Protein AF-A0A1X7RWB7-F1 (afdb_monomer)

Secondary structure (DSSP, 8-state):
-PPP-PPPPTTSSPBTTB----GGGSHHHHHHHHHHHHHHHHHHHT-SS-SHHHHHHHHHHHHHHHHHHHHHH--GGGT-GGGGGGTTT---SS-HHHHHHHHHH----SSHHHHHHHHHHHHHHHHIIIIIS-SS--TT--HHHHHHHHHHHHHHHHHHHHHH---TTSHHHHHHHHHHHHHHHHHSPPTTS-TT--TT----TTSTTB---BTTBS-EEEESSTT-GGG-EEEE-----TTHHHHSPPSS--SPPP-SPPP---SSPPPTTSPPPHHHHHHHHHHHHHHHHHB-TT-TT----HHHHHHHHHT---SBTTTB-HHHHHHHHHHHHHHHT-SSS-TTSHHHHHHHHHHHHHHHHHHHHHHHHHHHHHHHH-BPPHHHHHHH-TT-BTTTSSB-TT--B--B--TTSSPPPB--SS--SSPHHHHHHHHHHHHHHHHHHHHT--TT----S-------PPPP-PPPP-

Solvent-accessible surface area (backbone atoms only — not comparable to full-atom values): 26916 Å² total; per-residue (Å²): 132,79,78,77,85,70,76,77,67,96,32,74,64,66,53,102,84,47,73,61,52,64,51,70,75,18,73,66,50,34,56,50,48,53,55,48,47,50,44,10,50,18,35,52,54,50,31,63,60,56,57,58,48,41,43,19,34,55,46,11,54,36,27,46,20,28,34,33,18,27,42,77,21,36,52,56,52,83,74,37,74,91,39,48,81,39,47,89,74,72,60,61,82,68,52,73,69,60,48,52,57,49,44,74,76,36,73,55,66,78,33,68,74,39,14,58,30,5,26,50,22,5,38,53,44,40,53,46,37,57,61,66,57,38,61,48,72,63,84,70,43,22,66,68,37,44,48,55,54,40,53,49,54,54,52,50,53,51,52,42,35,74,75,72,62,65,51,88,84,38,55,26,13,51,40,5,28,51,50,18,49,58,50,44,75,66,58,54,59,45,59,90,51,68,49,56,47,40,80,88,72,71,63,59,68,93,43,83,70,40,22,60,70,39,91,91,57,56,58,44,80,41,51,71,38,53,80,43,53,89,80,37,70,40,84,40,71,71,47,64,21,60,51,26,29,80,68,59,69,69,81,79,75,89,63,93,71,80,91,67,79,80,80,88,70,66,92,60,69,57,54,100,85,51,86,74,49,75,67,41,50,53,46,53,51,52,51,50,50,44,47,25,57,43,26,24,89,89,41,90,66,34,69,59,48,73,71,56,51,52,54,55,60,73,67,42,43,77,41,27,43,79,62,4,29,44,59,45,56,54,49,57,53,51,52,49,53,48,64,74,69,45,66,77,87,53,68,65,36,72,66,37,48,53,52,51,37,51,53,48,20,54,24,24,35,51,26,21,34,52,30,30,47,36,36,29,42,11,59,72,67,26,25,34,42,70,68,58,48,38,38,57,31,75,54,34,52,64,93,81,30,72,16,40,76,82,71,54,58,48,49,48,68,38,51,85,56,94,57,69,52,43,72,77,48,55,41,39,40,54,52,62,67,61,53,40,51,51,43,33,54,48,43,49,49,52,53,36,52,58,72,71,47,68,85,85,57,78,85,65,95,73,78,78,81,91,80,73,81,86,78,90,74,82,87,81,88,130

InterPro domains:
  IPR016119 Bromoperoxidase/chloroperoxidase C-terminal [G3DSA:1.10.606.10] (197-477)
  IPR036938 Phosphatidic acid phosphatase type 2/haloperoxidase superfamily [SSF48317] (23-452)
  IPR041067 Vanadium chloroperoxidase, N-terminal [PF17897] (19-248)
  IPR052559 Vanadium-dependent haloperoxidase [PTHR34599] (22-465)
  IPR055161 Vanadium-dependent haloperoxidase NapH1-like, second helical-bundle domain [PF22778] (358-465)

Structure (mmCIF, N/CA/C/O backbone):
data_AF-A0A1X7RWB7-F1
#
_entry.id   AF-A0A1X7RWB7-F1
#
loop_
_atom_site.group_PDB
_atom_site.id
_atom_site.type_symbol
_atom_site.label_atom_id
_atom_site.label_alt_id
_atom_site.label_comp_id
_atom_site.label_asym_id
_atom_site.label_entity_id
_atom_site.label_seq_id
_atom_site.pdbx_PDB_ins_code
_atom_site.Cartn_x
_atom_site.Cartn_y
_atom_site.Cartn_z
_atom_site.occupancy
_atom_site.B_iso_or_equiv
_atom_site.auth_seq_id
_atom_site.auth_comp_id
_atom_site.auth_asym_id
_atom_site.auth_atom_id
_atom_site.pdbx_PDB_model_num
ATOM 1 N N . MET A 1 1 ? -15.736 18.039 -11.100 1.00 42.72 1 MET A N 1
ATOM 2 C CA . MET A 1 1 ? -15.678 16.739 -11.804 1.00 42.72 1 MET A CA 1
ATOM 3 C C . MET A 1 1 ? -16.529 15.762 -11.017 1.00 42.72 1 MET A C 1
ATOM 5 O O . MET A 1 1 ? -16.460 15.806 -9.797 1.00 42.72 1 MET A O 1
ATOM 9 N N . ALA A 1 2 ? -17.367 14.959 -11.672 1.00 42.84 2 ALA A N 1
ATOM 10 C CA . ALA A 1 2 ? -18.079 13.880 -10.986 1.00 42.84 2 ALA A CA 1
ATOM 11 C C . ALA A 1 2 ? -17.076 12.793 -10.565 1.00 42.84 2 ALA A C 1
ATOM 13 O O . ALA A 1 2 ? -16.06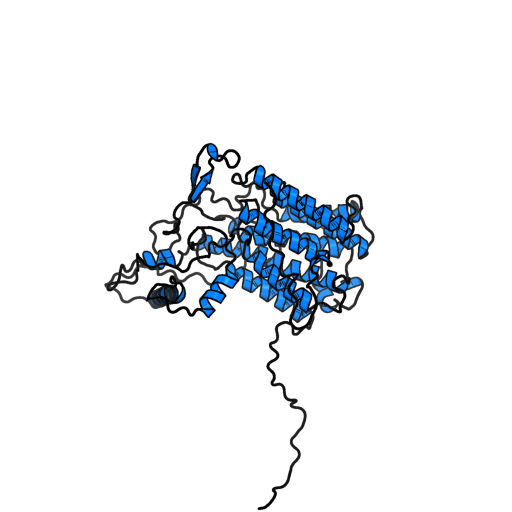7 12.611 -11.250 1.00 42.84 2 ALA A O 1
ATOM 14 N N . PHE A 1 3 ? -17.344 12.083 -9.463 1.00 44.12 3 PHE A N 1
ATOM 15 C CA . PHE A 1 3 ? -16.569 10.893 -9.110 1.00 44.12 3 PHE A CA 1
ATOM 16 C C . PHE A 1 3 ? -16.519 9.944 -10.312 1.00 44.12 3 PHE A C 1
ATOM 18 O O . PHE A 1 3 ? -17.558 9.749 -10.955 1.00 44.12 3 PHE A O 1
ATOM 25 N N . PRO A 1 4 ? -15.360 9.337 -10.630 1.00 48.81 4 PRO A N 1
ATOM 26 C CA . PRO A 1 4 ? -15.369 8.210 -11.547 1.00 48.81 4 PRO A CA 1
ATOM 27 C C . PRO A 1 4 ? -16.365 7.187 -11.001 1.00 48.81 4 PRO A C 1
ATOM 29 O O . PRO A 1 4 ? -16.349 6.891 -9.804 1.00 48.81 4 PRO A O 1
ATOM 32 N N . ILE A 1 5 ? -17.253 6.680 -11.862 1.00 50.91 5 ILE A N 1
ATOM 33 C CA . ILE A 1 5 ? -18.134 5.574 -11.487 1.00 50.91 5 ILE A CA 1
ATOM 34 C C . ILE A 1 5 ? -17.208 4.410 -11.169 1.00 50.91 5 ILE A C 1
ATOM 36 O O . ILE A 1 5 ? -16.613 3.800 -12.058 1.00 50.91 5 ILE A O 1
ATOM 40 N N . LEU A 1 6 ? -17.025 4.166 -9.878 1.00 49.84 6 LEU A N 1
ATOM 41 C CA . LEU A 1 6 ? -16.201 3.078 -9.412 1.00 49.84 6 LEU A CA 1
ATOM 42 C C . LEU A 1 6 ? -16.906 1.787 -9.837 1.00 49.84 6 LEU A C 1
ATOM 44 O O . LEU A 1 6 ? -18.084 1.622 -9.507 1.00 49.84 6 LEU A O 1
ATOM 48 N N . PRO A 1 7 ? -16.234 0.869 -10.558 1.00 46.66 7 PRO A N 1
ATOM 49 C CA . PRO A 1 7 ? -16.820 -0.438 -10.786 1.00 46.66 7 PRO A CA 1
ATOM 50 C C . PRO A 1 7 ? -17.152 -1.038 -9.414 1.00 46.66 7 PRO A C 1
ATOM 52 O O . PRO A 1 7 ? -16.353 -0.852 -8.475 1.00 46.66 7 PRO A O 1
ATOM 55 N N . PRO A 1 8 ? -18.316 -1.703 -9.276 1.00 43.84 8 PRO A N 1
ATOM 56 C CA . PRO A 1 8 ? -18.664 -2.366 -8.035 1.00 43.84 8 PRO A CA 1
ATOM 57 C C . PRO A 1 8 ? -17.502 -3.280 -7.649 1.00 43.84 8 PRO A C 1
ATOM 59 O O . PRO A 1 8 ? -16.934 -3.981 -8.491 1.00 43.84 8 PRO A O 1
ATOM 62 N N . VAL A 1 9 ? -17.108 -3.234 -6.375 1.00 47.25 9 VAL A N 1
ATOM 63 C CA . VAL A 1 9 ? -16.208 -4.246 -5.814 1.00 47.25 9 VAL A CA 1
ATOM 64 C C . VAL A 1 9 ? -16.844 -5.613 -6.105 1.00 47.25 9 VAL A C 1
ATOM 66 O O . VAL A 1 9 ? -18.065 -5.697 -6.252 1.00 47.25 9 VAL A O 1
ATOM 69 N N . ILE A 1 10 ? -16.046 -6.677 -6.227 1.00 48.22 10 ILE A N 1
ATOM 70 C CA . ILE A 1 10 ? -16.503 -8.077 -6.347 1.00 48.22 10 ILE A CA 1
ATOM 71 C C . ILE A 1 10 ? -17.194 -8.503 -5.027 1.00 48.22 10 ILE A C 1
ATOM 73 O O . ILE A 1 10 ? -16.750 -9.388 -4.308 1.00 48.22 10 ILE A O 1
ATOM 77 N N . GLU A 1 11 ? -18.241 -7.781 -4.656 1.00 47.81 11 GLU A N 1
ATOM 78 C CA . GLU A 1 11 ? -19.146 -7.960 -3.525 1.00 47.81 11 GLU A CA 1
ATOM 79 C C . GLU A 1 11 ? -20.477 -8.542 -4.028 1.00 47.81 11 GLU A C 1
ATOM 81 O O . GLU A 1 11 ? -21.190 -9.212 -3.288 1.00 47.81 11 GLU A O 1
ATOM 86 N N . ALA A 1 12 ? -20.789 -8.340 -5.318 1.00 41.41 12 ALA A N 1
ATOM 87 C CA . ALA A 1 12 ? -22.097 -8.615 -5.911 1.00 41.41 12 ALA A CA 1
ATOM 88 C C . ALA A 1 12 ? -22.168 -9.853 -6.828 1.00 41.41 12 ALA A C 1
ATOM 90 O O . ALA A 1 12 ? -23.229 -10.106 -7.396 1.00 41.41 12 ALA A O 1
ATOM 91 N N . LEU A 1 13 ? -21.081 -10.616 -7.014 1.00 43.38 13 LEU A N 1
ATOM 92 C CA . LEU A 1 13 ? -21.154 -11.863 -7.787 1.00 43.38 13 LEU A CA 1
ATOM 93 C C . LEU A 1 13 ? -21.566 -13.023 -6.864 1.00 43.38 13 LEU A C 1
ATOM 95 O O . LEU A 1 13 ? -20.871 -13.259 -5.874 1.00 43.38 13 LEU A O 1
ATOM 99 N N . PRO A 1 14 ? -22.663 -13.746 -7.166 1.00 44.69 14 PRO A N 1
ATOM 100 C CA . PRO A 1 14 ? -23.024 -14.955 -6.435 1.00 44.69 14 PRO A CA 1
ATOM 101 C C . PRO A 1 14 ? -21.901 -15.989 -6.553 1.00 44.69 14 PRO A C 1
ATOM 103 O O . PRO A 1 14 ? -21.351 -16.186 -7.640 1.00 44.69 14 PRO A O 1
ATOM 106 N N . LEU A 1 15 ? -21.576 -16.673 -5.456 1.00 52.28 15 LEU A N 1
ATOM 107 C CA . LEU A 1 15 ? -20.797 -17.906 -5.536 1.00 52.28 15 LEU A CA 1
ATOM 108 C C . LEU A 1 15 ? -21.674 -19.016 -6.131 1.00 52.28 15 LEU A C 1
ATOM 110 O O . LEU A 1 15 ? -22.899 -18.980 -6.030 1.00 52.28 15 LEU A O 1
ATOM 114 N N . ASN A 1 16 ? -21.039 -20.075 -6.635 1.00 50.38 16 ASN A N 1
ATOM 115 C CA . ASN A 1 16 ? -21.711 -21.339 -6.962 1.00 50.38 16 ASN A CA 1
ATOM 116 C C . ASN A 1 16 ? -22.390 -22.008 -5.735 1.00 50.38 16 ASN A C 1
ATOM 118 O O . ASN A 1 16 ? -23.019 -23.050 -5.895 1.00 50.38 16 ASN A O 1
ATOM 122 N N . SER A 1 17 ? -22.270 -21.441 -4.524 1.00 48.06 17 SER A N 1
ATOM 123 C CA . SER A 1 17 ? -22.753 -22.038 -3.268 1.00 48.06 17 SER A CA 1
ATOM 124 C C . SER A 1 17 ? -23.135 -21.056 -2.137 1.00 48.06 17 SER A C 1
ATOM 126 O O . SER A 1 17 ? -23.372 -21.503 -1.020 1.00 48.06 17 SER A O 1
ATOM 128 N N . GLY A 1 18 ? -23.243 -19.739 -2.362 1.00 52.09 18 GLY A N 1
ATOM 129 C CA . GLY A 1 18 ? -23.571 -18.797 -1.278 1.00 52.09 18 GLY A CA 1
ATOM 130 C C . GLY A 1 18 ? -23.855 -17.378 -1.766 1.00 52.09 18 GLY A C 1
ATOM 131 O O . GLY A 1 18 ? -23.326 -16.968 -2.798 1.00 52.09 18 GLY A O 1
ATOM 132 N N . GLY A 1 19 ? -24.734 -16.663 -1.053 1.00 58.00 19 GLY A N 1
ATOM 133 C CA . GLY A 1 19 ? -25.233 -15.323 -1.396 1.00 58.00 19 GLY A CA 1
ATOM 134 C C . GLY A 1 19 ? -24.158 -14.221 -1.518 1.00 58.00 19 GLY A C 1
ATOM 135 O O . GLY A 1 19 ? -22.962 -14.507 -1.489 1.00 58.00 19 GLY A O 1
ATOM 136 N N . PRO A 1 20 ? -24.562 -12.947 -1.692 1.00 65.19 20 PRO A N 1
ATOM 137 C CA . PRO A 1 20 ? -23.626 -11.843 -1.919 1.00 65.19 20 PRO A CA 1
ATOM 138 C C . PRO A 1 20 ? -22.632 -11.668 -0.759 1.00 65.19 20 PRO A C 1
ATOM 140 O O . PRO A 1 20 ? -22.961 -11.899 0.407 1.00 65.19 20 PRO A O 1
ATOM 143 N N . ARG A 1 21 ? -21.405 -11.233 -1.076 1.00 72.69 21 ARG A N 1
ATOM 144 C CA . ARG A 1 21 ? -20.375 -10.946 -0.068 1.00 72.69 21 ARG A CA 1
ATOM 145 C C . ARG A 1 21 ? -20.629 -9.567 0.521 1.00 72.69 21 ARG A C 1
ATOM 147 O O . ARG A 1 21 ? -20.191 -8.553 -0.020 1.00 72.69 21 ARG A O 1
ATOM 154 N N . ASN A 1 22 ? -21.322 -9.528 1.650 1.00 79.94 22 ASN A N 1
ATOM 155 C CA . ASN A 1 22 ? -21.699 -8.281 2.307 1.00 79.94 22 ASN A CA 1
ATOM 156 C C . ASN A 1 22 ? -20.560 -7.686 3.157 1.00 79.94 22 ASN A C 1
ATOM 158 O O . ASN A 1 22 ? -20.742 -7.412 4.339 1.00 79.94 22 ASN A O 1
ATOM 162 N N . TYR A 1 23 ? -19.371 -7.463 2.583 1.00 84.00 23 TYR A N 1
ATOM 163 C CA . TYR A 1 23 ? -18.232 -6.929 3.350 1.00 84.00 23 TYR A CA 1
ATOM 164 C C . TYR A 1 23 ? -18.561 -5.610 4.060 1.00 84.00 23 TYR A C 1
ATOM 166 O O . TYR A 1 23 ? -18.104 -5.374 5.171 1.00 84.00 23 TYR A O 1
ATOM 174 N N . LYS A 1 24 ? -19.373 -4.757 3.429 1.00 80.56 24 LYS A N 1
ATOM 175 C CA . LYS A 1 24 ? -19.777 -3.452 3.969 1.00 80.56 24 LYS A CA 1
ATOM 176 C C . LYS A 1 24 ? -20.635 -3.525 5.239 1.00 80.56 24 LYS A C 1
ATOM 178 O O . LYS A 1 24 ? -20.729 -2.512 5.931 1.00 80.56 24 LYS A O 1
ATOM 183 N N . ASP A 1 25 ? -21.243 -4.678 5.530 1.00 89.62 25 ASP A N 1
ATOM 184 C CA . ASP A 1 25 ? -22.074 -4.885 6.724 1.00 89.62 25 ASP A CA 1
ATOM 185 C C . ASP A 1 25 ? -21.213 -5.079 7.981 1.00 89.62 25 ASP A C 1
ATOM 187 O O . ASP A 1 25 ? -21.710 -4.898 9.089 1.00 89.62 25 ASP A O 1
ATOM 191 N N . ASN A 1 26 ? -19.915 -5.365 7.817 1.00 96.19 26 ASN A N 1
ATOM 192 C CA . ASN A 1 26 ? -18.927 -5.356 8.888 1.00 96.19 26 ASN A CA 1
ATOM 193 C C . ASN A 1 26 ? -18.145 -4.028 8.889 1.00 96.19 26 ASN A C 1
ATOM 195 O O . ASN A 1 26 ? -17.595 -3.604 7.868 1.00 96.19 26 ASN A O 1
ATOM 199 N N . TYR A 1 27 ? -18.055 -3.366 10.044 1.00 97.25 27 TYR A N 1
ATOM 200 C CA . TYR A 1 27 ? -17.455 -2.031 10.142 1.00 97.25 27 TYR A CA 1
ATOM 201 C C . TYR A 1 27 ? -15.920 -2.016 9.992 1.00 97.25 27 TYR A C 1
ATOM 203 O O . TYR A 1 27 ? -15.357 -0.989 9.611 1.00 97.25 27 TYR A O 1
ATOM 211 N N . ILE A 1 28 ? -15.230 -3.138 10.219 1.00 98.19 28 ILE A N 1
ATOM 212 C CA . ILE A 1 28 ? -13.783 -3.275 9.984 1.00 98.19 28 ILE A CA 1
ATOM 213 C C . ILE A 1 28 ? -13.499 -3.369 8.485 1.00 98.19 28 ILE A C 1
ATOM 215 O O . ILE A 1 28 ? -12.669 -2.632 7.940 1.00 98.19 28 ILE A O 1
ATOM 219 N N . PHE A 1 29 ? -14.236 -4.236 7.788 1.00 97.25 29 PHE A N 1
ATOM 220 C CA . PHE A 1 29 ? -14.157 -4.343 6.333 1.00 97.25 29 PHE A CA 1
ATOM 221 C C . PHE A 1 29 ? -14.612 -3.071 5.627 1.00 97.25 29 PHE A C 1
ATOM 223 O O . PHE A 1 29 ? -14.027 -2.725 4.599 1.00 97.25 29 PHE A O 1
ATOM 230 N N . PHE A 1 30 ? -15.576 -2.338 6.188 1.00 97.56 30 PHE A N 1
ATOM 231 C CA . PHE A 1 30 ? -15.953 -1.022 5.685 1.00 97.56 30 PHE A CA 1
ATOM 232 C C . PHE A 1 30 ? -14.741 -0.081 5.612 1.00 97.56 30 PHE A C 1
ATOM 234 O O . PHE A 1 30 ? -14.436 0.447 4.543 1.00 97.56 30 PHE A O 1
ATOM 241 N N . TRP A 1 31 ? -14.001 0.106 6.711 1.00 98.38 31 TRP A N 1
ATOM 242 C CA . TRP A 1 31 ? -12.843 1.008 6.712 1.00 98.38 31 TRP A CA 1
ATOM 243 C C . TRP A 1 31 ? -11.678 0.484 5.872 1.00 98.38 31 TRP A C 1
ATOM 245 O O . TRP A 1 31 ? -11.001 1.279 5.215 1.00 98.38 31 TRP A O 1
ATOM 255 N N . ASN A 1 32 ? -11.485 -0.841 5.803 1.00 98.56 32 ASN A N 1
ATOM 256 C CA . ASN A 1 32 ? -10.562 -1.429 4.832 1.00 98.56 32 ASN A CA 1
ATOM 257 C C . ASN A 1 32 ? -10.947 -1.019 3.401 1.00 98.56 32 ASN A C 1
ATOM 259 O O . ASN A 1 32 ? -10.110 -0.477 2.683 1.00 98.56 32 ASN A O 1
ATOM 263 N N . ASN A 1 33 ? -12.215 -1.201 3.015 1.00 96.81 33 ASN A N 1
ATOM 264 C CA . ASN A 1 33 ? -12.743 -0.841 1.698 1.00 96.81 33 ASN A CA 1
ATOM 265 C C . ASN A 1 33 ? -12.517 0.634 1.363 1.00 96.81 33 ASN A C 1
ATOM 267 O O . ASN A 1 33 ? -12.027 0.930 0.276 1.00 96.81 33 ASN A O 1
ATOM 271 N N . VAL A 1 34 ? -12.789 1.548 2.300 1.00 97.50 34 VAL A N 1
ATOM 272 C CA . VAL A 1 34 ? -12.509 2.982 2.109 1.00 97.50 34 VAL A CA 1
ATOM 273 C C . VAL A 1 34 ? -11.019 3.212 1.827 1.00 97.50 34 VAL A C 1
ATOM 275 O O . VAL A 1 34 ? -10.673 3.935 0.892 1.00 97.50 34 VAL A O 1
ATOM 278 N N . GLY A 1 35 ? -10.124 2.550 2.567 1.00 98.25 35 GLY A N 1
ATOM 279 C CA . GLY A 1 35 ? -8.681 2.599 2.314 1.00 98.25 35 GLY A CA 1
ATOM 280 C C . GLY A 1 35 ? -8.280 2.045 0.939 1.00 98.25 35 GLY A C 1
ATOM 281 O O . GLY A 1 35 ? -7.416 2.618 0.271 1.00 98.25 35 GLY A O 1
ATOM 282 N N . LEU A 1 36 ? -8.911 0.962 0.479 1.00 97.94 36 LEU A N 1
ATOM 283 C CA . LEU A 1 36 ? -8.674 0.379 -0.851 1.00 97.94 36 LEU A CA 1
ATOM 284 C C . LEU A 1 36 ? -9.237 1.230 -1.990 1.00 97.94 36 LEU A C 1
ATOM 286 O O . LEU A 1 36 ? -8.712 1.197 -3.105 1.00 97.94 36 LEU A O 1
ATOM 290 N N . ASP A 1 37 ? -10.302 1.977 -1.731 1.00 96.81 37 ASP A N 1
ATOM 291 C CA . ASP A 1 37 ? -10.893 2.882 -2.706 1.00 96.81 37 ASP A CA 1
ATOM 292 C C . ASP A 1 37 ? -10.079 4.156 -2.846 1.00 96.81 37 ASP A C 1
ATOM 294 O O . ASP A 1 37 ? -9.764 4.551 -3.970 1.00 96.81 37 ASP A O 1
ATOM 298 N N . LEU A 1 38 ? -9.607 4.712 -1.731 1.00 97.56 38 LEU A N 1
ATOM 299 C CA . LEU A 1 38 ? -8.618 5.784 -1.750 1.00 97.56 38 LEU A CA 1
ATOM 300 C C . LEU A 1 38 ? -7.375 5.385 -2.545 1.00 97.56 38 LEU A C 1
ATOM 302 O O . LEU A 1 38 ? -6.916 6.186 -3.354 1.00 97.56 38 LEU A O 1
ATOM 306 N N . ASN A 1 39 ? -6.905 4.136 -2.413 1.00 98.06 39 ASN A N 1
ATOM 307 C CA . ASN A 1 39 ? -5.800 3.607 -3.217 1.00 98.06 39 ASN A CA 1
ATOM 308 C C . ASN A 1 39 ? -6.018 3.844 -4.717 1.00 98.06 39 ASN A C 1
ATOM 310 O O . ASN A 1 39 ? -5.223 4.503 -5.379 1.00 98.06 39 ASN A O 1
ATOM 314 N N . ARG A 1 40 ? -7.111 3.309 -5.274 1.00 95.94 40 ARG A N 1
ATOM 315 C CA . ARG A 1 40 ? -7.370 3.406 -6.715 1.00 95.94 40 ARG A CA 1
ATOM 316 C C . ARG A 1 40 ? -7.674 4.841 -7.137 1.00 95.94 40 ARG A C 1
ATOM 318 O O . ARG A 1 40 ? -7.264 5.246 -8.222 1.00 95.94 40 ARG A O 1
ATOM 325 N N . ILE A 1 41 ? -8.355 5.623 -6.298 1.00 95.25 41 ILE A N 1
ATOM 326 C CA . ILE A 1 41 ? -8.722 7.012 -6.599 1.00 95.25 41 ILE A CA 1
ATOM 327 C C . ILE A 1 41 ? -7.478 7.894 -6.706 1.00 95.25 41 ILE A C 1
ATOM 329 O O . ILE A 1 41 ? -7.371 8.657 -7.670 1.00 95.25 41 ILE A O 1
ATOM 333 N N . THR A 1 42 ? -6.524 7.778 -5.777 1.00 94.62 42 THR A N 1
ATOM 334 C CA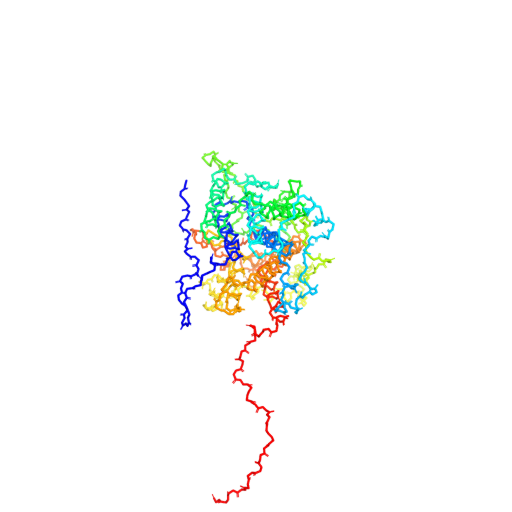 . THR A 1 42 ? -5.296 8.583 -5.824 1.00 94.62 42 THR A CA 1
ATOM 335 C C . THR A 1 42 ? -4.411 8.202 -7.002 1.00 94.62 42 THR A C 1
ATOM 337 O O . THR A 1 42 ? -3.891 9.096 -7.659 1.00 94.62 42 THR A O 1
ATOM 340 N N . HIS A 1 43 ? -4.331 6.924 -7.371 1.00 95.25 43 HIS A N 1
ATOM 341 C CA . HIS A 1 43 ? -3.588 6.498 -8.564 1.00 95.25 43 HIS A CA 1
ATOM 342 C C . HIS A 1 43 ? -4.254 6.928 -9.877 1.00 95.25 43 HIS A C 1
ATOM 344 O O . HIS A 1 43 ? -3.567 7.193 -10.853 1.00 95.25 43 HIS A O 1
ATOM 350 N N . THR A 1 44 ? -5.581 7.081 -9.889 1.00 94.50 44 THR A N 1
ATOM 351 C CA . THR A 1 44 ? -6.315 7.584 -11.065 1.00 94.50 44 THR A CA 1
ATOM 352 C C . THR A 1 44 ? -6.151 9.092 -11.251 1.00 94.50 44 THR A C 1
ATOM 354 O O . THR A 1 44 ? -6.133 9.586 -12.372 1.00 94.50 44 THR A O 1
ATOM 357 N N . ASN A 1 45 ? -6.064 9.843 -10.150 1.00 91.06 45 ASN A N 1
ATOM 358 C CA . ASN A 1 45 ? -6.123 11.309 -10.171 1.00 91.06 45 ASN A CA 1
ATOM 359 C C . ASN A 1 45 ? -4.804 11.978 -9.757 1.00 91.06 45 ASN A C 1
ATOM 361 O O . ASN A 1 45 ? -4.790 13.185 -9.514 1.00 91.06 45 ASN A O 1
ATOM 365 N N . SER A 1 46 ? -3.709 11.214 -9.661 1.00 88.56 46 SER A N 1
ATOM 366 C CA . SER A 1 46 ? -2.401 11.688 -9.180 1.00 88.56 46 SER A CA 1
ATOM 367 C C . SER A 1 46 ? -2.485 12.351 -7.797 1.00 88.56 46 SER A C 1
ATOM 369 O O . SER A 1 46 ? -2.103 13.503 -7.619 1.00 88.56 46 SER A O 1
ATOM 371 N N . GLY A 1 47 ? -3.067 11.644 -6.828 1.00 89.56 47 GLY A N 1
ATOM 372 C CA . GLY A 1 47 ? -3.228 12.092 -5.444 1.00 89.56 47 GLY A CA 1
ATOM 373 C C . GLY A 1 47 ? -2.046 11.741 -4.537 1.00 89.56 47 GLY A C 1
ATOM 374 O O . GLY A 1 47 ? -1.085 11.084 -4.943 1.00 89.56 47 GLY A O 1
ATOM 375 N N . HIS A 1 48 ? -2.145 12.147 -3.270 1.00 92.00 48 HIS A N 1
ATOM 376 C CA . HIS A 1 48 ? -1.195 11.755 -2.226 1.00 92.00 48 HIS A CA 1
ATOM 377 C C . HIS A 1 48 ? -1.183 10.233 -1.992 1.00 92.00 48 HIS A C 1
ATOM 379 O O . HIS A 1 48 ? -2.066 9.509 -2.451 1.00 92.00 48 HIS A O 1
ATOM 385 N N . GLN A 1 49 ? -0.188 9.754 -1.235 1.00 92.94 49 GLN A N 1
ATOM 386 C CA . GLN A 1 49 ? -0.039 8.337 -0.866 1.00 92.94 49 GLN A CA 1
ATOM 387 C C . GLN A 1 49 ? 0.093 7.383 -2.072 1.00 92.94 49 GLN A C 1
ATOM 389 O O . GLN A 1 49 ? -0.280 6.211 -2.001 1.00 92.94 49 GLN A O 1
ATOM 394 N N . SER A 1 50 ? 0.619 7.893 -3.189 1.00 91.62 50 SER A N 1
ATOM 395 C CA . SER A 1 50 ? 0.791 7.135 -4.428 1.00 91.62 50 SER A CA 1
ATOM 396 C C . SER A 1 50 ? 2.075 6.302 -4.432 1.00 91.62 50 SER A C 1
ATOM 398 O O . SER A 1 50 ? 3.090 6.666 -3.835 1.00 91.62 50 SER A O 1
ATOM 400 N N . GLY A 1 51 ? 2.030 5.197 -5.167 1.00 95.12 51 GLY A N 1
ATOM 401 C CA . GLY A 1 51 ? 3.095 4.217 -5.311 1.00 95.12 51 GLY A CA 1
ATOM 402 C C . GLY A 1 51 ? 3.019 3.071 -4.295 1.00 95.12 51 GLY A C 1
ATOM 403 O O . GLY A 1 51 ? 2.416 3.212 -3.225 1.00 95.12 51 GLY A O 1
ATOM 404 N N . PRO A 1 52 ? 3.633 1.910 -4.600 1.00 97.62 52 PRO A N 1
ATOM 405 C CA . PRO A 1 52 ? 3.541 0.727 -3.749 1.00 97.62 52 PRO A CA 1
ATOM 406 C C . PRO A 1 52 ? 3.947 0.943 -2.275 1.00 97.62 52 PRO A C 1
ATOM 408 O O . PRO A 1 52 ? 3.143 0.579 -1.414 1.00 97.62 52 PRO A O 1
ATOM 411 N N . PRO A 1 53 ? 5.098 1.563 -1.931 1.00 97.31 53 PRO A N 1
ATOM 412 C CA . PRO A 1 53 ? 5.527 1.662 -0.535 1.00 97.31 53 PRO A CA 1
ATOM 413 C C . PRO A 1 53 ? 4.615 2.565 0.305 1.00 97.31 53 PRO A C 1
ATOM 415 O O . PRO A 1 53 ? 4.238 2.183 1.411 1.00 97.31 53 PRO A O 1
ATOM 418 N N . LEU A 1 54 ? 4.180 3.722 -0.216 1.00 97.19 54 LEU A N 1
ATOM 419 C CA . LEU A 1 54 ? 3.226 4.569 0.511 1.00 97.19 54 LEU A CA 1
ATOM 420 C C . LEU A 1 54 ? 1.858 3.917 0.623 1.00 97.19 54 LEU A C 1
ATOM 422 O O . LEU A 1 54 ? 1.214 4.045 1.662 1.00 97.19 54 LEU A O 1
ATOM 426 N N . SER A 1 55 ? 1.440 3.179 -0.407 1.00 97.69 55 SER A N 1
ATOM 427 C CA . SER A 1 55 ? 0.165 2.484 -0.348 1.00 97.69 55 SER A CA 1
ATOM 428 C C . SER A 1 55 ? 0.107 1.401 0.727 1.00 97.69 55 SER A C 1
ATOM 430 O O . SER A 1 55 ? -0.878 1.315 1.456 1.00 97.69 55 SER A O 1
ATOM 432 N N . ALA A 1 56 ? 1.183 0.624 0.877 1.00 98.56 56 ALA A N 1
ATOM 433 C CA . ALA A 1 56 ? 1.325 -0.313 1.983 1.00 98.56 56 ALA A CA 1
ATOM 434 C C . ALA A 1 56 ? 1.374 0.434 3.325 1.00 98.56 56 ALA A C 1
ATOM 436 O O . ALA A 1 56 ? 0.679 0.057 4.265 1.00 98.56 56 ALA A O 1
ATOM 437 N N . ARG A 1 57 ? 2.128 1.541 3.394 1.00 98.62 57 ARG A N 1
ATOM 438 C CA . ARG A 1 57 ? 2.294 2.330 4.619 1.00 98.62 57 ARG A CA 1
ATOM 439 C C . ARG A 1 57 ? 0.983 2.885 5.162 1.00 98.62 57 ARG A C 1
ATOM 441 O O . ARG A 1 57 ? 0.704 2.690 6.340 1.00 98.62 57 ARG A O 1
ATOM 448 N N . TYR A 1 58 ? 0.176 3.572 4.350 1.00 98.25 58 TYR A N 1
ATOM 449 C CA . TYR A 1 58 ? -1.058 4.165 4.875 1.00 98.25 58 TYR A CA 1
ATOM 450 C C . TYR A 1 58 ? -2.071 3.091 5.288 1.00 98.25 58 TYR A C 1
ATOM 452 O O . TYR A 1 58 ? -2.803 3.302 6.251 1.00 98.25 58 TYR A O 1
ATOM 460 N N . LEU A 1 59 ? -2.110 1.943 4.595 1.00 98.88 59 LEU A N 1
ATOM 461 C CA . LEU A 1 59 ? -2.940 0.808 5.003 1.00 98.88 59 LEU A CA 1
ATOM 462 C C . LEU A 1 59 ? -2.446 0.227 6.334 1.00 98.88 59 LEU A C 1
ATOM 464 O O . LEU A 1 59 ? -3.267 -0.078 7.195 1.00 98.88 59 LEU A O 1
ATOM 468 N N . GLY A 1 60 ? -1.127 0.133 6.534 1.00 98.81 60 GLY A N 1
ATOM 469 C CA . GLY A 1 60 ? -0.524 -0.254 7.812 1.00 98.81 60 GLY A CA 1
ATOM 470 C C . GLY A 1 60 ? -0.923 0.689 8.945 1.00 98.81 60 GLY A C 1
ATOM 471 O O . GLY A 1 60 ? -1.458 0.236 9.949 1.00 98.81 60 GLY A O 1
ATOM 472 N N . ILE A 1 61 ? -0.762 2.003 8.754 1.00 98.88 61 ILE A N 1
ATOM 473 C CA . ILE A 1 61 ? -1.146 3.026 9.745 1.00 98.88 61 ILE A CA 1
ATOM 474 C C . ILE A 1 61 ? -2.648 2.965 10.055 1.00 98.88 61 ILE A C 1
ATOM 476 O O . ILE A 1 61 ? -3.039 3.030 11.219 1.00 98.88 61 ILE A O 1
ATOM 480 N N . LEU A 1 62 ? -3.492 2.822 9.028 1.00 98.88 62 LEU A N 1
ATOM 481 C CA . LEU A 1 62 ? -4.944 2.717 9.182 1.00 98.88 62 LEU A CA 1
ATOM 482 C C . LEU A 1 62 ? -5.328 1.524 10.057 1.00 98.88 62 LEU A C 1
ATOM 484 O O . LEU A 1 62 ? -6.070 1.690 11.023 1.00 98.88 62 LEU A O 1
ATOM 488 N N . HIS A 1 63 ? -4.822 0.333 9.732 1.00 98.88 63 HIS A N 1
ATOM 489 C CA . HIS A 1 63 ? -5.197 -0.884 10.452 1.00 98.88 63 HIS A CA 1
ATOM 490 C C . HIS A 1 63 ? -4.547 -0.987 11.825 1.00 98.88 63 HIS A C 1
ATOM 492 O O . HIS A 1 63 ? -5.165 -1.538 12.727 1.00 98.88 63 HIS A O 1
ATOM 498 N N . LEU A 1 64 ? -3.374 -0.387 12.028 1.00 98.25 64 LEU A N 1
ATOM 499 C CA . LEU A 1 64 ? -2.761 -0.274 13.350 1.00 98.25 64 LEU A CA 1
ATOM 500 C C . LEU A 1 64 ? -3.562 0.657 14.271 1.00 98.25 64 LEU A C 1
ATOM 502 O O . LEU A 1 64 ? -3.791 0.332 15.432 1.00 98.25 64 LEU A O 1
ATOM 506 N N . ALA A 1 65 ? -4.067 1.777 13.743 1.00 98.69 65 ALA A N 1
ATOM 507 C CA . ALA A 1 65 ? -4.931 2.679 14.503 1.00 98.69 65 ALA A CA 1
ATOM 508 C C . ALA A 1 65 ? -6.298 2.066 14.824 1.00 98.69 65 ALA A C 1
ATOM 510 O O . ALA A 1 65 ? -6.787 2.219 15.942 1.00 98.69 65 ALA A O 1
ATOM 511 N N . ILE A 1 66 ? -6.899 1.346 13.872 1.00 98.69 66 ILE A N 1
ATOM 512 C CA . ILE A 1 66 ? -8.128 0.572 14.101 1.00 98.69 66 ILE A CA 1
ATOM 513 C C . ILE A 1 66 ? -7.895 -0.498 15.174 1.00 98.69 66 ILE A C 1
ATOM 515 O O . ILE A 1 66 ? -8.722 -0.643 16.071 1.00 98.69 66 ILE A O 1
ATOM 519 N N . HIS A 1 67 ? -6.772 -1.212 15.099 1.00 97.44 67 HIS A N 1
ATOM 520 C CA . HIS A 1 67 ? -6.401 -2.261 16.042 1.00 97.44 67 HIS A CA 1
ATOM 521 C C . HIS A 1 67 ? -6.292 -1.757 17.472 1.00 97.44 67 HIS A C 1
ATOM 523 O O . HIS A 1 67 ? -6.973 -2.271 18.358 1.00 97.44 67 HIS A O 1
ATOM 529 N N . ASP A 1 68 ? -5.506 -0.710 17.688 1.00 95.94 68 ASP A N 1
ATOM 530 C CA . ASP A 1 68 ? -5.303 -0.170 19.025 1.00 95.94 68 ASP A CA 1
ATOM 531 C C . ASP A 1 68 ? -6.569 0.489 19.578 1.00 95.94 68 ASP A C 1
ATOM 533 O O . ASP A 1 68 ? -6.865 0.339 20.762 1.00 95.94 68 ASP A O 1
ATOM 537 N N . ALA A 1 69 ? -7.361 1.158 18.732 1.00 96.38 69 ALA A N 1
ATOM 538 C CA . ALA A 1 69 ? -8.642 1.723 19.147 1.00 96.38 69 ALA A CA 1
ATOM 539 C C . ALA A 1 69 ? -9.654 0.642 19.549 1.00 96.38 69 ALA A C 1
ATOM 541 O O . ALA A 1 69 ? -10.349 0.810 20.552 1.00 96.38 69 ALA A O 1
ATOM 542 N N . TYR A 1 70 ? -9.723 -0.462 18.799 1.00 95.62 70 TYR A N 1
ATOM 543 C CA . TYR A 1 70 ? -10.585 -1.598 19.123 1.00 95.62 70 TYR A CA 1
ATOM 544 C C . TYR A 1 70 ? -10.150 -2.266 20.428 1.00 95.62 70 TYR A C 1
ATOM 546 O O . TYR A 1 70 ? -10.948 -2.362 21.352 1.00 95.62 70 TYR A O 1
ATOM 554 N N . LEU A 1 71 ? -8.878 -2.651 20.553 1.00 91.25 71 LEU A N 1
ATOM 555 C CA . LEU A 1 71 ? -8.380 -3.355 21.737 1.00 91.25 71 LEU A CA 1
ATOM 556 C C . LEU A 1 71 ? -8.477 -2.527 23.016 1.00 91.25 71 LEU A C 1
ATOM 558 O O . LEU A 1 71 ? -8.841 -3.053 24.063 1.00 91.25 71 LEU A O 1
ATOM 562 N N . ALA A 1 72 ? -8.186 -1.228 22.938 1.00 89.25 72 ALA A N 1
ATOM 563 C CA . ALA A 1 72 ? -8.238 -0.354 24.104 1.00 89.25 72 ALA A CA 1
ATOM 564 C C . ALA A 1 72 ? -9.669 -0.082 24.600 1.00 89.25 72 ALA A C 1
ATOM 566 O O . ALA A 1 72 ? -9.849 0.375 25.725 1.00 89.25 72 ALA A O 1
ATOM 567 N N . THR A 1 73 ? -10.685 -0.340 23.773 1.00 89.50 73 THR A N 1
ATOM 568 C CA . THR A 1 73 ? -12.099 -0.178 24.144 1.00 89.50 73 THR A CA 1
ATOM 569 C C . THR A 1 73 ? -12.817 -1.504 24.354 1.00 89.50 73 THR A C 1
ATOM 571 O O . THR A 1 73 ? -13.795 -1.555 25.093 1.00 89.50 73 THR A O 1
ATOM 574 N N . PHE A 1 74 ? -12.350 -2.584 23.739 1.00 88.69 74 PHE A N 1
ATOM 575 C CA . PHE A 1 74 ? -12.940 -3.906 23.861 1.00 88.69 74 PHE A CA 1
ATOM 576 C C . PHE A 1 74 ? -11.866 -4.993 23.684 1.00 88.69 74 PHE A C 1
ATOM 578 O O . PHE A 1 74 ? -11.673 -5.514 22.580 1.00 88.69 74 PHE A O 1
ATOM 585 N N . PRO A 1 75 ? -11.144 -5.342 24.765 1.00 80.19 75 PRO A N 1
ATOM 586 C CA . PRO A 1 75 ? -10.139 -6.399 24.744 1.00 80.19 75 PRO A CA 1
ATOM 587 C C . PRO A 1 75 ? -10.837 -7.762 24.670 1.00 80.19 75 PRO A C 1
ATOM 589 O O . PRO A 1 75 ? -11.123 -8.392 25.682 1.00 80.19 75 PRO A O 1
ATOM 592 N N . TYR A 1 76 ? -11.171 -8.205 23.455 1.00 77.75 76 TYR A N 1
ATOM 593 C CA . TYR A 1 76 ? -12.008 -9.392 23.245 1.00 77.75 76 TYR A CA 1
ATOM 594 C C . TYR A 1 76 ? -11.441 -10.671 23.886 1.00 77.75 76 TYR A C 1
ATOM 596 O O . TYR A 1 76 ? -12.208 -11.473 24.410 1.00 77.75 76 TYR A O 1
ATOM 604 N N . SER A 1 77 ? -10.115 -10.834 23.922 1.00 69.38 77 SER A N 1
ATOM 605 C CA . SER A 1 77 ? -9.449 -11.971 24.581 1.00 69.38 77 SER A CA 1
ATOM 606 C C . SER A 1 77 ? -9.676 -12.030 26.097 1.00 69.38 77 SER A C 1
ATOM 608 O O . SER A 1 77 ? -9.511 -13.086 26.691 1.00 69.38 77 SER A O 1
ATOM 610 N N . GLU A 1 78 ? -10.075 -10.926 26.735 1.00 70.31 78 GLU A N 1
ATOM 611 C CA . GLU A 1 78 ? -10.462 -10.896 28.153 1.00 70.31 78 GLU A CA 1
ATOM 612 C C . GLU A 1 78 ? -11.960 -11.182 28.359 1.00 70.31 78 GLU A C 1
ATOM 614 O O . GLU A 1 78 ? -12.419 -11.337 29.489 1.00 70.31 78 GLU A O 1
ATOM 619 N N . GLN A 1 79 ? -12.737 -11.219 27.272 1.00 66.50 79 GLN A N 1
ATOM 620 C CA . GLN A 1 79 ? -14.195 -11.372 27.275 1.00 66.50 79 GLN A CA 1
ATOM 621 C C . GLN A 1 79 ? -14.647 -12.750 26.765 1.00 66.50 79 GLN A C 1
ATOM 623 O O . GLN A 1 79 ? -15.815 -13.107 26.929 1.00 66.50 79 GLN A O 1
ATOM 628 N N . SER A 1 80 ? -13.759 -13.514 26.121 1.00 70.38 80 SER A N 1
ATOM 629 C CA . SER A 1 80 ? -14.066 -14.818 25.531 1.00 70.38 80 SER A CA 1
ATOM 630 C C . SER A 1 80 ? -12.824 -15.697 25.373 1.00 70.38 80 SER A C 1
ATOM 632 O O . SER A 1 80 ? -11.778 -15.221 24.932 1.00 70.38 80 SER A O 1
ATOM 634 N N . ASP A 1 81 ? -12.991 -17.002 25.602 1.00 68.38 81 ASP A N 1
ATOM 635 C CA . ASP A 1 81 ? -11.974 -18.026 25.322 1.00 68.38 81 ASP A CA 1
ATOM 636 C C . ASP A 1 81 ? -11.760 -18.244 23.806 1.00 68.38 81 ASP A C 1
ATOM 638 O O . ASP A 1 81 ? -10.786 -18.863 23.389 1.00 68.38 81 ASP A O 1
ATOM 642 N N . ALA A 1 82 ? -12.639 -17.711 22.943 1.00 63.25 82 ALA A N 1
ATOM 643 C CA . ALA A 1 82 ? -12.590 -17.919 21.489 1.00 63.25 82 ALA A CA 1
ATOM 644 C C . ALA A 1 82 ? -11.329 -17.343 20.808 1.00 63.25 82 ALA A C 1
ATOM 646 O O . ALA A 1 82 ? -11.015 -17.701 19.671 1.00 63.25 82 ALA A O 1
ATOM 647 N N . MET A 1 83 ? -10.598 -16.458 21.497 1.00 68.19 83 MET A N 1
ATOM 648 C CA . MET A 1 83 ? -9.289 -15.955 21.063 1.00 68.19 83 MET A CA 1
ATOM 649 C C . MET A 1 83 ? -8.187 -16.186 22.104 1.00 68.19 83 MET A C 1
ATOM 651 O O . MET A 1 83 ? -7.168 -15.492 22.074 1.00 68.19 83 MET A O 1
ATOM 655 N N . GLU A 1 84 ? -8.359 -17.158 23.006 1.00 69.94 84 GLU A N 1
ATOM 656 C CA . GLU A 1 84 ? -7.355 -17.525 24.016 1.00 69.94 84 GLU A CA 1
ATOM 657 C C . GLU A 1 84 ? -6.005 -17.872 23.368 1.00 69.94 84 GLU A C 1
ATOM 659 O O . GLU A 1 84 ? -4.953 -17.443 23.837 1.00 69.94 84 GLU A O 1
ATOM 664 N N . GLN A 1 85 ? -6.026 -18.529 22.205 1.00 70.62 85 GLN A N 1
ATOM 665 C CA . GLN A 1 85 ? -4.836 -18.878 21.424 1.00 70.62 85 GLN A CA 1
ATOM 666 C C . GLN A 1 85 ? -4.054 -17.663 20.887 1.00 70.62 85 GLN A C 1
ATOM 668 O O . GLN A 1 85 ? -2.913 -17.804 20.443 1.00 70.62 85 GLN A O 1
ATOM 673 N N . PHE A 1 86 ? -4.640 -16.464 20.962 1.00 70.44 86 PHE A N 1
ATOM 674 C CA . PHE A 1 86 ? -3.991 -15.194 20.644 1.00 70.44 86 PHE A CA 1
ATOM 675 C C . PHE A 1 86 ? -3.750 -14.313 21.875 1.00 70.44 86 PHE A C 1
ATOM 677 O O . PHE A 1 86 ? -3.188 -13.235 21.715 1.00 70.44 86 PHE A O 1
ATOM 684 N N . ALA A 1 87 ? -4.157 -14.714 23.085 1.00 66.31 87 ALA A N 1
ATOM 685 C CA . ALA A 1 87 ? -4.202 -13.829 24.253 1.00 66.31 87 ALA A CA 1
ATOM 686 C C . ALA A 1 87 ? -2.844 -13.189 24.601 1.00 66.31 87 ALA A C 1
ATOM 688 O O . ALA A 1 87 ? -2.791 -12.006 24.942 1.00 66.31 87 ALA A O 1
ATOM 689 N N . ASP A 1 88 ? -1.739 -13.924 24.452 1.00 63.84 88 ASP A N 1
ATOM 690 C CA . ASP A 1 88 ? -0.399 -13.387 24.713 1.00 63.84 88 ASP A CA 1
ATOM 691 C C . ASP A 1 88 ? 0.083 -12.404 23.632 1.00 63.84 88 ASP A C 1
ATOM 693 O O . ASP A 1 88 ? 0.747 -11.415 23.961 1.00 63.84 88 ASP A O 1
ATOM 697 N N . ASP A 1 89 ? -0.321 -12.615 22.375 1.00 68.44 89 ASP A N 1
ATOM 698 C CA . ASP A 1 89 ? 0.113 -11.836 21.208 1.00 68.44 89 ASP A CA 1
ATOM 699 C C . ASP A 1 89 ? -0.841 -10.683 20.849 1.00 68.44 89 ASP A C 1
ATOM 701 O O . ASP A 1 89 ? -0.463 -9.744 20.137 1.00 68.44 89 ASP A O 1
ATOM 705 N N . PHE A 1 90 ? -2.092 -10.730 21.310 1.00 77.06 90 PHE A N 1
ATOM 706 C CA . PHE A 1 90 ? -3.159 -9.793 20.961 1.00 77.06 90 PHE A CA 1
ATOM 707 C C . PHE A 1 90 ? -3.175 -8.580 21.890 1.00 77.06 90 PHE A C 1
ATOM 709 O O . PHE A 1 90 ? -4.147 -8.293 22.585 1.00 77.06 90 PHE A O 1
ATOM 716 N N . ARG A 1 91 ? -2.053 -7.857 21.904 1.00 82.19 91 ARG A N 1
ATOM 717 C CA . ARG A 1 91 ? -1.871 -6.640 22.697 1.00 82.19 91 ARG A CA 1
ATOM 718 C C . ARG A 1 91 ? -1.837 -5.407 21.806 1.00 82.19 91 ARG A C 1
ATOM 720 O O . ARG A 1 91 ? -1.374 -5.510 20.668 1.00 82.19 91 ARG A O 1
ATOM 727 N N . PRO A 1 92 ? -2.274 -4.247 22.318 1.00 88.38 92 PRO A N 1
ATOM 728 C CA . PRO A 1 92 ? -2.100 -2.987 21.617 1.00 88.38 92 PRO A CA 1
ATOM 729 C C . PRO A 1 92 ? -0.638 -2.712 21.234 1.00 88.38 92 PRO A C 1
ATOM 731 O O . PRO A 1 92 ? 0.284 -3.093 21.955 1.00 88.38 92 PRO A O 1
ATOM 734 N N . PHE A 1 93 ? -0.440 -2.037 20.105 1.00 91.94 93 PHE A N 1
ATOM 735 C CA . PHE A 1 93 ? 0.869 -1.649 19.589 1.00 91.94 93 PHE A CA 1
ATOM 736 C C . PHE A 1 93 ? 1.519 -0.538 20.415 1.00 91.94 93 PHE A C 1
ATOM 738 O O . PHE A 1 93 ? 2.710 -0.604 20.726 1.00 91.94 93 PHE A O 1
ATOM 745 N N . LEU A 1 94 ? 0.753 0.496 20.769 1.00 91.88 94 LEU A N 1
ATOM 746 C CA . LEU A 1 94 ? 1.258 1.587 21.593 1.00 91.88 94 LEU A CA 1
ATOM 747 C C . LEU A 1 94 ? 1.623 1.084 23.001 1.00 91.88 94 LEU A C 1
ATOM 749 O O . LEU A 1 94 ? 1.022 0.165 23.557 1.00 91.88 94 LEU A O 1
ATOM 753 N N . SER A 1 95 ? 2.615 1.719 23.623 1.00 88.50 95 SER A N 1
ATOM 754 C CA . SER A 1 95 ? 3.015 1.368 24.986 1.00 88.50 95 SER A CA 1
ATOM 755 C C . SER A 1 95 ? 1.907 1.675 26.001 1.00 88.50 95 SER A C 1
ATOM 757 O O . SER A 1 95 ? 1.126 2.614 25.836 1.00 88.50 95 SER A O 1
ATOM 759 N N . ALA A 1 96 ? 1.907 0.967 27.135 1.00 85.00 96 ALA A N 1
ATOM 760 C CA . ALA A 1 96 ? 0.985 1.245 28.241 1.00 85.00 96 ALA A CA 1
ATOM 761 C C . ALA A 1 96 ? 1.042 2.714 28.723 1.00 85.00 96 ALA A C 1
ATOM 763 O O . ALA A 1 96 ? 0.030 3.277 29.130 1.00 85.00 96 ALA A O 1
ATOM 764 N N . SER A 1 97 ? 2.209 3.366 28.638 1.00 86.12 97 SER A N 1
ATOM 765 C CA . SER A 1 97 ? 2.366 4.790 28.970 1.00 86.12 97 SER A CA 1
ATOM 766 C C . SER A 1 97 ? 1.676 5.724 27.970 1.00 86.12 97 SER A C 1
ATOM 768 O O . SER A 1 97 ? 1.043 6.704 28.374 1.00 86.12 97 SER A O 1
ATOM 770 N N . ALA A 1 98 ? 1.768 5.419 26.674 1.00 85.19 98 ALA A N 1
ATOM 771 C CA . ALA A 1 98 ? 1.058 6.150 25.634 1.00 85.19 98 ALA A CA 1
ATOM 772 C C . ALA A 1 98 ? -0.460 5.999 25.825 1.00 85.19 98 ALA A C 1
ATOM 774 O O . ALA A 1 98 ? -1.178 7.001 25.827 1.00 85.19 98 ALA A O 1
ATOM 775 N N . PHE A 1 99 ? -0.931 4.783 26.122 1.00 81.19 99 PHE A N 1
ATOM 776 C CA . PHE A 1 99 ? -2.335 4.532 26.459 1.00 81.19 99 P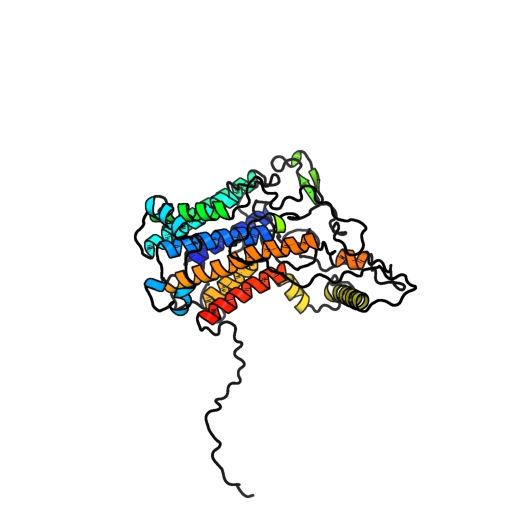HE A CA 1
ATOM 777 C C . PHE A 1 99 ? -2.802 5.276 27.702 1.00 81.19 99 PHE A C 1
ATOM 779 O O . PHE A 1 99 ? -3.839 5.931 27.650 1.00 81.19 99 PHE A O 1
ATOM 786 N N . GLY A 1 100 ? -2.031 5.247 28.792 1.00 82.50 100 GLY A N 1
ATOM 787 C CA . GLY A 1 100 ? -2.385 5.947 30.028 1.00 82.50 100 GLY A CA 1
ATOM 788 C C . GLY A 1 100 ? -2.597 7.451 29.823 1.00 82.50 100 GLY A C 1
ATOM 789 O O . GLY A 1 100 ? -3.463 8.046 30.460 1.00 82.50 100 GLY A O 1
ATOM 790 N N . THR A 1 101 ? -1.872 8.057 28.877 1.00 83.50 101 THR A N 1
ATOM 791 C CA . THR A 1 101 ? -2.048 9.472 28.514 1.00 83.50 101 THR A CA 1
ATOM 792 C C . THR A 1 101 ? -3.387 9.716 27.816 1.00 83.50 101 THR A C 1
ATOM 794 O O . THR A 1 101 ? -4.093 10.666 28.155 1.00 83.50 101 THR A O 1
ATOM 797 N N . VAL A 1 102 ? -3.770 8.852 26.869 1.00 87.06 102 VAL A N 1
ATOM 798 C CA . VAL A 1 102 ? -5.067 8.960 26.181 1.00 87.06 102 VAL A CA 1
ATOM 799 C C . VAL A 1 102 ? -6.218 8.672 27.143 1.00 87.06 102 VAL A C 1
ATOM 801 O O . VAL A 1 102 ? -7.192 9.424 27.181 1.00 87.06 102 VAL A O 1
ATOM 804 N N . GLN A 1 103 ? -6.084 7.627 27.959 1.00 84.12 103 GLN A N 1
ATOM 805 C CA . GLN A 1 103 ? -7.110 7.188 28.900 1.00 84.12 103 GLN A CA 1
ATOM 806 C C . GLN A 1 103 ? -7.390 8.228 29.992 1.00 84.12 103 GLN A C 1
ATOM 808 O O . GLN A 1 103 ? -8.534 8.400 30.408 1.00 84.12 103 GLN A O 1
ATOM 813 N N . ALA A 1 104 ? -6.369 8.979 30.419 1.00 81.69 104 ALA A N 1
ATOM 814 C CA . ALA A 1 104 ? -6.548 10.100 31.338 1.00 81.69 104 ALA A CA 1
ATOM 815 C C . ALA A 1 104 ? -7.381 11.246 30.729 1.00 81.69 104 ALA A C 1
ATOM 817 O O . ALA A 1 104 ? -8.069 11.957 31.462 1.00 81.69 104 ALA A O 1
ATOM 818 N N . ALA A 1 105 ? -7.331 11.433 29.406 1.00 80.44 105 ALA A N 1
ATOM 819 C CA . ALA A 1 105 ? -8.081 12.475 28.706 1.00 80.44 105 ALA A CA 1
ATOM 820 C C . ALA A 1 105 ? -9.507 12.032 28.332 1.00 80.44 105 ALA A C 1
ATOM 822 O O . ALA A 1 105 ? -10.432 12.847 28.321 1.00 80.44 105 ALA A O 1
ATOM 823 N N . SER A 1 106 ? -9.697 10.750 28.014 1.00 83.50 106 SER A N 1
ATOM 824 C CA . SER A 1 106 ? -10.996 10.154 27.710 1.00 83.50 106 SER A CA 1
ATOM 825 C C . SER A 1 106 ? -10.982 8.666 28.049 1.00 83.50 106 SER A C 1
ATOM 827 O O . SER A 1 106 ? -10.090 7.951 27.613 1.00 83.50 106 SER A O 1
ATOM 829 N N . ASN A 1 107 ? -11.976 8.191 28.800 1.00 84.06 107 ASN A N 1
ATOM 830 C CA . ASN A 1 107 ? -12.087 6.786 29.194 1.00 84.06 107 ASN A CA 1
ATOM 831 C C . ASN A 1 107 ? -13.495 6.270 28.846 1.00 84.06 107 ASN A C 1
ATOM 833 O O . ASN A 1 107 ? -14.402 6.376 29.679 1.00 84.06 107 ASN A O 1
ATOM 837 N N . PRO A 1 108 ? -13.733 5.829 27.597 1.00 87.94 108 PRO A N 1
ATOM 838 C CA . PRO A 1 108 ? -15.021 5.266 27.203 1.00 87.94 108 PRO A CA 1
ATOM 839 C C . PRO A 1 108 ? -15.316 3.956 27.949 1.00 87.94 108 PRO A C 1
ATOM 841 O O . PRO A 1 108 ? -14.423 3.325 28.511 1.00 87.94 108 PRO A O 1
ATOM 844 N N . ALA A 1 109 ? -16.584 3.541 27.961 1.00 87.25 109 ALA A N 1
ATOM 845 C CA . ALA A 1 109 ? -16.961 2.261 28.550 1.00 87.25 109 ALA A CA 1
ATOM 846 C C . ALA A 1 109 ? -16.371 1.096 27.738 1.00 87.25 109 ALA A C 1
ATOM 848 O O . ALA A 1 109 ? -16.359 1.137 26.509 1.00 87.25 109 ALA A O 1
ATOM 849 N N . ALA A 1 110 ? -15.923 0.048 28.430 1.00 88.00 110 ALA A N 1
ATOM 850 C CA . ALA A 1 110 ? -15.284 -1.098 27.796 1.00 88.00 110 ALA A CA 1
ATOM 851 C C . ALA A 1 110 ? -16.326 -2.077 27.220 1.00 88.00 110 ALA A C 1
ATOM 853 O O . ALA A 1 110 ? -16.758 -3.001 27.908 1.00 88.00 110 ALA A O 1
ATOM 854 N N . ASN A 1 111 ? -16.811 -1.832 25.999 1.00 90.50 111 ASN A N 1
ATOM 855 C CA . ASN A 1 111 ? -17.786 -2.694 25.321 1.00 90.50 111 ASN A CA 1
ATOM 856 C C . ASN A 1 111 ? -17.734 -2.558 23.786 1.00 90.50 111 ASN A C 1
ATOM 858 O O . ASN A 1 111 ? -17.239 -1.568 23.246 1.00 90.50 111 ASN A O 1
ATOM 862 N N . ALA A 1 112 ? -18.321 -3.534 23.086 1.00 91.00 112 ALA A N 1
ATOM 863 C CA . ALA A 1 112 ? -18.330 -3.609 21.625 1.00 91.00 112 ALA A CA 1
ATOM 864 C C . ALA A 1 112 ? -18.978 -2.392 20.926 1.00 91.00 112 ALA A C 1
ATOM 866 O O . ALA A 1 112 ? -18.533 -1.969 19.855 1.00 91.00 112 ALA A O 1
ATOM 867 N N . ALA A 1 113 ? -20.010 -1.783 21.526 1.00 93.25 113 ALA A N 1
ATOM 868 C CA . ALA A 1 113 ? -20.686 -0.630 20.929 1.00 93.25 113 ALA A CA 1
ATOM 869 C C . ALA A 1 113 ? -19.785 0.615 20.911 1.00 93.25 113 ALA A C 1
ATOM 871 O O . ALA A 1 113 ? -19.717 1.310 19.893 1.00 93.25 113 ALA A O 1
ATOM 872 N N . GLU A 1 114 ? -19.058 0.867 22.002 1.00 94.75 114 GLU A N 1
ATOM 873 C CA . GLU A 1 114 ? -18.058 1.936 22.076 1.00 94.75 114 GLU A CA 1
ATOM 874 C C . GLU A 1 114 ? -16.849 1.631 21.178 1.00 94.75 114 GLU A C 1
ATOM 876 O O . GLU A 1 114 ? -16.349 2.532 20.502 1.00 94.75 114 GLU A O 1
ATOM 881 N N . ALA A 1 115 ? -16.433 0.364 21.062 1.00 95.25 115 ALA A N 1
ATOM 882 C CA . ALA A 1 115 ? -15.339 -0.024 20.171 1.00 95.25 115 ALA A CA 1
ATOM 883 C C . ALA A 1 115 ? -15.613 0.311 18.704 1.00 95.25 115 ALA A C 1
ATOM 885 O O . ALA A 1 115 ? -14.751 0.860 18.016 1.00 95.25 115 ALA A O 1
ATOM 886 N N . LYS A 1 116 ? -16.842 0.094 18.230 1.00 96.94 116 LYS A N 1
ATOM 887 C CA . LYS A 1 116 ? -17.261 0.511 16.883 1.00 96.94 116 LYS A CA 1
ATOM 888 C C . LYS A 1 116 ? -17.135 2.028 16.661 1.00 96.94 116 LYS A C 1
ATOM 890 O O . LYS A 1 116 ? -16.777 2.466 15.563 1.00 96.94 116 LYS A O 1
ATOM 895 N N . LEU A 1 117 ? -17.418 2.843 17.682 1.00 97.62 117 LEU A N 1
ATOM 896 C CA . LEU A 1 117 ? -17.276 4.304 17.618 1.00 97.62 117 LEU A CA 1
ATOM 897 C C . LEU A 1 117 ? -15.805 4.737 17.655 1.00 97.62 117 LEU A C 1
ATOM 899 O O . LEU A 1 117 ? -15.416 5.619 16.885 1.00 97.62 117 LEU A O 1
ATOM 903 N N . ALA A 1 118 ? -14.985 4.099 18.493 1.00 97.75 118 ALA A N 1
ATOM 904 C CA . ALA A 1 118 ? -13.547 4.346 18.564 1.00 97.75 118 ALA A CA 1
ATOM 905 C C . ALA A 1 118 ? -12.834 3.970 17.262 1.00 97.75 118 ALA A C 1
ATOM 907 O O . ALA A 1 118 ? -12.049 4.762 16.742 1.00 97.75 118 ALA A O 1
ATOM 908 N N . VAL A 1 119 ? -13.171 2.822 16.671 1.00 98.56 119 VAL A N 1
ATOM 909 C CA . VAL A 1 119 ? -12.655 2.395 15.364 1.00 98.56 119 VAL A CA 1
ATOM 910 C C . VAL A 1 119 ? -12.965 3.427 14.280 1.00 98.56 119 VAL A C 1
ATOM 912 O O . VAL A 1 119 ? -12.076 3.795 13.511 1.00 98.56 119 VAL A O 1
ATOM 915 N N . ALA A 1 120 ? -14.190 3.959 14.246 1.00 98.56 120 ALA A N 1
ATOM 916 C CA . ALA A 1 120 ? -14.544 5.018 13.305 1.00 98.56 120 ALA A CA 1
ATOM 917 C C . ALA A 1 120 ? -13.748 6.311 13.548 1.00 98.56 120 ALA A C 1
ATOM 919 O O . ALA A 1 120 ? -13.259 6.918 12.596 1.00 98.56 120 ALA A O 1
ATOM 920 N N . GLY A 1 121 ? -13.577 6.709 14.814 1.00 98.56 121 GLY A N 1
ATOM 921 C CA . GLY A 1 121 ? -12.751 7.856 15.200 1.00 98.56 121 GLY A CA 1
ATOM 922 C C . GLY A 1 121 ? -11.299 7.718 14.758 1.00 98.56 121 GLY A C 1
ATOM 923 O O . GLY A 1 121 ? -10.732 8.658 14.195 1.00 98.56 121 GLY A O 1
ATOM 924 N N . ALA A 1 122 ? -10.720 6.532 14.936 1.00 98.75 122 ALA A N 1
ATOM 925 C CA . ALA A 1 122 ? -9.363 6.232 14.514 1.00 98.75 122 ALA A CA 1
ATOM 926 C C . ALA A 1 122 ? -9.221 6.264 12.985 1.00 98.75 122 ALA A C 1
ATOM 928 O O . ALA A 1 122 ? -8.389 7.002 12.452 1.00 98.75 122 ALA A O 1
ATOM 929 N N . ALA A 1 123 ? -10.078 5.528 12.271 1.00 98.88 123 ALA A N 1
ATOM 930 C CA . ALA A 1 123 ? -10.039 5.433 10.816 1.00 98.88 123 ALA A CA 1
ATOM 931 C C . ALA A 1 123 ? -10.224 6.802 10.144 1.00 98.88 123 ALA A C 1
ATOM 933 O O . ALA A 1 123 ? -9.400 7.202 9.321 1.00 98.88 123 ALA A O 1
ATOM 934 N N . ILE A 1 124 ? -11.252 7.564 10.532 1.00 98.75 124 ILE A N 1
ATOM 935 C CA . ILE A 1 124 ? -11.520 8.895 9.966 1.00 98.75 124 ILE A CA 1
ATOM 936 C C . ILE A 1 124 ? -10.349 9.846 10.235 1.00 98.75 124 ILE A C 1
ATOM 938 O O . ILE A 1 124 ? -9.968 10.612 9.348 1.00 98.75 124 ILE A O 1
ATOM 942 N N . THR A 1 125 ? -9.741 9.785 11.424 1.00 98.81 125 THR A N 1
ATOM 943 C CA . THR A 1 125 ? -8.585 10.624 11.773 1.00 98.81 125 THR A CA 1
ATOM 944 C C . THR A 1 125 ? -7.375 10.302 10.900 1.00 98.81 125 THR A C 1
ATOM 946 O O . THR A 1 125 ? -6.800 11.217 10.306 1.00 98.81 125 THR A O 1
ATOM 949 N N . VAL A 1 126 ? -7.033 9.016 10.741 1.00 98.88 126 VAL A N 1
ATOM 950 C CA . VAL A 1 126 ? -5.939 8.581 9.854 1.00 98.88 126 VAL A CA 1
ATOM 951 C C . VAL A 1 126 ? -6.186 9.021 8.417 1.00 98.88 126 VAL A C 1
ATOM 953 O O . VAL A 1 126 ? -5.311 9.630 7.800 1.00 98.88 126 VAL A O 1
ATOM 956 N N . LEU A 1 127 ? -7.375 8.752 7.876 1.00 98.69 127 LEU A N 1
ATOM 957 C CA . LEU A 1 127 ? -7.688 9.067 6.484 1.00 98.69 127 LEU A CA 1
ATOM 958 C C . LEU A 1 127 ? -7.682 10.581 6.231 1.00 98.69 127 LEU A C 1
ATOM 960 O O . LEU A 1 127 ? -7.077 11.042 5.264 1.00 98.69 127 LEU A O 1
ATOM 964 N N . ASN A 1 128 ? -8.273 11.377 7.126 1.00 98.44 128 ASN A N 1
ATOM 965 C CA . ASN A 1 128 ? -8.216 12.835 7.025 1.00 98.44 128 ASN A CA 1
ATOM 966 C C . ASN A 1 128 ? -6.773 13.343 7.071 1.00 98.44 128 ASN A C 1
ATOM 968 O O . ASN A 1 128 ? -6.386 14.166 6.238 1.00 98.44 128 ASN A O 1
ATOM 972 N N . LYS A 1 129 ? -5.958 12.839 8.002 1.00 98.44 129 LYS A N 1
ATOM 973 C CA . LYS A 1 129 ? -4.567 13.268 8.126 1.00 98.44 129 LYS A CA 1
ATOM 974 C C . LYS A 1 129 ? -3.761 12.914 6.880 1.00 98.44 129 LYS A C 1
ATOM 976 O O . LYS A 1 129 ? -3.150 13.795 6.292 1.00 98.44 129 LYS A O 1
ATOM 981 N N . LEU A 1 130 ? -3.777 11.658 6.441 1.00 98.06 130 LEU A N 1
ATOM 982 C CA . LEU A 1 130 ? -2.884 11.192 5.376 1.00 98.06 130 LEU A CA 1
ATOM 983 C C . LEU A 1 130 ? -3.287 11.660 3.972 1.00 98.06 130 LEU A C 1
ATOM 985 O O . LEU A 1 130 ? -2.422 11.717 3.095 1.00 98.06 130 LEU A O 1
ATOM 989 N N . PHE A 1 131 ? -4.563 11.994 3.750 1.00 97.19 131 PHE A N 1
ATOM 990 C CA . PHE A 1 131 ? -5.072 12.352 2.423 1.00 97.19 131 PHE A CA 1
ATOM 991 C C . PHE A 1 131 ? -5.526 13.810 2.289 1.00 97.19 131 PHE A C 1
ATOM 993 O O . PHE A 1 131 ? -5.322 14.387 1.223 1.00 97.19 131 PHE A O 1
ATOM 1000 N N . LYS A 1 132 ? -6.102 14.429 3.332 1.00 96.06 132 LYS A N 1
ATOM 1001 C CA . LYS A 1 132 ? -6.529 15.844 3.276 1.00 96.06 132 LYS A CA 1
ATOM 1002 C C . LYS A 1 132 ? -5.445 16.804 3.760 1.00 96.06 132 LYS A C 1
ATOM 1004 O O . LYS A 1 132 ? -5.320 17.909 3.235 1.00 96.06 132 LYS A O 1
ATOM 1009 N N . ALA A 1 133 ? -4.669 16.403 4.765 1.00 95.50 133 ALA A N 1
ATOM 1010 C CA . ALA A 1 133 ? -3.664 17.261 5.390 1.00 95.50 133 ALA A CA 1
ATOM 1011 C C . ALA A 1 133 ? -2.345 16.525 5.700 1.00 95.50 133 ALA A C 1
ATOM 1013 O O . ALA A 1 133 ? -1.879 16.587 6.845 1.00 95.50 133 ALA A O 1
ATOM 1014 N N . PRO A 1 134 ? -1.724 15.842 4.713 1.00 95.44 134 PRO A N 1
ATOM 1015 C CA . PRO A 1 134 ? -0.501 15.092 4.970 1.00 95.44 134 PRO A CA 1
ATOM 1016 C C . PRO A 1 134 ? 0.622 16.027 5.418 1.00 95.44 134 PRO A C 1
ATOM 1018 O O . PRO A 1 134 ? 0.771 17.128 4.875 1.00 95.44 134 PRO A O 1
ATOM 1021 N N . ALA A 1 135 ? 1.436 15.579 6.380 1.00 95.50 135 ALA A N 1
ATOM 1022 C CA . ALA A 1 135 ? 2.607 16.336 6.821 1.00 95.50 135 ALA A CA 1
ATOM 1023 C C . ALA A 1 135 ? 3.610 16.547 5.672 1.00 95.50 135 ALA A C 1
ATOM 1025 O O . ALA A 1 135 ? 4.119 17.653 5.488 1.00 95.50 135 ALA A O 1
ATOM 1026 N N . LYS A 1 136 ? 3.836 15.514 4.851 1.00 94.06 136 LYS A N 1
ATOM 1027 C CA . LYS A 1 136 ? 4.573 15.599 3.585 1.00 94.06 136 LYS A CA 1
ATOM 1028 C C . LYS A 1 136 ? 3.609 15.761 2.407 1.00 94.06 136 LYS A C 1
ATOM 1030 O O . LYS A 1 136 ? 3.012 14.792 1.938 1.00 94.06 136 LYS A O 1
ATOM 1035 N N . ARG A 1 137 ? 3.460 16.993 1.915 1.00 91.50 137 ARG A N 1
ATOM 1036 C CA . ARG A 1 137 ? 2.653 17.283 0.719 1.00 91.50 137 ARG A CA 1
ATOM 1037 C C . ARG A 1 137 ? 3.448 17.002 -0.550 1.00 91.50 137 ARG A C 1
ATOM 1039 O O . ARG A 1 137 ? 4.569 17.479 -0.691 1.00 91.50 137 ARG A O 1
ATOM 1046 N N . ASP A 1 138 ? 2.825 16.291 -1.481 1.00 90.38 138 ASP A N 1
ATOM 1047 C CA . ASP A 1 138 ? 3.331 16.147 -2.846 1.00 90.38 138 ASP A CA 1
ATOM 1048 C C . ASP A 1 138 ? 2.921 17.389 -3.668 1.00 90.38 138 ASP A C 1
ATOM 1050 O O . ASP A 1 138 ? 1.720 17.624 -3.846 1.00 90.38 138 ASP A O 1
ATOM 1054 N N . PRO A 1 139 ? 3.880 18.202 -4.156 1.00 88.50 139 PRO A N 1
ATOM 1055 C CA . PRO A 1 139 ? 3.592 19.406 -4.936 1.00 88.50 139 PRO A CA 1
ATOM 1056 C C . PRO A 1 139 ? 2.994 19.109 -6.319 1.00 88.50 139 PRO A C 1
ATOM 1058 O O . PRO A 1 139 ? 2.551 20.032 -6.996 1.00 88.50 139 PRO A O 1
ATOM 1061 N N . GLY A 1 140 ? 2.999 17.850 -6.764 1.00 88.94 140 GLY A N 1
ATOM 1062 C CA . GLY A 1 140 ? 2.348 17.397 -7.988 1.00 88.94 140 GLY A CA 1
ATOM 1063 C C . GLY A 1 140 ? 0.837 17.189 -7.860 1.00 88.94 140 GLY A C 1
ATOM 1064 O O . GLY A 1 140 ? 0.179 16.999 -8.882 1.00 88.94 140 GLY A O 1
ATOM 1065 N N . VAL A 1 141 ? 0.275 17.239 -6.649 1.00 92.56 141 VAL A N 1
ATOM 1066 C CA . VAL A 1 141 ? -1.163 17.039 -6.423 1.00 92.56 141 VAL A CA 1
ATOM 1067 C C . VAL A 1 141 ? -1.922 18.342 -6.661 1.00 92.56 141 VAL A C 1
ATOM 1069 O O . VAL A 1 141 ? -1.665 19.358 -6.015 1.00 92.56 141 VAL A O 1
ATOM 1072 N N . SER A 1 142 ? -2.885 18.312 -7.584 1.00 94.38 142 SER A N 1
ATOM 1073 C CA . SER A 1 142 ? -3.754 19.463 -7.851 1.00 94.38 142 SER A CA 1
ATOM 1074 C C . SER A 1 142 ? -4.776 19.677 -6.728 1.00 94.38 142 SER A C 1
ATOM 1076 O O . SER A 1 142 ? -5.218 18.731 -6.072 1.00 94.38 142 SER A O 1
ATOM 1078 N N . GLN A 1 143 ? -5.246 20.912 -6.566 1.00 94.12 143 GLN A N 1
ATOM 1079 C CA . GLN A 1 143 ? -6.350 21.260 -5.677 1.00 94.12 143 GLN A CA 1
ATOM 1080 C C . GLN A 1 143 ? -7.628 20.510 -6.061 1.00 94.12 143 GLN A C 1
ATOM 1082 O O . GLN A 1 143 ? -8.377 20.094 -5.183 1.00 94.12 143 GLN A O 1
ATOM 1087 N N . SER A 1 144 ? -7.862 20.287 -7.359 1.00 93.94 144 SER A N 1
ATOM 1088 C CA . SER A 1 144 ? -9.020 19.518 -7.826 1.00 93.94 144 SER A CA 1
ATOM 1089 C C . SER A 1 144 ? -8.963 18.055 -7.373 1.00 93.94 144 SER A C 1
ATOM 1091 O O . SER A 1 144 ? -9.966 17.520 -6.902 1.00 93.94 144 SER A O 1
ATOM 1093 N N . THR A 1 145 ? -7.778 17.440 -7.419 1.00 94.19 145 THR A N 1
ATOM 1094 C CA . THR A 1 145 ? -7.523 16.093 -6.898 1.00 94.19 145 THR A CA 1
ATOM 1095 C C . THR A 1 145 ? -7.693 16.061 -5.382 1.00 94.19 145 THR A C 1
ATOM 1097 O O . THR A 1 145 ? -8.356 15.166 -4.860 1.00 94.19 145 THR A O 1
ATOM 1100 N N . ALA A 1 146 ? -7.132 17.042 -4.668 1.00 94.44 146 ALA A N 1
ATOM 1101 C CA . ALA A 1 146 ? -7.252 17.137 -3.216 1.00 94.44 146 ALA A CA 1
ATOM 1102 C C . ALA A 1 146 ? -8.719 17.273 -2.771 1.00 94.44 146 ALA A C 1
ATOM 1104 O O . ALA A 1 146 ? -9.147 16.583 -1.848 1.00 94.44 146 ALA A O 1
ATOM 1105 N N . THR A 1 147 ? -9.510 18.100 -3.463 1.00 95.50 147 THR A N 1
ATOM 1106 C CA . THR A 1 147 ? -10.953 18.233 -3.222 1.00 95.50 147 THR A CA 1
ATOM 1107 C C . THR A 1 147 ? -11.687 16.926 -3.508 1.00 95.50 147 THR A C 1
ATOM 1109 O O . THR A 1 147 ? -12.421 16.463 -2.645 1.00 95.50 147 THR A O 1
ATOM 1112 N N . LEU A 1 148 ? -11.428 16.270 -4.645 1.00 94.94 148 LEU A N 1
ATOM 1113 C CA . LEU A 1 148 ? -12.058 14.988 -4.985 1.00 94.94 148 LEU A CA 1
ATOM 1114 C C . LEU A 1 148 ? -11.808 13.918 -3.913 1.00 94.94 148 LEU A C 1
ATOM 1116 O O . LEU A 1 148 ? -12.724 13.205 -3.509 1.00 94.94 148 LEU A O 1
ATOM 1120 N N . VAL A 1 149 ? -10.568 13.806 -3.437 1.00 95.50 149 VAL A N 1
ATOM 1121 C CA . VAL A 1 149 ? -10.204 12.863 -2.373 1.00 95.50 149 VAL A CA 1
ATOM 1122 C C . VAL A 1 149 ? -10.861 13.250 -1.047 1.00 95.50 149 VAL A C 1
ATOM 1124 O O . VAL A 1 149 ? -11.333 12.375 -0.321 1.00 95.50 149 VAL A O 1
ATOM 1127 N N . SER A 1 150 ? -10.936 14.548 -0.735 1.00 96.06 150 SER A N 1
ATOM 1128 C CA . SER A 1 150 ? -11.608 15.022 0.475 1.00 96.06 150 SER A CA 1
ATOM 1129 C C . SER A 1 150 ? -13.095 14.674 0.470 1.00 96.06 150 SER A C 1
ATOM 1131 O O . SER A 1 150 ? -13.586 14.086 1.435 1.00 96.06 150 SER A O 1
ATOM 1133 N N . ASP A 1 151 ? -13.776 14.974 -0.635 1.00 96.38 151 ASP A N 1
ATOM 1134 C CA . ASP A 1 151 ? -15.199 14.706 -0.828 1.00 96.38 151 ASP A CA 1
ATOM 1135 C C . ASP A 1 151 ? -15.493 13.203 -0.710 1.00 96.38 151 ASP A C 1
ATOM 1137 O O . ASP A 1 151 ? -16.518 12.811 -0.153 1.00 96.38 151 ASP A O 1
ATOM 1141 N N . PHE A 1 152 ? -14.578 12.341 -1.176 1.00 97.12 152 PHE A N 1
ATOM 1142 C CA . PHE A 1 152 ? -14.724 10.889 -1.050 1.00 97.12 152 PHE A CA 1
ATOM 1143 C C . PHE A 1 152 ? -14.719 10.439 0.413 1.00 97.12 152 PHE A C 1
ATOM 1145 O O . PHE A 1 152 ? -15.531 9.602 0.813 1.00 97.12 152 PHE A O 1
ATOM 1152 N N . ILE A 1 153 ? -13.812 10.990 1.223 1.00 97.00 153 ILE A N 1
ATOM 1153 C CA . ILE A 1 153 ? -13.702 10.661 2.650 1.00 97.00 153 ILE A CA 1
ATOM 1154 C C . ILE A 1 153 ? -14.940 11.153 3.407 1.00 97.00 153 ILE A C 1
ATOM 1156 O O . ILE A 1 153 ? -15.468 10.432 4.257 1.00 97.00 153 ILE A O 1
ATOM 1160 N N . ASP A 1 154 ? -15.440 12.344 3.071 1.00 96.38 154 ASP A N 1
ATOM 1161 C CA . ASP A 1 154 ? -16.650 12.902 3.684 1.00 96.38 154 ASP A CA 1
ATOM 1162 C C . ASP A 1 154 ? -17.895 12.084 3.314 1.00 96.38 154 ASP A C 1
ATOM 1164 O O . ASP A 1 154 ? -18.680 11.713 4.192 1.00 96.38 154 ASP A O 1
ATOM 1168 N N . ALA A 1 155 ? -18.029 11.698 2.042 1.00 96.38 155 ALA A N 1
ATOM 1169 C CA . ALA A 1 155 ? -19.091 10.805 1.584 1.00 96.38 155 ALA A CA 1
ATOM 1170 C C . ALA A 1 155 ? -19.009 9.418 2.244 1.00 96.38 155 ALA A C 1
ATOM 1172 O O . ALA A 1 155 ? -20.031 8.872 2.661 1.00 96.38 155 ALA A O 1
ATOM 1173 N N . SER A 1 156 ? -17.803 8.866 2.401 1.00 96.12 156 SER A N 1
ATOM 1174 C CA . SER A 1 156 ? -17.582 7.584 3.084 1.00 96.12 156 SER A CA 1
ATOM 1175 C C . SER A 1 156 ? -17.955 7.658 4.566 1.00 96.12 156 SER A C 1
ATOM 1177 O O . SER A 1 156 ? -18.581 6.743 5.095 1.00 96.12 156 SER A O 1
ATOM 1179 N N . SER A 1 157 ? -17.644 8.771 5.234 1.00 95.94 157 SER A N 1
ATOM 1180 C CA . SER A 1 157 ? -18.022 8.997 6.636 1.00 95.94 157 SER A CA 1
ATOM 1181 C C . SER A 1 157 ? -19.542 9.098 6.803 1.00 95.94 157 SER A C 1
ATOM 1183 O O . SER A 1 157 ? -20.102 8.550 7.754 1.00 95.94 157 SER A O 1
ATOM 1185 N N . LEU A 1 158 ? -20.232 9.737 5.852 1.00 95.12 158 LEU A N 1
ATOM 1186 C CA . LEU A 1 158 ? -21.695 9.784 5.824 1.00 95.12 158 LEU A CA 1
ATOM 1187 C C . LEU A 1 158 ? -22.311 8.401 5.560 1.00 95.12 158 LEU A C 1
ATOM 1189 O O . LEU A 1 158 ? -23.272 8.023 6.229 1.00 95.12 158 LEU A O 1
ATOM 1193 N N . ALA A 1 159 ? -21.752 7.630 4.626 1.00 94.06 159 ALA A N 1
ATOM 1194 C CA . ALA A 1 159 ? -22.193 6.261 4.366 1.00 94.06 159 ALA A CA 1
ATOM 1195 C C . ALA A 1 159 ? -22.013 5.371 5.607 1.00 94.06 159 ALA A C 1
ATOM 1197 O O . ALA A 1 159 ? -22.912 4.606 5.956 1.00 94.06 159 ALA A O 1
ATOM 1198 N N . TYR A 1 160 ? -20.901 5.529 6.332 1.00 95.75 160 TYR A N 1
ATOM 1199 C CA . TYR A 1 160 ? -20.679 4.843 7.603 1.00 95.75 160 TYR A CA 1
ATOM 1200 C C . TYR A 1 160 ? -21.715 5.237 8.660 1.00 95.75 160 TYR A C 1
ATOM 1202 O O . TYR A 1 160 ? -22.287 4.371 9.315 1.00 95.75 160 TYR A O 1
ATOM 1210 N N . GLN A 1 161 ? -22.009 6.534 8.806 1.00 95.19 161 GLN A N 1
ATOM 1211 C CA . GLN A 1 161 ? -23.048 7.020 9.721 1.00 95.19 161 GLN A CA 1
ATOM 1212 C C . GLN A 1 161 ? -24.408 6.362 9.449 1.00 95.19 161 GLN A C 1
ATOM 1214 O O . GLN A 1 161 ? -25.116 6.040 10.403 1.00 95.19 161 GLN A O 1
ATOM 1219 N N . GLN A 1 162 ? -24.767 6.181 8.176 1.00 93.88 162 GLN A N 1
ATOM 1220 C CA . GLN A 1 162 ? -26.033 5.571 7.760 1.00 93.88 162 GLN A CA 1
ATOM 1221 C C . GLN A 1 162 ? -26.066 4.057 7.998 1.00 93.88 162 GLN A C 1
ATOM 1223 O O . GLN A 1 162 ? -27.096 3.542 8.423 1.00 93.88 162 GLN A O 1
ATOM 1228 N N . ALA A 1 163 ? -24.963 3.353 7.731 1.00 92.69 163 ALA A N 1
ATOM 1229 C CA . ALA A 1 163 ? -24.902 1.893 7.822 1.00 92.69 163 ALA A CA 1
ATOM 1230 C C . ALA A 1 163 ? -24.616 1.377 9.243 1.00 92.69 163 ALA A C 1
ATOM 1232 O O . ALA A 1 163 ? -25.202 0.390 9.673 1.00 92.69 163 ALA A O 1
ATOM 1233 N N . HIS A 1 164 ? -23.727 2.049 9.977 1.00 94.75 164 HIS A N 1
ATOM 1234 C CA . HIS A 1 164 ? -23.138 1.539 11.223 1.00 94.75 164 HIS A CA 1
ATOM 1235 C C . HIS A 1 164 ? -23.474 2.371 12.457 1.00 94.75 164 HIS A C 1
ATOM 1237 O O . HIS A 1 164 ? -23.280 1.902 13.583 1.00 94.75 164 HIS A O 1
ATOM 1243 N N . GLY A 1 165 ? -23.998 3.582 12.260 1.00 92.88 165 GLY A N 1
ATOM 1244 C CA . GLY A 1 165 ? -24.189 4.564 13.320 1.00 92.88 165 GLY A CA 1
ATOM 1245 C C . GLY A 1 165 ? -22.856 5.183 13.737 1.00 92.88 165 GLY A C 1
ATOM 1246 O O . GLY A 1 165 ? -21.996 4.533 14.326 1.00 92.88 165 GLY A O 1
ATOM 1247 N N . LEU A 1 166 ? -22.689 6.470 13.450 1.00 92.44 166 LEU A N 1
ATOM 1248 C CA . LEU A 1 166 ? -21.551 7.263 13.899 1.00 92.44 166 LEU A CA 1
ATOM 1249 C C . LEU A 1 166 ? -22.011 8.257 14.975 1.00 92.44 166 LEU A C 1
ATOM 1251 O O . LEU A 1 166 ? -23.151 8.722 14.985 1.00 92.44 166 LEU A O 1
ATOM 1255 N N . SER A 1 167 ? -21.120 8.560 15.914 1.00 93.62 167 SER A N 1
ATOM 1256 C CA . SER A 1 167 ? -21.339 9.585 16.933 1.00 93.62 167 SER A CA 1
ATOM 1257 C C . SER A 1 167 ? -20.046 10.378 17.122 1.00 93.62 167 SER A C 1
ATOM 1259 O O . SER A 1 167 ? -19.267 10.082 18.030 1.00 93.62 167 SER A O 1
ATOM 1261 N N . PRO A 1 168 ? -19.782 11.391 16.270 1.00 90.75 168 PRO A N 1
ATOM 1262 C CA . PRO A 1 168 ? -18.515 12.132 16.285 1.00 90.75 168 PRO A CA 1
ATOM 1263 C C . PRO A 1 168 ? -18.252 12.909 17.583 1.00 90.75 168 PRO A C 1
ATOM 1265 O O . PRO A 1 168 ? -17.146 13.383 17.811 1.00 90.75 168 PRO A O 1
ATOM 1268 N N . ARG A 1 169 ? -19.283 13.081 18.423 1.00 92.31 169 ARG A N 1
ATOM 1269 C CA . ARG A 1 169 ? -19.198 13.745 19.733 1.00 92.31 169 ARG A CA 1
ATOM 1270 C C . ARG A 1 169 ? -19.090 12.764 20.906 1.00 92.31 169 ARG A C 1
ATOM 1272 O O . ARG A 1 169 ? -19.043 13.213 22.046 1.00 92.31 169 ARG A O 1
ATOM 1279 N N . SER A 1 170 ? -19.105 11.455 20.650 1.00 94.75 170 SER A N 1
ATOM 1280 C CA . SER A 1 170 ? -18.926 10.449 21.702 1.00 94.75 170 SER A CA 1
ATOM 1281 C C . SER A 1 170 ? -17.499 10.471 22.251 1.00 94.75 170 SER A C 1
ATOM 1283 O O . SER A 1 170 ? -16.545 10.791 21.534 1.00 94.75 170 SER A O 1
ATOM 1285 N N . SER A 1 171 ? -17.350 10.096 23.523 1.00 94.25 171 SER A N 1
ATOM 1286 C CA . SER A 1 171 ? -16.037 9.916 24.146 1.00 94.25 171 SER A CA 1
ATOM 1287 C C . SER A 1 171 ? -15.230 8.828 23.439 1.00 94.25 171 SER A C 1
ATOM 1289 O O . SER A 1 171 ? -14.051 9.046 23.189 1.00 94.25 171 SER A O 1
ATOM 1291 N N . ALA A 1 172 ? -15.848 7.714 23.028 1.00 96.06 172 ALA A N 1
ATOM 1292 C CA . ALA A 1 172 ? -15.145 6.659 22.301 1.00 96.06 172 ALA A CA 1
ATOM 1293 C C . ALA A 1 172 ? -14.613 7.112 20.941 1.00 96.06 172 ALA A C 1
ATOM 1295 O O . ALA A 1 172 ? -13.465 6.820 20.617 1.00 96.06 172 ALA A O 1
ATOM 1296 N N . TYR A 1 173 ? -15.386 7.883 20.168 1.00 97.19 173 TYR A N 1
ATOM 1297 C CA . TYR A 1 173 ? -14.881 8.459 18.919 1.00 97.19 173 TYR A CA 1
ATOM 1298 C C . TYR A 1 173 ? -13.647 9.338 19.170 1.00 97.19 173 TYR A C 1
ATOM 1300 O O . TYR A 1 173 ? -12.630 9.194 18.490 1.00 97.19 173 TYR A O 1
ATOM 1308 N N . ALA A 1 174 ? -13.717 10.231 20.164 1.00 96.12 174 ALA A N 1
ATOM 1309 C CA . ALA A 1 174 ? -12.598 11.100 20.526 1.00 96.12 174 ALA A CA 1
ATOM 1310 C C . ALA A 1 174 ? -11.378 10.301 21.022 1.00 96.12 174 ALA A C 1
ATOM 1312 O O . ALA A 1 174 ? -10.243 10.634 20.683 1.00 96.12 174 ALA A O 1
ATOM 1313 N N . PHE A 1 175 ? -11.614 9.222 21.769 1.00 96.25 175 PHE A N 1
ATOM 1314 C CA . PHE A 1 175 ? -10.590 8.298 22.246 1.00 96.25 175 PHE A CA 1
ATOM 1315 C C . PHE A 1 175 ? -9.865 7.598 21.088 1.00 96.25 175 PHE A C 1
ATOM 1317 O O . PHE A 1 175 ? -8.638 7.653 21.002 1.00 96.25 175 PHE A O 1
ATOM 1324 N N . GLY A 1 176 ? -10.608 7.034 20.131 1.00 97.62 176 GLY A N 1
ATOM 1325 C CA . GLY A 1 176 ? -10.029 6.432 18.928 1.00 97.62 176 GLY A CA 1
ATOM 1326 C C . GLY A 1 176 ? -9.256 7.436 18.065 1.00 97.62 176 GLY A C 1
ATOM 1327 O O . GLY A 1 176 ? -8.172 7.130 17.571 1.00 97.62 176 GLY A O 1
ATOM 1328 N N . ALA A 1 177 ? -9.757 8.669 17.937 1.00 97.94 177 ALA A N 1
ATOM 1329 C CA . ALA A 1 177 ? -9.042 9.746 17.252 1.00 97.94 177 ALA A CA 1
ATOM 1330 C C . ALA A 1 177 ? -7.710 10.100 17.942 1.00 97.94 177 ALA A C 1
ATOM 1332 O O . ALA A 1 177 ? -6.705 10.337 17.272 1.00 97.94 177 ALA A O 1
ATOM 1333 N N . ALA A 1 178 ? -7.672 10.112 19.276 1.00 97.56 178 ALA A N 1
ATOM 1334 C CA . ALA A 1 178 ? -6.449 10.361 20.033 1.00 97.56 178 ALA A CA 1
ATOM 1335 C C . ALA A 1 178 ? -5.410 9.237 19.855 1.00 97.56 178 ALA A C 1
ATOM 1337 O O . ALA A 1 178 ? -4.238 9.535 19.629 1.00 97.56 178 ALA A O 1
ATOM 1338 N N . ILE A 1 179 ? -5.838 7.968 19.855 1.00 97.44 179 ILE A N 1
ATOM 1339 C CA . ILE A 1 179 ? -4.974 6.817 19.529 1.00 97.44 179 ILE A CA 1
ATOM 1340 C C . ILE A 1 179 ? -4.391 6.955 18.118 1.00 97.44 179 ILE A C 1
ATOM 1342 O O . ILE A 1 179 ? -3.180 6.829 17.928 1.00 97.44 179 ILE A O 1
ATOM 1346 N N . ALA A 1 180 ? -5.231 7.274 17.130 1.00 98.44 180 ALA A N 1
ATOM 1347 C CA . ALA A 1 180 ? -4.780 7.481 15.757 1.00 98.44 180 ALA A CA 1
ATOM 1348 C C . ALA A 1 180 ? -3.723 8.586 15.648 1.00 98.44 180 ALA A C 1
ATOM 1350 O O . ALA A 1 180 ? -2.739 8.407 14.934 1.00 98.44 180 ALA A O 1
ATOM 1351 N N . ASN A 1 181 ? -3.887 9.703 16.364 1.00 97.75 181 ASN A N 1
ATOM 1352 C CA . ASN A 1 181 ? -2.893 10.779 16.370 1.00 97.75 181 ASN A CA 1
ATOM 1353 C C . ASN A 1 181 ? -1.539 10.316 16.925 1.00 97.75 181 ASN A C 1
ATOM 1355 O O . ASN A 1 181 ? -0.522 10.623 16.316 1.00 97.75 181 ASN A O 1
ATOM 1359 N N . LEU A 1 182 ? -1.509 9.512 17.993 1.00 97.00 182 LEU A N 1
ATOM 1360 C CA . LEU A 1 182 ? -0.250 8.964 18.518 1.00 97.00 182 LEU A CA 1
ATOM 1361 C C . LEU A 1 182 ? 0.463 8.053 17.510 1.00 97.00 182 LEU A C 1
ATOM 1363 O O . LEU A 1 182 ? 1.686 8.097 17.388 1.00 97.00 182 LEU A O 1
ATOM 1367 N N . ILE A 1 183 ? -0.292 7.243 16.768 1.00 97.88 183 ILE A N 1
ATOM 1368 C CA . ILE A 1 183 ? 0.266 6.366 15.730 1.00 97.88 183 ILE A CA 1
ATOM 1369 C C . ILE A 1 183 ? 0.760 7.191 14.534 1.00 97.88 183 ILE A C 1
ATOM 1371 O O . ILE A 1 183 ? 1.849 6.944 14.019 1.00 97.88 183 ILE A O 1
ATOM 1375 N N . LEU A 1 184 ? 0.009 8.210 14.108 1.00 98.19 184 LEU A N 1
ATOM 1376 C CA . LEU A 1 184 ? 0.433 9.150 13.065 1.00 98.19 184 LEU A CA 1
ATOM 1377 C C . LEU A 1 184 ? 1.707 9.905 13.474 1.00 98.19 184 LEU A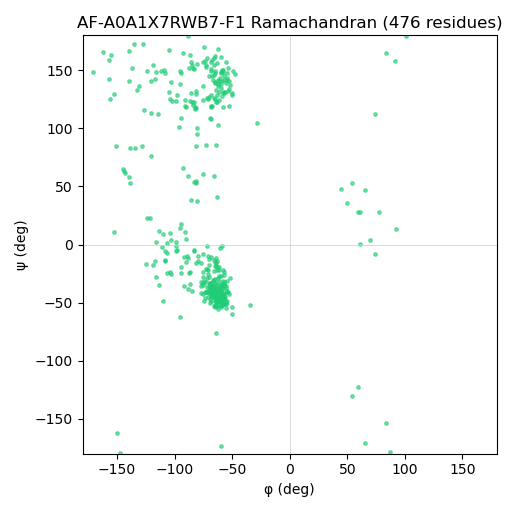 C 1
ATOM 1379 O O . LEU A 1 184 ? 2.632 10.040 12.670 1.00 98.19 184 LEU A O 1
ATOM 1383 N N . ASP A 1 185 ? 1.798 10.334 14.731 1.00 95.62 185 ASP A N 1
ATOM 1384 C CA . ASP A 1 185 ? 2.974 11.004 15.282 1.00 95.62 185 ASP A CA 1
ATOM 1385 C C . ASP A 1 185 ? 4.224 10.118 15.237 1.00 95.62 185 ASP A C 1
ATOM 1387 O O . ASP A 1 185 ? 5.326 10.641 15.067 1.00 95.62 185 ASP A O 1
ATOM 1391 N N . GLN A 1 186 ? 4.073 8.796 15.267 1.00 95.31 186 GLN A N 1
ATOM 1392 C CA . GLN A 1 186 ? 5.189 7.861 15.112 1.00 95.31 186 GLN A CA 1
ATOM 1393 C C . GLN A 1 186 ? 5.474 7.498 13.648 1.00 95.31 186 GLN A C 1
ATOM 1395 O O . GLN A 1 186 ? 6.635 7.369 13.269 1.00 95.31 186 GLN A O 1
ATOM 1400 N N . LEU A 1 187 ? 4.438 7.341 12.815 1.00 97.31 187 LEU A N 1
ATOM 1401 C CA . LEU A 1 187 ? 4.565 6.623 11.541 1.00 97.31 187 LEU A CA 1
ATOM 1402 C C . LEU A 1 187 ? 4.273 7.449 10.284 1.00 97.31 187 LEU A C 1
ATOM 1404 O O . LEU A 1 187 ? 4.654 7.024 9.190 1.00 97.31 187 LEU A O 1
ATOM 1408 N N . GLU A 1 188 ? 3.610 8.604 10.360 1.00 96.50 188 GLU A N 1
ATOM 1409 C CA . GLU A 1 188 ? 3.414 9.414 9.152 1.00 96.50 188 GLU A CA 1
ATOM 1410 C C . GLU A 1 188 ? 4.754 9.928 8.607 1.00 96.50 188 GLU A C 1
ATOM 1412 O O . GLU A 1 188 ? 5.662 10.237 9.379 1.00 96.50 188 GLU A O 1
ATOM 1417 N N . ILE A 1 189 ? 4.856 10.076 7.282 1.00 96.94 189 ILE A N 1
ATOM 1418 C CA . ILE A 1 189 ? 6.021 10.726 6.674 1.00 96.94 189 ILE A CA 1
ATOM 1419 C C . ILE A 1 189 ? 6.003 12.206 7.046 1.00 96.94 189 ILE A C 1
ATOM 1421 O O . ILE A 1 189 ? 5.072 12.938 6.690 1.00 96.94 189 ILE A O 1
ATOM 1425 N N . LYS A 1 190 ? 7.035 12.648 7.759 1.00 95.19 190 LYS A N 1
ATOM 1426 C CA . LYS A 1 190 ? 7.142 14.020 8.257 1.00 95.19 190 LYS A CA 1
ATOM 1427 C C . LYS A 1 190 ? 7.438 14.980 7.111 1.00 95.19 190 LYS A C 1
ATOM 1429 O O . LYS A 1 190 ? 8.070 14.626 6.121 1.00 95.19 190 LYS A O 1
ATOM 1434 N N . GLY A 1 191 ? 7.029 16.241 7.255 1.00 93.62 191 GLY A N 1
ATOM 1435 C CA . GLY A 1 191 ? 7.277 17.261 6.227 1.00 93.62 191 GLY A CA 1
ATOM 1436 C C . GLY A 1 191 ? 8.765 17.489 5.926 1.00 93.62 191 GLY A C 1
ATOM 1437 O O . GLY A 1 191 ? 9.114 17.854 4.806 1.00 93.62 191 GLY A O 1
ATOM 1438 N N . SER A 1 192 ? 9.637 17.230 6.906 1.00 92.88 192 SER A N 1
ATOM 1439 C CA . SER A 1 192 ? 11.098 17.296 6.781 1.00 92.88 192 SER A CA 1
ATOM 1440 C C . SER A 1 192 ? 11.729 16.072 6.112 1.00 92.88 192 SER A C 1
ATOM 1442 O O . SER A 1 192 ? 12.900 16.122 5.748 1.00 92.88 192 SER A O 1
ATOM 1444 N N . GLU A 1 193 ? 10.996 14.969 5.968 1.00 94.38 193 GLU A N 1
ATOM 1445 C CA . GLU A 1 193 ? 11.508 13.743 5.360 1.00 94.38 193 GLU A CA 1
ATOM 1446 C C . GLU A 1 193 ? 11.398 13.802 3.828 1.00 94.38 193 GLU A C 1
ATOM 1448 O O . GLU A 1 193 ? 10.513 14.470 3.277 1.00 94.38 193 GLU A O 1
ATOM 1453 N N . PRO A 1 194 ? 12.274 13.097 3.092 1.00 92.31 194 PRO A N 1
ATOM 1454 C CA . PRO A 1 194 ? 12.192 13.051 1.634 1.00 92.31 194 PRO A CA 1
ATOM 1455 C C . PRO A 1 194 ? 10.928 12.320 1.155 1.00 92.31 194 PRO A C 1
ATOM 1457 O O . PRO A 1 194 ? 10.363 12.675 0.124 1.00 92.31 194 PRO A O 1
ATOM 1460 N N . GLY A 1 195 ? 10.434 11.339 1.917 1.00 92.19 195 GLY A N 1
ATOM 1461 C CA . GLY A 1 195 ? 9.269 10.548 1.527 1.00 92.19 195 GLY A CA 1
ATOM 1462 C C . GLY A 1 195 ? 9.515 9.821 0.206 1.00 92.19 195 GLY A C 1
ATOM 1463 O O . GLY A 1 195 ? 10.468 9.055 0.090 1.00 92.19 195 GLY A O 1
ATOM 1464 N N . VAL A 1 196 ? 8.655 10.065 -0.787 1.00 91.25 196 VAL A N 1
ATOM 1465 C CA . VAL A 1 196 ? 8.772 9.467 -2.130 1.00 91.25 196 VAL A CA 1
ATOM 1466 C C . VAL A 1 196 ? 9.421 10.377 -3.169 1.00 91.25 196 VAL A C 1
ATOM 1468 O O . VAL A 1 196 ? 9.523 9.987 -4.334 1.00 91.25 196 VAL A O 1
ATOM 1471 N N . ASP A 1 197 ? 9.856 11.571 -2.766 1.00 90.69 197 ASP A N 1
ATOM 1472 C CA . ASP A 1 197 ? 10.476 12.522 -3.679 1.00 90.69 197 ASP A CA 1
ATOM 1473 C C . ASP A 1 197 ? 11.766 11.936 -4.257 1.00 90.69 197 ASP A C 1
ATOM 1475 O O . ASP A 1 197 ? 12.599 11.386 -3.535 1.00 90.69 197 ASP A O 1
ATOM 1479 N N . ALA A 1 198 ? 11.962 12.114 -5.566 1.00 91.25 198 ALA A N 1
ATOM 1480 C CA . ALA A 1 198 ? 13.225 11.761 -6.211 1.00 91.25 198 ALA A CA 1
ATOM 1481 C C . ALA A 1 198 ? 14.400 12.590 -5.653 1.00 91.25 198 ALA A C 1
ATOM 1483 O O . ALA A 1 198 ? 15.539 12.130 -5.637 1.00 91.25 198 ALA A O 1
ATOM 1484 N N . GLY A 1 199 ? 14.126 13.812 -5.179 1.00 89.56 199 GLY A N 1
ATOM 1485 C CA . GLY A 1 199 ? 15.145 14.715 -4.652 1.00 89.56 199 GLY A CA 1
ATOM 1486 C C . GLY A 1 199 ? 16.276 14.941 -5.659 1.00 89.56 199 GLY A C 1
ATOM 1487 O O . GLY A 1 199 ? 16.025 15.237 -6.824 1.00 89.56 199 GLY A O 1
ATOM 1488 N N . GLY A 1 200 ? 17.518 14.794 -5.195 1.00 91.44 200 GLY A N 1
ATOM 1489 C CA . GLY A 1 200 ? 18.723 14.877 -6.027 1.00 91.44 200 GLY A CA 1
ATOM 1490 C C . GLY A 1 200 ? 19.194 13.541 -6.610 1.00 91.44 200 GLY A C 1
ATOM 1491 O O . GLY A 1 200 ? 20.316 13.484 -7.104 1.00 91.44 200 GLY A O 1
ATOM 1492 N N . TYR A 1 201 ? 18.399 12.469 -6.513 1.00 95.00 201 TYR A N 1
ATOM 1493 C CA . TYR A 1 201 ? 18.788 11.161 -7.037 1.00 95.00 201 TYR A CA 1
ATOM 1494 C C . TYR A 1 201 ? 18.998 11.215 -8.554 1.00 95.00 201 TYR A C 1
ATOM 1496 O O . TYR A 1 201 ? 18.141 11.701 -9.296 1.00 95.00 201 TYR A O 1
ATOM 1504 N N . MET A 1 202 ? 20.126 10.667 -8.995 1.00 93.00 202 MET A N 1
ATOM 1505 C CA . MET A 1 202 ? 20.451 10.436 -10.396 1.00 93.00 202 MET A CA 1
ATOM 1506 C C . MET A 1 202 ? 20.978 9.003 -10.523 1.00 93.00 202 MET A C 1
ATOM 1508 O O . MET A 1 202 ? 21.818 8.621 -9.707 1.00 93.00 202 MET A O 1
ATOM 1512 N N . PRO A 1 203 ? 20.505 8.217 -11.505 1.00 91.69 203 PRO A N 1
ATOM 1513 C CA . PRO A 1 203 ? 21.021 6.878 -11.742 1.00 91.69 203 PRO A CA 1
ATOM 1514 C C . PRO A 1 203 ? 22.497 6.923 -12.140 1.00 91.69 203 PRO A C 1
ATOM 1516 O O . PRO A 1 203 ? 22.982 7.904 -12.711 1.00 91.69 203 PRO A O 1
ATOM 1519 N N . ASN A 1 204 ? 23.199 5.816 -11.903 1.00 85.19 204 ASN A N 1
ATOM 1520 C CA . ASN A 1 204 ? 24.559 5.591 -12.391 1.00 85.19 204 ASN A CA 1
ATOM 1521 C C . ASN A 1 204 ? 24.552 5.254 -13.896 1.00 85.19 204 ASN A C 1
ATOM 1523 O O . ASN A 1 204 ? 24.960 4.167 -14.308 1.00 85.19 204 ASN A O 1
ATOM 1527 N N . SER A 1 205 ? 24.056 6.180 -14.723 1.00 76.50 205 SER A N 1
ATOM 1528 C CA . SER A 1 205 ? 23.906 5.986 -16.167 1.00 76.50 205 SER A CA 1
ATOM 1529 C C . SER A 1 205 ? 25.228 5.567 -16.824 1.00 76.50 205 SER A C 1
ATOM 1531 O O . SER A 1 205 ? 26.302 6.078 -16.496 1.00 76.50 205 SER A O 1
ATOM 1533 N N . ASN A 1 206 ? 25.140 4.662 -17.802 1.00 71.50 206 ASN A N 1
ATOM 1534 C CA . ASN A 1 206 ? 26.262 4.043 -18.530 1.00 71.50 206 ASN A CA 1
ATOM 1535 C C . ASN A 1 206 ? 27.141 3.061 -17.733 1.00 71.50 206 ASN A C 1
ATOM 1537 O O . ASN A 1 206 ? 28.113 2.550 -18.292 1.00 71.50 206 ASN A O 1
ATOM 1541 N N . GLN A 1 207 ? 26.819 2.754 -16.473 1.00 85.44 207 GLN A N 1
ATOM 1542 C CA . GLN A 1 207 ? 27.429 1.619 -15.778 1.00 85.44 207 GLN A CA 1
ATOM 1543 C C . GLN A 1 207 ? 26.654 0.334 -16.118 1.00 85.44 207 GLN A C 1
ATOM 1545 O O . GLN A 1 207 ? 25.443 0.281 -15.881 1.00 85.44 207 GLN A O 1
ATOM 1550 N N . PRO A 1 208 ? 27.303 -0.710 -16.674 1.00 87.31 208 PRO A N 1
ATOM 1551 C CA . PRO A 1 208 ? 26.639 -1.982 -16.939 1.00 87.31 208 PRO A CA 1
ATOM 1552 C C . PRO A 1 208 ? 25.975 -2.530 -15.678 1.00 87.31 208 PRO A C 1
ATOM 1554 O O . PRO A 1 208 ? 26.530 -2.413 -14.591 1.00 87.31 208 PRO A O 1
ATOM 1557 N N . TYR A 1 209 ? 24.811 -3.162 -15.829 1.00 90.12 209 TYR A N 1
ATOM 1558 C CA . TYR A 1 209 ? 24.038 -3.763 -14.734 1.00 90.12 209 TYR A CA 1
ATOM 1559 C C . TYR A 1 209 ? 23.304 -2.784 -13.799 1.00 90.12 209 TYR A C 1
ATOM 1561 O O . TYR A 1 209 ? 22.463 -3.235 -13.015 1.00 90.12 209 TYR A O 1
ATOM 1569 N N . PHE A 1 210 ? 23.526 -1.470 -13.911 1.00 93.00 210 PHE A N 1
ATOM 1570 C CA . PHE A 1 210 ? 22.880 -0.461 -13.065 1.00 93.00 210 PHE A CA 1
ATOM 1571 C C . PHE A 1 210 ? 21.615 0.141 -13.690 1.00 93.00 210 PHE A C 1
ATOM 1573 O O . PHE A 1 210 ? 21.461 0.260 -14.906 1.00 93.00 210 PHE A O 1
ATOM 1580 N N . PHE A 1 211 ? 20.668 0.483 -12.823 1.00 95.06 211 PHE A N 1
ATOM 1581 C CA . PHE A 1 211 ? 19.377 1.065 -13.139 1.00 95.06 211 PHE A CA 1
ATOM 1582 C C . PHE A 1 211 ? 19.548 2.415 -13.818 1.00 95.06 211 PHE A C 1
ATOM 1584 O O . PHE A 1 211 ? 20.349 3.239 -13.396 1.00 95.06 211 PHE A O 1
ATOM 1591 N N . ASP A 1 212 ? 18.734 2.623 -14.846 1.00 93.38 212 ASP A N 1
ATOM 1592 C CA . ASP A 1 212 ? 18.654 3.857 -15.614 1.00 93.38 212 ASP A CA 1
ATOM 1593 C C . ASP A 1 212 ? 17.206 4.064 -16.089 1.00 93.38 212 ASP A C 1
ATOM 1595 O O . ASP A 1 212 ? 16.320 3.237 -15.803 1.00 93.38 212 ASP A O 1
ATOM 1599 N N . ASP A 1 213 ? 16.964 5.148 -16.821 1.00 92.25 213 ASP A N 1
ATOM 1600 C CA . ASP A 1 213 ? 15.691 5.474 -17.466 1.00 92.25 213 ASP A CA 1
ATOM 1601 C C . ASP A 1 213 ? 15.101 4.266 -18.238 1.00 92.25 213 ASP A C 1
ATOM 1603 O O . ASP A 1 213 ? 15.801 3.382 -18.738 1.00 92.25 213 ASP A O 1
ATOM 1607 N N . ASP A 1 214 ? 13.769 4.149 -18.283 1.00 89.12 214 ASP A N 1
ATOM 1608 C CA . ASP A 1 214 ? 13.100 3.150 -19.130 1.00 89.12 214 ASP A CA 1
ATOM 1609 C C . ASP A 1 214 ? 13.299 3.511 -20.614 1.00 89.12 214 ASP A C 1
ATOM 1611 O O . ASP A 1 214 ? 12.810 4.561 -21.022 1.00 89.12 214 ASP A O 1
ATOM 1615 N N . PRO A 1 215 ? 13.931 2.664 -21.452 1.00 86.75 215 PRO A N 1
ATOM 1616 C CA . PRO A 1 215 ? 14.092 2.959 -22.878 1.00 86.75 215 PRO A CA 1
ATOM 1617 C C . PRO A 1 215 ? 12.766 3.199 -23.617 1.00 86.75 215 PRO A C 1
ATOM 1619 O O . PRO A 1 215 ? 12.747 3.893 -24.630 1.00 86.75 215 PRO A O 1
ATOM 1622 N N . SER A 1 216 ? 11.658 2.633 -23.122 1.00 85.88 216 SER A N 1
ATOM 1623 C CA . SER A 1 216 ? 10.320 2.829 -23.694 1.00 85.88 216 SER A CA 1
ATOM 1624 C C . SER A 1 216 ? 9.595 4.074 -23.166 1.00 85.88 216 SER A C 1
ATOM 1626 O O . SER A 1 216 ? 8.738 4.615 -23.860 1.00 85.88 216 SER A O 1
ATOM 1628 N N . HIS A 1 217 ? 9.969 4.560 -21.977 1.00 88.81 217 HIS A N 1
ATOM 1629 C CA . HIS A 1 217 ? 9.365 5.714 -21.301 1.00 88.81 217 HIS A CA 1
ATOM 1630 C C . HIS A 1 217 ? 10.439 6.535 -20.557 1.00 88.81 217 HIS A C 1
ATOM 1632 O O . HIS A 1 217 ? 10.395 6.649 -19.328 1.00 88.81 217 HIS A O 1
ATOM 1638 N N . PRO A 1 218 ? 11.434 7.107 -21.265 1.00 88.06 218 PRO A N 1
ATOM 1639 C CA . PRO A 1 218 ? 12.608 7.703 -20.617 1.00 88.06 218 PRO A CA 1
ATOM 1640 C C . PRO A 1 218 ? 12.285 9.016 -19.903 1.00 88.06 218 PRO A C 1
ATOM 1642 O O . PRO A 1 218 ? 13.005 9.464 -19.017 1.00 88.06 218 PRO A O 1
ATOM 1645 N N . ILE A 1 219 ? 11.186 9.655 -20.296 1.00 90.50 219 ILE A N 1
ATOM 1646 C CA . ILE A 1 219 ? 10.688 10.882 -19.696 1.00 90.50 219 ILE A CA 1
ATOM 1647 C C . ILE A 1 219 ? 9.177 10.793 -19.531 1.00 90.50 219 ILE A C 1
ATOM 1649 O O . ILE A 1 219 ? 8.487 10.154 -20.321 1.00 90.50 219 ILE A O 1
ATOM 1653 N N . CYS A 1 220 ? 8.657 11.504 -18.537 1.00 86.75 220 CYS A N 1
ATOM 1654 C CA . CYS A 1 220 ? 7.239 11.798 -18.424 1.00 86.75 220 CYS A CA 1
ATOM 1655 C C . CYS A 1 220 ? 7.006 13.306 -18.526 1.00 86.75 220 CYS A C 1
ATOM 1657 O O . CYS A 1 220 ? 7.843 14.128 -18.137 1.00 86.75 220 CYS A O 1
ATOM 1659 N N . VAL A 1 221 ? 5.853 13.664 -19.075 1.00 88.31 221 VAL A N 1
ATOM 1660 C CA . VAL A 1 221 ? 5.417 15.050 -19.216 1.00 88.31 221 VAL A CA 1
ATOM 1661 C C . VAL A 1 221 ? 4.463 15.341 -18.066 1.00 88.31 221 VAL A C 1
ATOM 1663 O O . VAL A 1 221 ? 3.476 14.634 -17.885 1.00 88.31 221 VAL A O 1
ATOM 1666 N N . ARG A 1 222 ? 4.764 16.365 -17.265 1.00 88.12 222 ARG A N 1
ATOM 1667 C CA . ARG A 1 222 ? 3.899 16.805 -16.162 1.00 88.12 222 ARG A CA 1
ATOM 1668 C C . ARG A 1 222 ? 3.547 18.281 -16.310 1.00 88.12 222 ARG A C 1
ATOM 1670 O O . ARG A 1 222 ? 4.395 19.033 -16.792 1.00 88.12 222 ARG A O 1
ATOM 1677 N N . PRO A 1 223 ? 2.368 18.725 -15.848 1.00 91.81 223 PRO A N 1
ATOM 1678 C CA . PRO A 1 223 ? 2.063 20.147 -15.756 1.00 91.81 223 PRO A CA 1
ATOM 1679 C C . PRO A 1 223 ? 3.144 20.904 -14.975 1.00 91.81 223 PRO A C 1
ATOM 1681 O O . PRO A 1 223 ? 3.671 20.402 -13.975 1.00 91.81 223 PRO A O 1
ATOM 1684 N N . ILE A 1 224 ? 3.481 22.114 -15.427 1.00 92.88 224 ILE A N 1
ATOM 1685 C CA . ILE A 1 224 ? 4.329 23.032 -14.648 1.00 92.88 224 ILE A CA 1
ATOM 1686 C C . ILE A 1 224 ? 3.621 23.377 -13.337 1.00 92.88 224 ILE A C 1
ATOM 1688 O O . ILE A 1 224 ? 4.227 23.299 -12.268 1.00 92.88 224 ILE A O 1
ATOM 1692 N N . ASP A 1 225 ? 2.334 23.699 -13.446 1.00 93.38 225 ASP A N 1
ATOM 1693 C CA . ASP A 1 225 ? 1.421 23.974 -12.347 1.00 93.38 225 ASP A CA 1
ATOM 1694 C C . ASP A 1 225 ? 0.259 22.970 -12.424 1.00 93.38 225 ASP A C 1
ATOM 1696 O O . ASP A 1 225 ? -0.518 23.018 -13.382 1.00 93.38 225 ASP A O 1
ATOM 1700 N N . PRO A 1 226 ? 0.113 22.042 -11.460 1.00 92.75 226 PRO A N 1
ATOM 1701 C CA . PRO A 1 226 ? -0.967 21.057 -11.487 1.00 92.75 226 PRO A CA 1
ATOM 1702 C C . PRO A 1 226 ? -2.363 21.688 -11.347 1.00 92.75 226 PRO A C 1
ATOM 1704 O O . PRO A 1 226 ? -3.352 21.023 -11.640 1.00 92.75 226 PRO A O 1
ATOM 1707 N N . ASN A 1 227 ? -2.465 22.953 -10.921 1.00 94.50 227 ASN A N 1
ATOM 1708 C CA . ASN A 1 227 ? -3.729 23.693 -10.844 1.00 94.50 227 ASN A CA 1
ATOM 1709 C C . ASN A 1 227 ? -4.041 24.499 -12.108 1.00 94.50 227 ASN A C 1
ATOM 1711 O O . ASN A 1 227 ? -5.149 25.015 -12.235 1.00 94.50 227 ASN A O 1
ATOM 1715 N N . ALA A 1 228 ? -3.070 24.628 -13.009 1.00 93.19 228 ALA A N 1
ATOM 1716 C CA . ALA A 1 228 ? -3.156 25.427 -14.223 1.00 93.19 228 ALA A CA 1
ATOM 1717 C C . ALA A 1 228 ? -2.397 24.718 -15.366 1.00 93.19 228 ALA A C 1
ATOM 1719 O O . ALA A 1 228 ? -1.367 25.217 -15.837 1.00 93.19 228 ALA A O 1
ATOM 1720 N N . PRO A 1 229 ? -2.847 23.515 -15.786 1.00 89.62 229 PRO A N 1
ATOM 1721 C CA . PRO A 1 229 ? -2.150 22.693 -16.779 1.00 89.62 229 PRO A CA 1
ATOM 1722 C C . PRO A 1 229 ? -2.013 23.372 -18.149 1.00 89.62 229 PRO A C 1
ATOM 1724 O O . PRO A 1 229 ? -1.106 23.056 -18.916 1.00 89.62 229 PRO A O 1
ATOM 1727 N N . GLU A 1 230 ? -2.861 24.354 -18.449 1.00 93.00 230 GLU A N 1
ATOM 1728 C CA . GLU A 1 230 ? -2.771 25.194 -19.641 1.00 93.00 230 GLU A CA 1
ATOM 1729 C C . GLU A 1 230 ? -1.502 26.061 -19.688 1.00 93.00 230 GLU A C 1
ATOM 1731 O O . GLU A 1 230 ? -1.108 26.505 -20.765 1.00 93.00 230 GLU A O 1
ATOM 1736 N N . ARG A 1 231 ? -0.819 26.269 -18.551 1.00 92.38 231 ARG A N 1
ATOM 1737 C CA . ARG A 1 231 ? 0.460 27.004 -18.472 1.00 92.38 231 ARG A CA 1
ATOM 1738 C C . ARG A 1 231 ? 1.642 26.240 -19.062 1.00 92.38 231 ARG A C 1
ATOM 1740 O O . ARG A 1 231 ? 2.755 26.761 -19.091 1.00 92.38 231 ARG A O 1
ATOM 1747 N N . GLY A 1 232 ? 1.405 25.026 -19.544 1.00 93.88 232 GLY A N 1
ATOM 1748 C CA . GLY A 1 232 ? 2.401 24.204 -20.200 1.00 93.88 232 GLY A CA 1
ATOM 1749 C C . GLY A 1 232 ? 2.972 23.136 -19.282 1.00 93.88 232 GLY A C 1
ATOM 1750 O O . GLY A 1 232 ? 2.623 23.001 -18.106 1.00 93.88 232 GLY A O 1
ATOM 1751 N N . ASN A 1 233 ? 3.876 22.360 -19.865 1.00 95.06 233 ASN A N 1
ATOM 1752 C CA . ASN A 1 233 ? 4.413 21.158 -19.254 1.00 95.06 233 ASN A CA 1
ATOM 1753 C C . ASN A 1 233 ? 5.924 21.244 -19.032 1.00 95.06 233 ASN A C 1
ATOM 1755 O O . ASN A 1 233 ? 6.649 21.922 -19.758 1.00 95.06 233 ASN A O 1
ATOM 1759 N N . LYS A 1 234 ? 6.395 20.487 -18.044 1.00 92.56 234 LYS A N 1
ATOM 1760 C CA . LYS A 1 234 ? 7.801 20.199 -17.780 1.00 92.56 234 LYS A CA 1
ATOM 1761 C C . LYS A 1 234 ? 8.092 18.731 -18.060 1.00 92.56 234 LYS A C 1
ATOM 1763 O O . LYS A 1 234 ? 7.243 17.857 -17.876 1.00 92.56 234 LYS A O 1
ATOM 1768 N N . ILE A 1 235 ? 9.323 18.480 -18.479 1.00 92.50 235 ILE A N 1
ATOM 1769 C CA . ILE A 1 235 ? 9.864 17.137 -18.659 1.00 92.50 235 ILE A CA 1
ATOM 1770 C C . ILE A 1 235 ? 10.419 16.671 -17.312 1.00 92.50 235 ILE A C 1
ATOM 1772 O O . ILE A 1 235 ? 11.169 17.400 -16.664 1.00 92.50 235 ILE A O 1
ATOM 1776 N N . VAL A 1 236 ? 10.048 15.465 -16.889 1.00 90.81 236 VAL A N 1
ATOM 1777 C CA . VAL A 1 236 ? 10.482 14.864 -15.624 1.00 90.81 236 VAL A CA 1
ATOM 1778 C C . VAL A 1 236 ? 10.970 13.444 -15.884 1.00 90.81 236 VAL A C 1
ATOM 1780 O O . VAL A 1 236 ? 10.311 12.684 -16.590 1.00 90.81 236 VAL A O 1
ATOM 1783 N N . ARG A 1 237 ? 12.095 13.066 -15.274 1.00 91.50 237 ARG A N 1
ATOM 1784 C CA . ARG A 1 237 ? 12.534 11.666 -15.199 1.00 91.50 237 ARG A CA 1
ATOM 1785 C C . ARG A 1 237 ? 11.962 11.029 -13.936 1.00 91.50 237 ARG A C 1
ATOM 1787 O O . ARG A 1 237 ? 12.202 11.560 -12.848 1.00 91.50 237 ARG A O 1
ATOM 1794 N N . PRO A 1 238 ? 11.133 9.981 -14.049 1.00 91.44 238 PRO A N 1
ATOM 1795 C CA . PRO A 1 238 ? 10.480 9.409 -12.886 1.00 91.44 238 PRO A CA 1
ATOM 1796 C C . PRO A 1 238 ? 11.429 8.452 -12.152 1.00 91.44 238 PRO A C 1
ATOM 1798 O O . PRO A 1 238 ? 11.787 7.402 -12.677 1.00 91.44 238 PRO A O 1
ATOM 1801 N N . TYR A 1 239 ? 11.761 8.781 -10.901 1.00 95.38 239 TYR A N 1
ATOM 1802 C CA . TYR A 1 239 ? 12.412 7.871 -9.954 1.00 95.38 239 TYR A CA 1
ATOM 1803 C C . TYR A 1 239 ? 11.587 7.831 -8.674 1.00 95.38 239 TYR A C 1
ATOM 1805 O O . TYR A 1 239 ? 11.406 8.853 -8.012 1.00 95.38 239 TYR A O 1
ATOM 1813 N N . HIS A 1 240 ? 11.028 6.671 -8.345 1.00 96.00 240 HIS A N 1
ATOM 1814 C CA . HIS A 1 240 ? 10.067 6.577 -7.257 1.00 96.00 240 HIS A CA 1
ATOM 1815 C C . HIS A 1 240 ? 10.713 6.176 -5.929 1.00 96.00 240 HIS A C 1
ATOM 1817 O O . HIS A 1 240 ? 11.024 5.004 -5.709 1.00 96.00 240 HIS A O 1
ATOM 1823 N N . ALA A 1 241 ? 10.769 7.142 -5.011 1.00 96.38 241 ALA A N 1
ATOM 1824 C CA . ALA A 1 241 ? 11.112 6.955 -3.605 1.00 96.38 241 ALA A CA 1
ATOM 1825 C C . ALA A 1 241 ? 12.557 6.485 -3.302 1.00 96.38 241 ALA A C 1
ATOM 1827 O O . ALA A 1 241 ? 12.737 5.596 -2.466 1.00 96.38 241 ALA A O 1
ATOM 1828 N N . PRO A 1 242 ? 13.597 7.094 -3.911 1.00 97.12 242 PRO A N 1
ATOM 1829 C CA . PRO A 1 242 ? 14.993 6.678 -3.739 1.00 97.12 242 PRO A CA 1
ATOM 1830 C C . PRO A 1 242 ? 15.490 6.677 -2.291 1.00 97.12 242 PRO A C 1
ATOM 1832 O O . PRO A 1 242 ? 16.267 5.810 -1.907 1.00 97.12 242 PRO A O 1
ATOM 1835 N N . SER A 1 243 ? 15.025 7.618 -1.469 1.00 96.69 243 SER A N 1
ATOM 1836 C CA . SER A 1 243 ? 15.464 7.743 -0.071 1.00 96.69 243 SER A CA 1
ATOM 1837 C C . SER A 1 243 ? 14.505 7.112 0.941 1.00 96.69 243 SER A C 1
ATOM 1839 O O . SER A 1 243 ? 14.834 7.052 2.125 1.00 96.69 243 SER A O 1
ATOM 1841 N N . TYR A 1 244 ? 13.339 6.624 0.502 1.00 97.25 244 TYR A N 1
ATOM 1842 C CA . TYR A 1 244 ? 12.278 6.148 1.396 1.00 97.25 244 TYR A CA 1
ATOM 1843 C C . TYR A 1 244 ? 12.752 5.031 2.323 1.00 97.25 244 TYR A C 1
ATOM 1845 O O . TYR A 1 244 ? 12.568 5.118 3.534 1.00 97.25 244 TYR A O 1
ATOM 1853 N N . GLY A 1 245 ? 13.416 4.015 1.765 1.00 95.88 245 GLY A N 1
ATOM 1854 C CA . GLY A 1 245 ? 13.862 2.845 2.521 1.00 95.88 245 GLY A CA 1
ATOM 1855 C C . GLY A 1 245 ? 14.931 3.132 3.581 1.00 95.88 245 GLY A C 1
ATOM 1856 O O . GLY A 1 245 ? 15.201 2.284 4.423 1.00 95.88 245 GLY A O 1
ATOM 1857 N N . THR A 1 246 ? 15.546 4.316 3.542 1.00 94.69 246 THR A N 1
ATOM 1858 C CA . THR A 1 246 ? 16.555 4.758 4.517 1.00 94.69 246 THR A CA 1
ATOM 1859 C C . THR A 1 246 ? 16.056 5.848 5.461 1.00 94.69 246 THR A C 1
ATOM 1861 O O . THR A 1 246 ? 16.736 6.144 6.436 1.00 94.69 246 THR A O 1
ATOM 1864 N N . SER A 1 247 ? 14.912 6.477 5.169 1.00 95.00 247 SER A N 1
ATOM 1865 C CA . SER A 1 247 ? 14.400 7.609 5.951 1.00 95.00 247 SER A CA 1
ATOM 1866 C C . SER A 1 247 ? 13.077 7.334 6.655 1.00 95.00 247 SER A C 1
ATOM 1868 O O . SER A 1 247 ? 12.783 7.986 7.646 1.00 95.00 247 SER A O 1
ATOM 1870 N N . ALA A 1 248 ? 12.238 6.446 6.118 1.00 95.62 248 ALA A N 1
ATOM 1871 C CA . ALA A 1 248 ? 10.924 6.186 6.688 1.00 95.62 248 ALA A CA 1
ATOM 1872 C C . ALA A 1 248 ? 11.040 5.328 7.953 1.00 95.62 248 ALA A C 1
ATOM 1874 O O . ALA A 1 248 ? 11.747 4.321 7.961 1.00 95.62 248 ALA A O 1
ATOM 1875 N N . ALA A 1 249 ? 10.297 5.691 9.000 1.00 95.38 249 ALA A N 1
ATOM 1876 C CA . ALA A 1 249 ? 10.192 4.862 10.196 1.00 95.38 249 ALA A CA 1
ATOM 1877 C C . ALA A 1 249 ? 9.578 3.492 9.862 1.00 95.38 249 ALA A C 1
ATOM 1879 O O . ALA A 1 249 ? 8.624 3.415 9.080 1.00 95.38 249 ALA A O 1
ATOM 1880 N N . VAL A 1 250 ? 10.096 2.432 10.473 1.00 95.38 250 VAL A N 1
ATOM 1881 C CA . VAL A 1 250 ? 9.444 1.116 10.495 1.00 95.38 250 VAL A CA 1
ATOM 1882 C C . VAL A 1 250 ? 8.441 1.055 11.645 1.00 95.38 250 VAL A C 1
ATOM 1884 O O . VAL A 1 250 ? 8.542 1.828 12.596 1.00 95.38 250 VAL A O 1
ATOM 1887 N N . SER A 1 251 ? 7.457 0.173 11.535 1.00 94.19 251 SER A N 1
ATOM 1888 C CA . SER A 1 251 ? 6.329 0.084 12.460 1.00 94.19 251 SER A CA 1
ATOM 1889 C C . SER A 1 251 ? 6.589 -0.960 13.543 1.00 94.19 251 SER A C 1
ATOM 1891 O O . SER A 1 251 ? 6.660 -0.608 14.713 1.00 94.19 251 SER A O 1
ATOM 1893 N N . ALA A 1 252 ? 6.743 -2.232 13.167 1.00 94.12 252 ALA A N 1
ATOM 1894 C CA . ALA A 1 252 ? 6.762 -3.373 14.082 1.00 94.12 252 ALA A CA 1
ATOM 1895 C C . ALA A 1 252 ? 8.019 -4.250 13.969 1.00 94.12 252 ALA A C 1
ATOM 1897 O O . ALA A 1 252 ? 8.297 -5.023 14.884 1.00 94.12 252 ALA A O 1
ATOM 1898 N N . THR A 1 253 ? 8.799 -4.153 12.888 1.00 93.81 253 THR A N 1
ATOM 1899 C CA . THR A 1 253 ? 10.090 -4.855 12.806 1.00 93.81 253 THR A CA 1
ATOM 1900 C C . THR A 1 253 ? 11.045 -4.384 13.901 1.00 93.81 253 THR A C 1
ATOM 1902 O O . THR A 1 253 ? 11.346 -3.195 13.998 1.00 93.81 253 THR A O 1
ATOM 1905 N N . THR A 1 254 ? 11.544 -5.326 14.702 1.00 91.19 254 THR A N 1
ATOM 1906 C CA . THR A 1 254 ? 12.424 -5.072 15.858 1.00 91.19 254 THR A CA 1
ATOM 1907 C C . THR A 1 254 ? 13.909 -5.082 15.515 1.00 91.19 254 THR A C 1
ATOM 1909 O O . THR A 1 254 ? 14.734 -4.637 16.309 1.00 91.19 254 THR A O 1
ATOM 1912 N N . GLU A 1 255 ? 14.258 -5.604 14.344 1.00 91.12 255 GLU A N 1
ATOM 1913 C CA . GLU A 1 255 ? 15.621 -5.684 13.838 1.00 91.12 255 GLU A CA 1
ATOM 1914 C C . GLU A 1 255 ? 15.658 -5.371 12.343 1.00 91.12 255 GLU A C 1
ATOM 1916 O O . GLU A 1 255 ? 14.625 -5.310 11.669 1.00 91.12 255 GLU A O 1
ATOM 1921 N N . ASP A 1 256 ? 16.864 -5.147 11.828 1.00 88.81 256 ASP A N 1
ATOM 1922 C CA . ASP A 1 256 ? 17.057 -4.975 10.398 1.00 88.81 256 ASP A CA 1
ATOM 1923 C C . ASP A 1 256 ? 16.855 -6.309 9.671 1.00 88.81 256 ASP A C 1
ATOM 1925 O O . ASP A 1 256 ? 17.518 -7.299 9.980 1.00 88.81 256 ASP A O 1
ATOM 1929 N N . ILE A 1 257 ? 15.967 -6.327 8.677 1.00 89.19 257 ILE A N 1
ATOM 1930 C CA . ILE A 1 257 ? 15.676 -7.526 7.898 1.00 89.19 257 ILE A CA 1
ATOM 1931 C C . ILE A 1 257 ? 16.340 -7.473 6.524 1.00 89.19 257 ILE A C 1
ATOM 1933 O O . ILE A 1 257 ? 16.344 -6.462 5.814 1.00 89.19 257 ILE A O 1
ATOM 1937 N N . LYS A 1 258 ? 16.868 -8.622 6.109 1.00 87.75 258 LYS A N 1
ATOM 1938 C CA . LYS A 1 258 ? 17.354 -8.853 4.751 1.00 87.75 258 LYS A CA 1
ATOM 1939 C C . LYS A 1 258 ? 16.207 -9.408 3.907 1.00 87.75 258 LYS A C 1
ATOM 1941 O O . LYS A 1 258 ? 15.707 -10.486 4.210 1.00 87.75 258 LYS A O 1
ATOM 1946 N N . ILE A 1 259 ? 15.810 -8.710 2.838 1.00 92.56 259 ILE A N 1
ATOM 1947 C CA . ILE A 1 259 ? 14.720 -9.178 1.960 1.00 92.56 259 ILE A CA 1
ATOM 1948 C C . ILE A 1 259 ? 15.150 -10.397 1.135 1.00 92.56 259 ILE A C 1
ATOM 1950 O O . ILE A 1 259 ? 14.371 -11.323 0.934 1.00 92.56 259 ILE A O 1
ATOM 1954 N N . THR A 1 260 ? 16.379 -10.385 0.623 1.00 89.75 260 THR A N 1
ATOM 1955 C CA . THR A 1 260 ? 16.960 -11.455 -0.201 1.00 89.75 260 THR A CA 1
ATOM 1956 C C . THR A 1 260 ? 18.480 -11.308 -0.235 1.00 89.75 260 THR A C 1
ATOM 1958 O O . THR A 1 260 ? 19.032 -10.267 0.136 1.00 89.75 260 THR A O 1
ATOM 1961 N N . ASP A 1 261 ? 19.171 -12.348 -0.694 1.00 90.56 261 ASP A N 1
ATOM 1962 C CA . ASP A 1 261 ? 20.586 -12.262 -1.045 1.00 90.56 261 ASP A CA 1
ATOM 1963 C C . ASP A 1 261 ? 20.841 -11.185 -2.112 1.00 90.56 261 ASP A C 1
ATOM 1965 O O . ASP A 1 261 ? 19.986 -11.008 -2.985 1.00 90.56 261 ASP A O 1
ATOM 1969 N N . PRO A 1 262 ? 21.991 -10.475 -2.047 1.00 88.62 262 PRO A N 1
ATOM 1970 C CA . PRO A 1 262 ? 22.366 -9.478 -3.045 1.00 88.62 262 PRO A CA 1
ATOM 1971 C C . PRO A 1 262 ? 22.234 -10.014 -4.476 1.00 88.62 262 PRO A C 1
ATOM 1973 O O . PRO A 1 262 ? 22.455 -11.209 -4.707 1.00 88.62 262 PRO A O 1
ATOM 1976 N N . PRO A 1 263 ? 21.920 -9.152 -5.456 1.00 87.31 263 PRO A N 1
ATOM 1977 C CA . PRO A 1 263 ? 21.831 -9.596 -6.832 1.00 87.31 263 PRO A CA 1
ATOM 1978 C C . PRO A 1 263 ? 23.212 -10.025 -7.332 1.00 87.31 263 PRO A C 1
ATOM 1980 O O . PRO A 1 263 ? 24.231 -9.429 -6.983 1.00 87.31 263 PRO A O 1
ATOM 1983 N N . LEU A 1 264 ? 23.233 -11.035 -8.199 1.00 82.75 264 LEU A N 1
ATOM 1984 C CA . LEU A 1 264 ? 24.435 -11.392 -8.944 1.00 82.75 264 LEU A CA 1
ATOM 1985 C C . LEU A 1 264 ? 24.727 -10.274 -9.951 1.00 82.75 264 LEU A C 1
ATOM 1987 O O . LEU A 1 264 ? 23.993 -10.110 -10.926 1.00 82.75 264 LEU A O 1
ATOM 1991 N N . VAL A 1 265 ? 25.785 -9.503 -9.701 1.00 78.19 265 VAL A N 1
ATOM 1992 C CA . VAL A 1 265 ? 26.293 -8.474 -10.614 1.00 78.19 265 VAL A CA 1
ATOM 1993 C C . VAL A 1 265 ? 27.682 -8.912 -11.072 1.00 78.19 265 VAL A C 1
ATOM 1995 O O . VAL A 1 265 ? 28.592 -8.965 -10.240 1.00 78.19 265 VAL A O 1
ATOM 1998 N N . PRO A 1 266 ? 27.870 -9.263 -12.357 1.00 76.38 266 PRO A N 1
ATOM 1999 C CA . PRO A 1 266 ? 29.180 -9.655 -12.862 1.00 76.38 266 PRO A CA 1
ATOM 2000 C C . PRO A 1 266 ? 30.216 -8.547 -12.631 1.00 76.38 266 PRO A C 1
ATOM 2002 O O . PRO A 1 266 ? 29.984 -7.388 -12.968 1.00 76.38 266 PRO A O 1
ATOM 2005 N N . SER A 1 267 ? 31.373 -8.905 -12.067 1.00 64.00 267 SER A N 1
ATOM 2006 C CA . SER A 1 267 ? 32.416 -7.946 -11.663 1.00 64.00 267 SER A CA 1
ATOM 2007 C C . SER A 1 267 ? 33.136 -7.299 -12.849 1.00 64.00 267 SER A C 1
ATOM 2009 O O . SER A 1 267 ? 33.705 -6.225 -12.698 1.00 64.00 267 SER A O 1
ATOM 2011 N N . ASN A 1 268 ? 33.103 -7.945 -14.018 1.00 60.31 268 ASN A N 1
ATOM 2012 C CA . ASN A 1 268 ? 33.605 -7.421 -15.282 1.00 60.31 268 ASN A CA 1
ATOM 2013 C C . ASN A 1 268 ? 32.628 -7.812 -16.400 1.00 60.31 268 ASN A C 1
ATOM 2015 O O . ASN A 1 268 ? 32.149 -8.952 -16.400 1.00 60.31 268 ASN A O 1
ATOM 2019 N N . PRO A 1 269 ? 32.348 -6.936 -17.381 1.00 57.84 269 PRO A N 1
ATOM 2020 C CA . PRO A 1 269 ? 31.867 -7.428 -18.664 1.00 57.84 269 PRO A CA 1
ATOM 2021 C C . PRO A 1 269 ? 32.946 -8.380 -19.194 1.00 57.84 269 PRO A C 1
ATOM 2023 O O . PRO A 1 269 ? 34.121 -7.996 -19.175 1.00 57.84 269 PRO A O 1
ATOM 2026 N N . PRO A 1 270 ? 32.635 -9.628 -19.585 1.00 55.00 270 PRO A N 1
ATOM 2027 C CA . PRO A 1 270 ? 33.678 -10.452 -20.171 1.00 55.00 270 PRO A CA 1
ATOM 2028 C C . PRO A 1 270 ? 34.213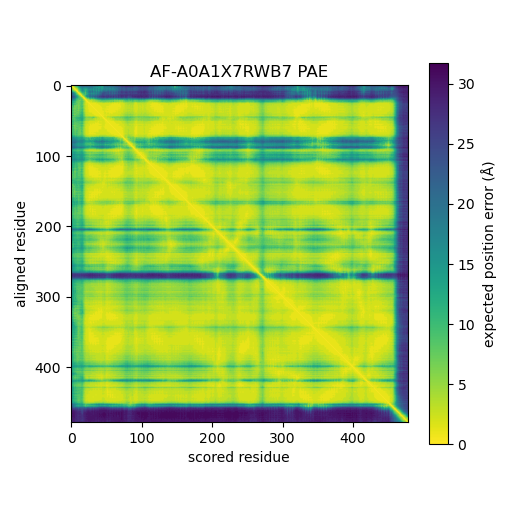 -9.715 -21.396 1.00 55.00 270 PRO A C 1
ATOM 2030 O O . PRO A 1 270 ? 33.448 -9.247 -22.245 1.00 55.00 270 PRO A O 1
ATOM 2033 N N . SER A 1 271 ? 35.534 -9.597 -21.496 1.00 54.62 271 SER A N 1
ATOM 2034 C CA . SER A 1 271 ? 36.105 -9.438 -22.821 1.00 54.62 271 SER A CA 1
ATOM 2035 C C . SER A 1 271 ? 35.705 -10.682 -23.615 1.00 54.62 271 SER A C 1
ATOM 2037 O O . SER A 1 271 ? 35.610 -11.776 -23.061 1.00 54.62 271 SER A O 1
ATOM 2039 N N . LEU A 1 272 ? 35.516 -10.550 -24.926 1.00 54.81 272 LEU A N 1
ATOM 2040 C CA . LEU A 1 272 ? 35.307 -11.700 -25.821 1.00 54.81 272 LEU A CA 1
ATOM 2041 C C . LEU A 1 272 ? 36.484 -12.709 -25.794 1.00 54.81 272 LEU A C 1
ATOM 2043 O O . LEU A 1 272 ? 36.454 -13.709 -26.502 1.00 54.81 272 LEU A O 1
ATOM 2047 N N . GLU A 1 273 ? 37.526 -12.428 -25.007 1.00 54.91 273 GLU A N 1
ATOM 2048 C CA . GLU A 1 273 ? 38.791 -13.148 -24.917 1.00 54.91 273 GLU A CA 1
ATOM 2049 C C . GLU A 1 273 ? 38.937 -13.981 -23.630 1.00 54.91 273 GLU A C 1
ATOM 2051 O O . GLU A 1 273 ? 39.902 -14.736 -23.520 1.00 54.91 273 GLU A O 1
ATOM 2056 N N . THR A 1 274 ? 38.021 -13.871 -22.656 1.00 64.81 274 THR A N 1
ATOM 2057 C CA . THR A 1 274 ? 38.062 -14.670 -21.419 1.00 64.81 274 THR A CA 1
ATOM 2058 C C . THR A 1 274 ? 36.811 -15.523 -21.241 1.00 64.81 274 THR A C 1
ATOM 2060 O O . THR A 1 274 ? 35.691 -15.087 -21.509 1.00 64.81 274 THR A O 1
ATOM 2063 N N . ASP A 1 275 ? 37.000 -16.755 -20.760 1.00 70.75 275 ASP A N 1
ATOM 2064 C CA . ASP A 1 275 ? 35.883 -17.638 -20.427 1.00 70.75 275 ASP A CA 1
ATOM 2065 C C . ASP A 1 275 ? 34.991 -16.988 -19.349 1.00 70.75 275 ASP A C 1
ATOM 2067 O O . ASP A 1 275 ? 35.505 -16.452 -18.356 1.00 70.75 275 ASP A O 1
ATOM 2071 N N . PRO A 1 276 ? 33.653 -17.024 -19.502 1.00 74.94 276 PRO A N 1
ATOM 2072 C CA . PRO A 1 276 ? 32.744 -16.432 -18.531 1.00 74.94 276 PRO A CA 1
ATOM 2073 C C . PRO A 1 276 ? 32.834 -17.159 -17.184 1.00 74.94 276 PRO A C 1
ATOM 2075 O O . PRO A 1 276 ? 32.869 -18.388 -17.111 1.00 74.94 276 PRO A O 1
ATOM 2078 N N . THR A 1 277 ? 32.810 -16.396 -16.090 1.00 82.69 277 THR A N 1
ATOM 2079 C CA . THR A 1 277 ? 32.740 -16.967 -14.738 1.00 82.69 277 THR A CA 1
ATOM 2080 C C . THR A 1 277 ? 31.407 -17.694 -14.518 1.00 82.69 277 THR A C 1
ATOM 2082 O O . THR A 1 277 ? 30.413 -17.422 -15.193 1.00 82.69 277 THR A O 1
ATOM 2085 N N . ALA A 1 278 ? 31.337 -18.581 -13.520 1.00 84.44 278 ALA A N 1
ATOM 2086 C CA . ALA A 1 278 ? 30.086 -19.261 -13.162 1.00 84.44 278 ALA A CA 1
ATOM 2087 C C . ALA A 1 278 ? 28.957 -18.282 -12.774 1.00 84.44 278 ALA A C 1
ATOM 2089 O O . ALA A 1 278 ? 27.789 -18.531 -13.065 1.00 84.44 278 ALA A O 1
ATOM 2090 N N . GLU A 1 279 ? 29.292 -17.157 -12.139 1.00 82.81 279 GLU A N 1
ATOM 2091 C CA . GLU A 1 279 ? 28.334 -16.089 -11.824 1.00 82.81 279 GLU A CA 1
ATOM 2092 C C . GLU A 1 279 ? 27.841 -15.385 -13.086 1.00 82.81 279 GLU A C 1
ATOM 2094 O O . GLU A 1 279 ? 26.645 -15.119 -13.212 1.00 82.81 279 GLU A O 1
ATOM 2099 N N . HIS A 1 280 ? 28.737 -15.141 -14.048 1.00 83.56 280 HIS A N 1
ATOM 2100 C CA . HIS A 1 280 ? 28.345 -14.559 -15.320 1.00 83.56 280 HIS A CA 1
ATOM 2101 C C . HIS A 1 280 ? 27.449 -15.513 -16.126 1.00 83.56 280 HIS A C 1
ATOM 2103 O O . HIS A 1 280 ? 26.442 -15.081 -16.677 1.00 83.56 280 HIS A O 1
ATOM 2109 N N . LEU A 1 281 ? 27.733 -16.819 -16.118 1.00 86.50 281 LEU A N 1
ATOM 2110 C CA . LEU A 1 281 ? 26.863 -17.823 -16.741 1.00 86.50 281 LEU A CA 1
ATOM 2111 C C . LEU A 1 281 ? 25.450 -17.830 -16.133 1.00 86.50 281 LEU A C 1
ATOM 2113 O O . LEU A 1 281 ? 24.477 -17.856 -16.882 1.00 86.50 281 LEU A O 1
ATOM 2117 N N . LYS A 1 282 ? 25.321 -17.722 -14.802 1.00 89.19 282 LYS A N 1
ATOM 2118 C CA . LYS A 1 282 ? 24.011 -17.583 -14.132 1.00 89.19 282 LYS A CA 1
ATOM 2119 C C . LYS A 1 282 ? 23.284 -16.299 -14.532 1.00 89.19 282 LYS A C 1
ATOM 2121 O O . LYS A 1 282 ? 22.069 -16.306 -14.710 1.00 89.19 282 LYS A O 1
ATOM 2126 N N . TYR A 1 283 ? 24.018 -15.194 -14.668 1.00 90.31 283 TYR A N 1
ATOM 2127 C CA . TYR A 1 283 ? 23.453 -13.936 -15.148 1.00 90.31 283 TYR A CA 1
ATOM 2128 C C . TYR A 1 283 ? 22.927 -14.068 -16.590 1.00 90.31 283 TYR A C 1
ATOM 2130 O O . TYR A 1 283 ? 21.793 -13.673 -16.861 1.00 90.31 283 TYR A O 1
ATOM 2138 N N . LEU A 1 284 ? 23.704 -14.670 -17.497 1.00 89.12 284 LEU A N 1
ATOM 2139 C CA . LEU A 1 284 ? 23.301 -14.889 -18.890 1.00 89.12 284 LEU A CA 1
ATOM 2140 C C . LEU A 1 284 ? 22.102 -15.838 -19.014 1.00 89.12 284 LEU A C 1
ATOM 2142 O O . LEU A 1 284 ? 21.216 -15.599 -19.834 1.00 89.12 284 LEU A O 1
ATOM 2146 N N . GLU A 1 285 ? 22.039 -16.879 -18.182 1.00 91.69 285 GLU A N 1
ATOM 2147 C CA . GLU A 1 285 ? 20.875 -17.766 -18.091 1.00 91.69 285 GLU A CA 1
ATOM 2148 C C . GLU A 1 285 ? 19.622 -16.988 -17.664 1.00 91.69 285 GLU A C 1
ATOM 2150 O O . GLU A 1 285 ? 18.595 -17.050 -18.341 1.00 91.69 285 GLU A O 1
ATOM 2155 N N . ALA A 1 286 ? 19.723 -16.168 -16.610 1.00 93.38 286 ALA A N 1
ATOM 2156 C CA . ALA A 1 286 ? 18.622 -15.316 -16.166 1.00 93.38 286 ALA A CA 1
ATOM 2157 C C . ALA A 1 286 ? 18.192 -14.305 -17.246 1.00 93.38 286 ALA A C 1
ATOM 2159 O O . ALA A 1 286 ? 16.997 -14.054 -17.420 1.00 93.38 286 ALA A O 1
ATOM 2160 N N . LEU A 1 287 ? 19.146 -13.738 -17.993 1.00 92.88 287 LEU A N 1
ATOM 2161 C CA . LEU A 1 287 ? 18.880 -12.811 -19.093 1.00 92.88 287 LEU A CA 1
ATOM 2162 C C . LEU A 1 287 ? 18.102 -13.487 -20.233 1.00 92.88 287 LEU A C 1
ATOM 2164 O O . LEU A 1 287 ? 17.126 -12.929 -20.746 1.00 92.88 287 LEU A O 1
ATOM 2168 N N . GLU A 1 288 ? 18.499 -14.701 -20.611 1.00 93.81 288 GLU A N 1
ATOM 2169 C CA . GLU A 1 288 ? 17.827 -15.483 -21.648 1.00 93.81 288 GLU A CA 1
ATOM 2170 C C . GLU A 1 288 ? 16.436 -15.954 -21.199 1.00 93.81 288 GLU A C 1
ATOM 2172 O O . GLU A 1 288 ? 15.478 -15.866 -21.973 1.00 93.81 288 GLU A O 1
ATOM 2177 N N . ASP A 1 289 ? 16.274 -16.364 -19.939 1.00 95.81 289 ASP A N 1
ATOM 2178 C CA . ASP A 1 289 ? 14.969 -16.719 -19.378 1.00 95.81 289 ASP A CA 1
ATOM 2179 C C . ASP A 1 289 ? 14.010 -15.530 -19.354 1.00 95.81 289 ASP A C 1
ATOM 2181 O O . ASP A 1 289 ? 12.850 -15.646 -19.762 1.00 95.81 289 ASP A O 1
ATOM 2185 N N . VAL A 1 290 ? 14.503 -14.356 -18.964 1.00 95.25 290 VAL A N 1
ATOM 2186 C CA . VAL A 1 290 ? 13.759 -13.098 -19.052 1.00 95.25 290 VAL A CA 1
ATOM 2187 C C . VAL A 1 290 ? 13.350 -12.805 -20.493 1.00 95.25 290 VAL A C 1
ATOM 2189 O O . VAL A 1 290 ? 12.194 -12.453 -20.740 1.00 95.25 290 VAL A O 1
ATOM 2192 N N . ARG A 1 291 ? 14.249 -12.986 -21.466 1.00 95.38 291 ARG A N 1
ATOM 2193 C CA . ARG A 1 291 ? 13.943 -12.768 -22.885 1.00 95.38 291 ARG A CA 1
ATOM 2194 C C . ARG A 1 291 ? 12.848 -13.714 -23.385 1.00 95.38 291 ARG A C 1
ATOM 2196 O O . ARG A 1 291 ? 11.942 -13.292 -24.111 1.00 95.38 291 ARG A O 1
ATOM 2203 N N . ARG A 1 292 ? 12.932 -14.985 -22.986 1.00 96.50 292 ARG A N 1
ATOM 2204 C CA . ARG A 1 292 ? 12.030 -16.074 -23.371 1.00 96.50 292 ARG A CA 1
ATOM 2205 C C . ARG A 1 292 ? 10.650 -15.954 -22.722 1.00 96.50 292 ARG A C 1
ATOM 2207 O O . ARG A 1 292 ? 9.642 -16.208 -23.380 1.00 96.50 292 ARG A O 1
ATOM 2214 N N . MET A 1 293 ? 10.587 -15.565 -21.451 1.00 97.94 293 MET A N 1
ATOM 2215 C CA . MET A 1 293 ? 9.352 -15.572 -20.656 1.00 97.94 293 MET A CA 1
ATOM 2216 C C . MET A 1 293 ? 8.727 -14.185 -20.485 1.00 97.94 293 MET A C 1
ATOM 2218 O O . MET A 1 293 ? 7.515 -14.080 -20.316 1.00 97.94 293 MET A O 1
ATOM 2222 N N . GLY A 1 294 ? 9.514 -13.114 -20.568 1.00 96.50 294 GLY A N 1
ATOM 2223 C CA . GLY A 1 294 ? 9.072 -11.730 -20.379 1.00 96.50 294 GLY A CA 1
ATOM 2224 C C . GLY A 1 294 ? 8.791 -10.955 -21.668 1.00 96.50 294 GLY A C 1
ATOM 2225 O O . GLY A 1 294 ? 8.331 -9.820 -21.592 1.00 96.50 294 GLY A O 1
ATOM 2226 N N . GLY A 1 295 ? 9.056 -11.533 -22.844 1.00 96.25 295 GLY A N 1
ATOM 2227 C CA . GLY A 1 295 ? 8.917 -10.837 -24.128 1.00 96.25 295 GLY A CA 1
ATOM 2228 C C . GLY A 1 295 ? 7.470 -10.489 -24.500 1.00 96.25 295 GLY A C 1
ATOM 2229 O O . GLY A 1 295 ? 6.519 -11.104 -24.004 1.00 96.25 295 GLY A O 1
ATOM 2230 N N . ALA A 1 296 ? 7.300 -9.509 -25.389 1.00 94.88 296 ALA A N 1
ATOM 2231 C CA . ALA A 1 296 ? 6.011 -9.194 -26.006 1.00 94.88 296 ALA A CA 1
ATOM 2232 C C . ALA A 1 296 ? 5.447 -10.411 -26.767 1.00 94.88 296 ALA A C 1
ATOM 2234 O O . ALA A 1 296 ? 6.199 -11.277 -27.224 1.00 94.88 296 ALA A O 1
ATOM 2235 N N . GLU A 1 297 ? 4.120 -10.509 -26.852 1.00 93.69 297 GLU A N 1
ATOM 2236 C CA . GLU A 1 297 ? 3.423 -11.726 -27.306 1.00 93.69 297 GLU A CA 1
ATOM 2237 C C . GLU A 1 297 ? 3.686 -12.084 -28.771 1.00 93.69 297 GLU A C 1
ATOM 2239 O O . GLU A 1 297 ? 3.723 -13.258 -29.121 1.00 93.69 297 GLU A O 1
ATOM 2244 N N . ASP A 1 298 ? 3.916 -11.080 -29.612 1.00 94.69 298 ASP A N 1
ATOM 2245 C CA . ASP A 1 298 ? 4.145 -11.221 -31.050 1.00 94.69 298 ASP A CA 1
ATOM 2246 C C . ASP A 1 298 ? 5.600 -11.571 -31.414 1.00 94.69 298 ASP A C 1
ATOM 2248 O O . ASP A 1 298 ? 5.915 -11.817 -32.580 1.00 94.69 298 ASP A O 1
ATOM 2252 N N . LEU A 1 299 ? 6.513 -11.610 -30.439 1.00 96.25 299 LEU A N 1
ATOM 2253 C CA . LEU A 1 299 ? 7.913 -11.934 -30.692 1.00 96.25 299 LEU A CA 1
ATOM 2254 C C . LEU A 1 299 ? 8.120 -13.447 -30.797 1.00 96.25 299 LEU A C 1
ATOM 2256 O O . LEU A 1 299 ? 7.831 -14.193 -29.865 1.00 96.25 299 LEU A O 1
ATOM 2260 N N . ALA A 1 300 ? 8.782 -13.900 -31.867 1.00 95.50 300 ALA A N 1
ATOM 2261 C CA . ALA A 1 300 ? 9.155 -15.311 -32.051 1.00 95.50 300 ALA A CA 1
ATOM 2262 C C . ALA A 1 300 ? 10.020 -15.883 -30.902 1.00 95.50 300 ALA A C 1
ATOM 2264 O O . ALA A 1 300 ? 10.063 -17.098 -30.673 1.00 95.50 300 ALA A O 1
ATOM 2265 N N . SER A 1 301 ? 10.721 -15.007 -30.174 1.00 95.44 301 SER A N 1
ATOM 2266 C CA . SER A 1 301 ? 11.508 -15.345 -28.987 1.00 95.44 301 SER A CA 1
ATOM 2267 C C . SER A 1 301 ? 10.675 -15.714 -27.765 1.00 95.44 301 SER A C 1
ATOM 2269 O O . SER A 1 301 ? 11.176 -16.423 -26.895 1.00 95.44 301 SER A O 1
ATOM 2271 N N . THR A 1 302 ? 9.438 -15.231 -27.681 1.00 97.94 302 THR A N 1
ATOM 2272 C CA . THR A 1 302 ? 8.576 -15.418 -26.516 1.00 97.94 302 THR A CA 1
ATOM 2273 C C . THR A 1 302 ? 8.033 -16.843 -26.500 1.00 97.94 302 THR A C 1
ATOM 2275 O O . THR A 1 302 ? 7.439 -17.308 -27.469 1.00 97.94 302 THR A O 1
ATOM 2278 N N . LYS A 1 303 ? 8.260 -17.558 -25.395 1.00 97.94 303 LYS A N 1
ATOM 2279 C CA . LYS A 1 303 ? 7.773 -18.932 -25.155 1.00 97.94 303 LYS A CA 1
ATOM 2280 C C . LYS A 1 303 ? 6.789 -19.017 -23.986 1.00 97.94 303 LYS A C 1
ATOM 2282 O O . LYS A 1 303 ? 6.340 -20.113 -23.646 1.00 97.94 303 LYS A O 1
ATOM 2287 N N . ARG A 1 304 ? 6.464 -17.869 -23.379 1.00 97.69 304 ARG A N 1
ATOM 2288 C CA . ARG A 1 304 ? 5.413 -17.738 -22.368 1.00 97.69 304 ARG A CA 1
ATOM 2289 C C . ARG A 1 304 ? 4.086 -18.247 -22.935 1.00 97.69 304 ARG A C 1
ATOM 2291 O O . ARG A 1 304 ? 3.695 -17.868 -24.033 1.00 97.69 304 ARG A O 1
ATOM 2298 N N . GLN A 1 305 ? 3.409 -19.102 -22.177 1.00 96.44 305 GLN A N 1
ATOM 2299 C CA . GLN A 1 305 ? 2.100 -19.650 -22.527 1.00 96.44 305 GLN A CA 1
ATOM 2300 C C . GLN A 1 305 ? 0.977 -18.657 -22.192 1.00 96.44 305 GLN A C 1
ATOM 2302 O O . GLN A 1 305 ? 1.128 -17.879 -21.246 1.00 96.44 305 GLN A O 1
ATOM 2307 N N . PRO A 1 306 ? -0.189 -18.723 -22.861 1.00 95.81 306 PRO A N 1
ATOM 2308 C CA . PRO A 1 306 ? -1.312 -17.828 -22.571 1.00 95.81 306 PRO A CA 1
ATOM 2309 C C . PRO A 1 306 ? -1.720 -17.801 -21.089 1.00 95.81 306 PRO A C 1
ATOM 2311 O O . PRO A 1 306 ? -1.889 -16.729 -20.514 1.00 95.81 306 PRO A O 1
ATOM 2314 N N . ALA A 1 307 ? -1.779 -18.961 -20.423 1.00 95.19 307 ALA A N 1
ATOM 2315 C CA . ALA A 1 307 ? -2.087 -19.039 -18.991 1.00 95.19 307 ALA A CA 1
ATOM 2316 C C . ALA A 1 307 ? -1.057 -18.302 -18.108 1.00 95.19 307 ALA A C 1
ATOM 2318 O O . ALA A 1 307 ? -1.410 -17.736 -17.077 1.00 95.19 307 ALA A O 1
ATOM 2319 N N . GLN A 1 308 ? 0.211 -18.256 -18.528 1.00 96.75 308 GLN A N 1
ATOM 2320 C CA . GLN A 1 308 ? 1.256 -17.500 -17.834 1.00 96.75 308 GLN A CA 1
ATOM 2321 C C . GLN A 1 308 ? 1.123 -15.989 -18.078 1.00 96.75 308 GLN A C 1
ATOM 2323 O O . GLN A 1 308 ? 1.410 -15.223 -17.163 1.00 96.75 308 GLN A O 1
ATOM 2328 N N . THR A 1 309 ? 0.649 -15.542 -19.254 1.00 96.00 309 THR A N 1
ATOM 2329 C CA . THR A 1 309 ? 0.244 -14.133 -19.448 1.00 96.00 309 THR A CA 1
ATOM 2330 C C . THR A 1 309 ? -0.898 -13.782 -18.496 1.00 96.00 309 THR A C 1
ATOM 2332 O O . THR A 1 309 ? -0.810 -12.772 -17.803 1.00 96.00 309 THR A O 1
ATOM 2335 N N . VAL A 1 310 ? -1.944 -14.617 -18.417 1.00 95.69 310 VAL A N 1
ATOM 2336 C CA . VAL A 1 310 ? -3.077 -14.386 -17.502 1.00 95.69 310 VAL A CA 1
ATOM 2337 C C . VAL A 1 310 ? -2.583 -14.246 -16.063 1.00 95.69 310 VAL A C 1
ATOM 2339 O O . VAL A 1 310 ? -2.929 -13.273 -15.399 1.00 95.69 310 VAL A O 1
ATOM 2342 N N . GLY A 1 311 ? -1.716 -15.155 -15.606 1.00 93.31 311 GLY A N 1
ATOM 2343 C CA . GLY A 1 311 ? -1.101 -15.062 -14.282 1.00 93.31 311 GLY A CA 1
ATOM 2344 C C . GLY A 1 311 ? -0.292 -13.776 -14.080 1.00 93.31 311 GLY A C 1
ATOM 2345 O O . GLY A 1 311 ? -0.439 -13.123 -13.052 1.00 93.31 311 GLY A O 1
ATOM 2346 N N . ALA A 1 312 ? 0.519 -13.369 -15.060 1.00 93.31 312 ALA A N 1
ATOM 2347 C CA . ALA A 1 312 ? 1.316 -12.144 -14.971 1.00 93.31 312 ALA A CA 1
ATOM 2348 C C . ALA A 1 312 ? 0.446 -10.879 -14.867 1.00 93.31 312 ALA A C 1
ATOM 2350 O O . ALA A 1 312 ? 0.714 -10.015 -14.037 1.00 93.31 312 ALA A O 1
ATOM 2351 N N . VAL A 1 313 ? -0.615 -10.787 -15.675 1.00 94.75 313 VAL A N 1
ATOM 2352 C CA . VAL A 1 313 ? -1.534 -9.637 -15.675 1.00 94.75 313 VAL A CA 1
ATOM 2353 C C . VAL A 1 313 ? -2.406 -9.619 -14.418 1.00 94.75 313 VAL A C 1
ATOM 2355 O O . VAL A 1 313 ? -2.666 -8.547 -13.876 1.00 94.75 313 VAL A O 1
ATOM 2358 N N . PHE A 1 314 ? -2.822 -10.787 -13.917 1.00 96.00 314 PHE A N 1
ATOM 2359 C CA . PHE A 1 314 ? -3.645 -10.905 -12.710 1.00 96.00 314 PHE A CA 1
ATOM 2360 C C . PHE A 1 314 ? -2.986 -10.248 -11.488 1.00 96.00 314 PHE A C 1
ATOM 2362 O O . PHE A 1 314 ? -3.650 -9.531 -10.742 1.00 96.00 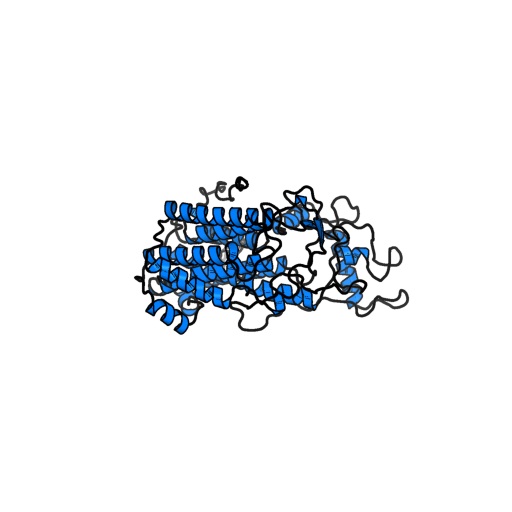314 PHE A O 1
ATOM 2369 N N . TRP A 1 315 ? -1.676 -10.446 -11.314 1.00 97.12 315 TRP A N 1
ATOM 2370 C CA . TRP A 1 315 ? -0.911 -9.938 -10.168 1.00 97.12 315 TRP A CA 1
ATOM 2371 C C . TRP A 1 315 ? -0.300 -8.542 -10.372 1.00 97.12 315 TRP A C 1
ATOM 2373 O O . TRP A 1 315 ? 0.448 -8.089 -9.510 1.00 97.12 315 TRP A O 1
ATOM 2383 N N . ALA A 1 316 ? -0.583 -7.865 -11.489 1.00 96.31 316 ALA A N 1
ATOM 2384 C CA . ALA A 1 316 ? 0.087 -6.621 -11.869 1.00 96.31 316 ALA A CA 1
ATOM 2385 C C . ALA A 1 316 ? -0.180 -5.464 -10.890 1.00 96.31 316 ALA A C 1
ATOM 2387 O O . ALA A 1 316 ? 0.679 -5.119 -10.079 1.00 96.31 316 ALA A O 1
ATOM 2388 N N . TYR A 1 317 ? -1.383 -4.872 -10.961 1.00 97.56 317 TYR A N 1
ATOM 2389 C CA . TYR A 1 317 ? -1.797 -3.720 -10.148 1.00 97.56 317 TYR A CA 1
ATOM 2390 C C . TYR A 1 317 ? -0.703 -2.635 -10.080 1.00 97.56 317 TYR A C 1
ATOM 2392 O O . TYR A 1 317 ? -0.360 -2.147 -9.013 1.00 97.56 317 TYR A O 1
ATOM 2400 N N . ASP A 1 318 ? -0.113 -2.253 -11.212 1.00 96.50 318 ASP A N 1
ATOM 2401 C CA . ASP A 1 318 ? 1.073 -1.384 -11.247 1.00 96.50 318 ASP A CA 1
ATOM 2402 C C . ASP A 1 318 ? 0.758 0.122 -11.091 1.00 96.50 318 ASP A C 1
ATOM 2404 O O . ASP A 1 318 ? 1.390 0.973 -11.712 1.00 96.50 318 ASP A O 1
ATOM 2408 N N . GLY A 1 319 ? -0.216 0.480 -10.245 1.00 95.06 319 GLY A N 1
ATOM 2409 C CA . GLY A 1 319 ? -0.564 1.875 -9.946 1.00 95.06 319 GLY A CA 1
ATOM 2410 C C . GLY A 1 319 ? -1.395 2.558 -11.032 1.00 95.06 319 GLY A C 1
ATOM 2411 O O . GLY A 1 319 ? -1.309 3.772 -11.185 1.00 95.06 319 GLY A O 1
ATOM 2412 N N . VAL A 1 320 ? -2.181 1.787 -11.787 1.00 93.94 320 VAL A N 1
ATOM 2413 C CA . VAL A 1 320 ? -2.928 2.274 -12.957 1.00 93.94 320 VAL A CA 1
ATOM 2414 C C . VAL A 1 320 ? -4.358 2.714 -12.626 1.00 93.94 320 VAL A C 1
ATOM 2416 O O . VAL A 1 320 ? -4.914 2.383 -11.569 1.00 93.94 320 VAL A O 1
ATOM 2419 N N . ASN A 1 321 ? -4.964 3.453 -13.560 1.00 94.00 321 ASN A N 1
ATOM 2420 C CA . ASN A 1 321 ? -6.288 4.059 -13.433 1.00 94.00 321 ASN A CA 1
ATOM 2421 C C . ASN A 1 321 ? -7.352 3.051 -12.972 1.00 94.00 321 ASN A C 1
ATOM 2423 O O . ASN A 1 321 ? -7.509 1.966 -13.532 1.00 94.00 321 ASN A O 1
ATOM 2427 N N . LEU A 1 322 ? -8.118 3.442 -11.953 1.00 94.38 322 LEU A N 1
ATOM 2428 C CA . LEU A 1 322 ? -9.216 2.704 -11.314 1.00 94.38 322 LEU A CA 1
ATOM 2429 C C . LEU A 1 322 ? -8.829 1.361 -10.666 1.00 94.38 322 LEU A C 1
ATOM 2431 O O . LEU A 1 322 ? -9.693 0.706 -10.075 1.00 94.38 322 LEU A O 1
ATOM 2435 N N . ILE A 1 323 ? -7.550 0.975 -10.714 1.00 95.62 323 ILE A N 1
ATOM 2436 C CA . ILE A 1 323 ? -7.040 -0.290 -10.177 1.00 95.62 323 ILE A CA 1
ATOM 2437 C C . ILE A 1 323 ? -6.176 -0.056 -8.943 1.00 95.62 323 ILE A C 1
ATOM 2439 O O . ILE A 1 323 ? -6.432 -0.708 -7.935 1.00 95.62 323 ILE A O 1
ATOM 2443 N N . GLY A 1 324 ? -5.217 0.873 -8.977 1.00 96.50 324 GLY A N 1
ATOM 2444 C CA . GLY A 1 324 ? -4.306 1.114 -7.853 1.00 96.50 324 GLY A CA 1
ATOM 2445 C C . GLY A 1 324 ? -3.100 0.165 -7.809 1.00 96.50 324 GLY A C 1
ATOM 2446 O O . GLY A 1 324 ? -2.654 -0.305 -8.853 1.00 96.50 324 GLY A O 1
ATOM 2447 N N . THR A 1 325 ? -2.551 -0.071 -6.613 1.00 98.38 325 THR A N 1
ATOM 2448 C CA . THR A 1 325 ? -1.256 -0.749 -6.371 1.00 98.38 325 THR A CA 1
ATOM 2449 C C . THR A 1 325 ? -1.384 -2.190 -5.861 1.00 98.38 325 THR A C 1
ATOM 2451 O O . THR A 1 325 ? -2.462 -2.577 -5.399 1.00 98.38 325 THR A O 1
ATOM 2454 N N . PRO A 1 326 ? -0.300 -2.997 -5.840 1.00 98.50 326 PRO A N 1
ATOM 2455 C CA . PRO A 1 326 ? -0.384 -4.383 -5.380 1.00 98.50 326 PRO A CA 1
ATOM 2456 C C . PRO A 1 326 ? -0.886 -4.573 -3.938 1.00 98.50 326 PRO A C 1
ATOM 2458 O O . PRO A 1 326 ? -1.706 -5.468 -3.733 1.00 98.50 326 PRO A O 1
ATOM 2461 N N . PRO A 1 327 ? -0.532 -3.723 -2.942 1.00 98.62 327 PRO A N 1
ATOM 2462 C CA . PRO A 1 327 ? -1.129 -3.792 -1.602 1.00 98.62 327 PRO A CA 1
ATOM 2463 C C . PRO A 1 327 ? -2.662 -3.778 -1.598 1.00 98.62 327 PRO A C 1
ATOM 2465 O O . PRO A 1 327 ? -3.282 -4.385 -0.720 1.00 98.62 327 PRO A O 1
ATOM 2468 N N . ARG A 1 328 ? -3.294 -3.153 -2.603 1.00 98.44 328 ARG A N 1
ATOM 2469 C CA . ARG A 1 328 ? -4.745 -3.202 -2.769 1.00 98.44 328 ARG A CA 1
ATOM 2470 C C . ARG A 1 328 ? -5.230 -4.600 -3.147 1.00 98.44 328 ARG A C 1
ATOM 2472 O O . ARG A 1 328 ? -6.157 -5.090 -2.509 1.00 98.44 328 ARG A O 1
ATOM 2479 N N . LEU A 1 329 ? -4.610 -5.240 -4.143 1.00 97.88 329 LEU A N 1
ATOM 2480 C CA . LEU A 1 329 ? -4.940 -6.613 -4.545 1.00 97.88 329 LEU A CA 1
ATOM 2481 C C . LEU A 1 329 ? -4.765 -7.581 -3.373 1.00 97.88 329 LEU A C 1
ATOM 2483 O O . LEU A 1 329 ? -5.669 -8.361 -3.085 1.00 97.88 329 LEU A O 1
ATOM 2487 N N . TYR A 1 330 ? -3.645 -7.493 -2.655 1.00 98.56 330 TYR A N 1
ATOM 2488 C CA . TYR A 1 330 ? -3.384 -8.381 -1.521 1.00 98.56 330 TYR A CA 1
ATOM 2489 C C . TYR A 1 330 ? -4.444 -8.234 -0.423 1.00 98.56 330 TYR A C 1
ATOM 2491 O O . TYR A 1 330 ? -4.938 -9.241 0.074 1.00 98.56 330 TYR A O 1
ATOM 2499 N N . ASN A 1 331 ? -4.905 -7.015 -0.121 1.00 98.50 331 ASN A N 1
ATOM 2500 C CA . ASN A 1 331 ? -6.038 -6.816 0.792 1.00 98.50 331 ASN A CA 1
ATOM 2501 C C . ASN A 1 331 ? -7.365 -7.357 0.243 1.00 98.50 331 ASN A C 1
ATOM 2503 O O . ASN A 1 331 ? -8.177 -7.860 1.015 1.00 98.50 331 ASN A O 1
ATOM 2507 N N . GLN A 1 332 ? -7.618 -7.264 -1.068 1.00 96.25 332 GLN A N 1
ATOM 2508 C CA . GLN A 1 332 ? -8.812 -7.871 -1.671 1.00 96.25 332 GLN A CA 1
ATOM 2509 C C . GLN A 1 332 ? -8.813 -9.394 -1.483 1.00 96.25 332 GLN A C 1
ATOM 2511 O O . GLN A 1 332 ? -9.847 -9.955 -1.129 1.00 96.25 332 GLN A O 1
ATOM 2516 N N . VAL A 1 333 ? -7.658 -10.044 -1.654 1.00 95.25 333 VAL A N 1
ATOM 2517 C CA . VAL A 1 333 ? -7.503 -11.488 -1.424 1.00 95.25 333 VAL A CA 1
ATOM 2518 C C . VAL A 1 333 ? -7.605 -11.828 0.066 1.00 95.25 333 VAL A C 1
ATOM 2520 O O . VAL A 1 333 ? -8.354 -12.727 0.431 1.00 95.25 333 VAL A O 1
ATOM 2523 N N . VAL A 1 334 ? -6.923 -11.092 0.947 1.00 96.31 334 VAL A N 1
ATOM 2524 C CA . VAL A 1 334 ? -6.951 -11.346 2.399 1.00 96.31 334 VAL A CA 1
ATOM 2525 C C . VAL A 1 334 ? -8.348 -11.156 2.987 1.00 96.31 334 VAL A C 1
ATOM 2527 O O . VAL A 1 334 ? -8.780 -11.986 3.777 1.00 96.31 334 VAL A O 1
ATOM 2530 N N . LYS A 1 335 ? -9.105 -10.138 2.562 1.00 94.00 335 LYS A N 1
ATOM 2531 C CA . LYS A 1 335 ? -10.517 -10.003 2.959 1.00 94.00 335 LYS A CA 1
ATOM 2532 C C . LYS A 1 335 ? -11.377 -11.164 2.482 1.00 94.00 335 LYS A C 1
ATOM 2534 O O . LYS A 1 335 ? -12.305 -11.551 3.184 1.00 94.00 335 LYS A O 1
ATOM 2539 N N . GLN A 1 336 ? -11.094 -11.696 1.293 1.00 92.00 336 GLN A N 1
ATOM 2540 C CA . GLN A 1 336 ? -11.819 -12.861 0.809 1.00 92.00 336 GLN A CA 1
ATOM 2541 C C . GLN A 1 336 ? -11.566 -14.071 1.703 1.00 92.00 336 GLN A C 1
ATOM 2543 O O . GLN A 1 336 ? -12.520 -14.702 2.142 1.00 92.00 336 GLN A O 1
ATOM 2548 N N . ILE A 1 337 ? -10.298 -14.332 2.023 1.00 91.75 337 ILE A N 1
ATOM 2549 C CA . ILE A 1 337 ? -9.906 -15.392 2.958 1.00 91.75 337 ILE A CA 1
ATOM 2550 C C . ILE A 1 337 ? -10.598 -15.181 4.315 1.00 91.75 337 ILE A C 1
ATOM 2552 O O . ILE A 1 337 ? -11.196 -16.108 4.851 1.00 91.75 337 ILE A O 1
ATOM 2556 N N . ALA A 1 338 ? -10.597 -13.946 4.824 1.00 93.75 338 ALA A N 1
ATOM 2557 C CA . ALA A 1 338 ? -11.243 -13.576 6.080 1.00 93.75 338 ALA A CA 1
ATOM 2558 C C . ALA A 1 338 ? -12.747 -13.844 6.106 1.00 93.75 338 ALA A C 1
ATOM 2560 O O . ALA A 1 338 ? -13.256 -14.402 7.072 1.00 93.75 338 ALA A O 1
ATOM 2561 N N . PHE A 1 339 ? -13.457 -13.487 5.041 1.00 91.75 339 PHE A N 1
ATOM 2562 C CA . PHE A 1 339 ? -14.894 -13.716 4.942 1.00 91.75 339 PHE A CA 1
ATOM 2563 C C . PHE A 1 339 ? -15.264 -15.195 4.805 1.00 91.75 339 PHE A C 1
ATOM 2565 O O . PHE A 1 339 ? -16.285 -15.621 5.353 1.00 91.75 339 PHE A O 1
ATOM 2572 N N . ASP A 1 340 ? -14.466 -15.965 4.065 1.00 89.44 340 ASP A N 1
ATOM 2573 C CA . ASP A 1 340 ? -14.696 -17.401 3.889 1.00 89.44 340 ASP A CA 1
ATOM 2574 C C . ASP A 1 340 ? -14.414 -18.164 5.186 1.00 89.44 340 ASP A C 1
ATOM 2576 O O . ASP A 1 340 ? -15.142 -19.092 5.524 1.00 89.44 340 ASP A O 1
ATOM 2580 N N . ALA A 1 341 ? -13.408 -17.723 5.940 1.00 90.44 341 ALA A N 1
ATOM 2581 C CA . ALA A 1 341 ? -12.989 -18.318 7.201 1.00 90.44 341 ALA A CA 1
ATOM 2582 C C . ALA A 1 341 ? -13.619 -17.642 8.439 1.00 90.44 341 ALA A C 1
ATOM 2584 O O . ALA A 1 341 ? -13.082 -17.764 9.539 1.00 90.44 341 ALA A O 1
ATOM 2585 N N . LYS A 1 342 ? -14.707 -16.881 8.292 1.00 91.44 342 LYS A N 1
ATOM 2586 C CA . LYS A 1 342 ? -15.409 -16.265 9.432 1.00 91.44 342 LYS A CA 1
ATOM 2587 C C . LYS A 1 342 ? -16.088 -17.327 10.308 1.00 91.44 342 LYS A C 1
ATOM 2589 O O . LYS A 1 342 ? -16.424 -18.409 9.827 1.00 91.44 342 LYS A O 1
ATOM 2594 N N . VAL A 1 343 ? -16.345 -16.991 11.567 1.00 89.38 343 VAL A N 1
ATOM 2595 C CA . VAL A 1 343 ? -17.062 -17.857 12.509 1.00 89.38 343 VAL A CA 1
ATOM 2596 C C . VAL A 1 343 ? -18.560 -17.567 12.449 1.00 89.38 343 VAL A C 1
ATOM 2598 O O . VAL A 1 343 ? -18.993 -16.428 12.625 1.00 89.38 343 VAL A O 1
ATOM 2601 N N . GLY A 1 344 ? -19.355 -18.607 12.188 1.00 89.75 344 GLY A N 1
ATOM 2602 C CA . GLY A 1 344 ? -20.806 -18.497 12.034 1.00 89.75 344 GLY A CA 1
ATOM 2603 C C . GLY A 1 344 ? -21.249 -17.673 10.817 1.00 89.75 344 GLY A C 1
ATOM 2604 O O . GLY A 1 344 ? -20.457 -17.304 9.947 1.00 89.75 344 GLY A O 1
ATOM 2605 N N . ASP A 1 345 ? -22.550 -17.392 10.753 1.00 88.50 345 ASP A N 1
ATOM 2606 C CA . ASP A 1 345 ? -23.149 -16.662 9.627 1.00 88.50 345 ASP A CA 1
ATOM 2607 C C . ASP A 1 345 ? -23.105 -15.137 9.805 1.00 88.50 345 ASP A C 1
ATOM 2609 O O . ASP A 1 345 ? -23.110 -14.395 8.819 1.00 88.50 345 ASP A O 1
ATOM 2613 N N . ASP A 1 346 ? -23.041 -14.658 11.052 1.00 91.25 346 ASP A N 1
ATOM 2614 C CA . ASP A 1 346 ? -23.020 -13.229 11.363 1.00 91.25 346 ASP A CA 1
ATOM 2615 C C . ASP A 1 346 ? -21.617 -12.639 11.185 1.00 91.25 346 ASP A C 1
ATOM 2617 O O . ASP A 1 346 ? -20.760 -12.722 12.066 1.00 91.25 346 ASP A O 1
ATOM 2621 N N . ILE A 1 347 ? -21.400 -11.981 10.046 1.00 92.31 347 ILE A N 1
ATOM 2622 C CA . ILE A 1 347 ? -20.154 -11.268 9.734 1.00 92.31 347 ILE A CA 1
ATOM 2623 C C . ILE A 1 347 ? -19.810 -10.180 10.766 1.00 92.31 347 ILE A C 1
ATOM 2625 O O . ILE A 1 347 ? -18.652 -9.780 10.858 1.00 92.31 347 ILE A O 1
ATOM 2629 N N . SER A 1 348 ? -20.788 -9.687 11.524 1.00 92.81 348 SER A N 1
ATOM 2630 C CA . SER A 1 348 ? -20.636 -8.571 12.458 1.00 92.81 348 SER A CA 1
ATOM 2631 C C . SER A 1 348 ? -20.569 -9.007 13.919 1.00 92.81 348 SER A C 1
ATOM 2633 O O . SER A 1 348 ? -20.572 -8.142 14.799 1.00 92.81 348 SER A O 1
ATOM 2635 N N . SER A 1 349 ? -20.450 -10.314 14.180 1.00 93.00 349 SER A N 1
ATOM 2636 C CA . SER A 1 349 ? -20.205 -10.839 15.522 1.00 93.00 349 SER A CA 1
ATOM 2637 C C . SER A 1 349 ? -18.913 -10.270 16.118 1.00 93.00 349 SER A C 1
ATOM 2639 O O . SER A 1 349 ? -17.944 -9.992 15.406 1.00 93.00 349 SER A O 1
ATOM 2641 N N . ASP A 1 350 ? -18.881 -10.119 17.441 1.00 92.19 350 ASP A N 1
ATOM 2642 C CA . ASP A 1 350 ? -17.715 -9.606 18.170 1.00 92.19 350 ASP A CA 1
ATOM 2643 C C . ASP A 1 350 ? -16.445 -10.431 17.910 1.00 92.19 350 ASP A C 1
ATOM 2645 O O . ASP A 1 350 ? -15.351 -9.877 17.787 1.00 92.19 350 ASP A O 1
ATOM 2649 N N . GLU A 1 351 ? -16.603 -11.745 17.735 1.00 91.12 351 GLU A N 1
ATOM 2650 C CA . GLU A 1 351 ? -15.515 -12.650 17.374 1.00 91.12 351 GLU A CA 1
ATOM 2651 C C . GLU A 1 351 ? -14.956 -12.337 15.978 1.00 91.12 351 GLU A C 1
ATOM 2653 O O . GLU A 1 351 ? -13.748 -12.161 15.810 1.00 91.12 351 GLU A O 1
ATOM 2658 N N . ASN A 1 352 ? -15.828 -12.185 14.976 1.00 93.38 352 ASN A N 1
ATOM 2659 C CA . ASN A 1 352 ? -15.414 -11.834 13.618 1.00 93.38 352 ASN A CA 1
ATOM 2660 C C . ASN A 1 352 ? -14.779 -10.437 13.569 1.00 93.38 352 ASN A C 1
ATOM 2662 O O . ASN A 1 352 ? -13.758 -10.248 12.907 1.00 93.38 352 ASN A O 1
ATOM 2666 N N . ASN A 1 353 ? -15.313 -9.472 14.324 1.00 94.88 353 ASN A N 1
ATOM 2667 C CA . ASN A 1 353 ? -14.721 -8.140 14.460 1.00 94.88 353 ASN A CA 1
ATOM 2668 C C . ASN A 1 353 ? -13.284 -8.219 14.996 1.00 94.88 353 ASN A C 1
ATOM 2670 O O . ASN A 1 353 ? -12.374 -7.657 14.382 1.00 94.88 353 ASN A O 1
ATOM 2674 N N . ALA A 1 354 ? -13.061 -8.955 16.091 1.00 93.12 354 ALA A N 1
ATOM 2675 C CA . ALA A 1 354 ? -11.736 -9.135 16.682 1.00 93.12 354 ALA A CA 1
ATOM 2676 C C . ALA A 1 354 ? -10.754 -9.813 15.710 1.00 93.12 354 ALA A C 1
ATOM 2678 O O . ALA A 1 354 ? -9.634 -9.329 15.512 1.00 93.12 354 ALA A O 1
ATOM 2679 N N . GLN A 1 355 ? -11.192 -10.882 15.039 1.00 92.56 355 GLN A N 1
ATOM 2680 C CA . GLN A 1 355 ? -10.375 -11.610 14.068 1.00 92.56 355 GLN A CA 1
ATOM 2681 C C . GLN A 1 355 ? -9.991 -10.737 12.864 1.00 92.56 355 GLN A C 1
ATOM 2683 O O . GLN A 1 355 ? -8.826 -10.723 12.457 1.00 92.56 355 GLN A O 1
ATOM 2688 N N . PHE A 1 356 ? -10.930 -9.965 12.306 1.00 96.38 356 PHE A N 1
ATOM 2689 C CA . PHE A 1 356 ? -10.656 -9.089 11.162 1.00 96.38 356 PHE A CA 1
ATOM 2690 C C . PHE A 1 356 ? -9.738 -7.929 11.532 1.00 96.38 356 PHE A C 1
ATOM 2692 O O . PHE A 1 356 ? -8.830 -7.613 10.760 1.00 96.38 356 PHE A O 1
ATOM 2699 N N . VAL A 1 357 ? -9.938 -7.328 12.711 1.00 96.38 357 VAL A N 1
ATOM 2700 C CA . VAL A 1 357 ? -9.035 -6.306 13.257 1.00 96.38 357 VAL A CA 1
ATOM 2701 C C . VAL A 1 357 ? -7.613 -6.847 13.322 1.00 96.38 357 VAL A C 1
ATOM 2703 O O . VAL A 1 357 ? -6.687 -6.216 12.806 1.00 96.38 357 VAL A O 1
ATOM 2706 N N . ARG A 1 358 ? -7.433 -8.031 13.918 1.00 95.12 358 ARG A N 1
ATOM 2707 C CA . ARG A 1 358 ? -6.107 -8.616 14.106 1.00 95.12 358 ARG A CA 1
ATOM 2708 C C . ARG A 1 358 ? -5.438 -8.966 12.785 1.00 95.12 358 ARG A C 1
ATOM 2710 O O . ARG A 1 358 ? -4.309 -8.541 12.542 1.00 95.12 358 ARG A O 1
ATOM 2717 N N . LEU A 1 359 ? -6.132 -9.710 11.927 1.00 96.81 359 LEU A N 1
ATOM 2718 C CA . LEU A 1 359 ? -5.594 -10.166 10.649 1.00 96.81 359 LEU A CA 1
ATOM 2719 C C . LEU A 1 359 ? -5.174 -8.986 9.767 1.00 96.81 359 LEU A C 1
ATOM 2721 O O . LEU A 1 359 ? -4.067 -8.979 9.227 1.00 96.81 359 LEU A O 1
ATOM 2725 N N . LEU A 1 360 ? -6.034 -7.971 9.628 1.00 98.56 360 LEU A N 1
ATOM 2726 C CA . LEU A 1 360 ? -5.737 -6.822 8.775 1.00 98.56 360 LEU A CA 1
ATOM 2727 C C . LEU A 1 360 ? -4.612 -5.954 9.341 1.00 98.56 360 LEU A C 1
ATOM 2729 O O . LEU A 1 360 ? -3.828 -5.433 8.545 1.00 98.56 360 LEU A O 1
ATOM 2733 N N . ALA A 1 361 ? -4.491 -5.826 10.665 1.00 98.25 361 ALA A N 1
ATOM 2734 C CA . ALA A 1 361 ? -3.360 -5.144 11.288 1.00 98.25 361 ALA A CA 1
ATOM 2735 C C . ALA A 1 361 ? -2.045 -5.881 11.010 1.00 98.25 361 ALA A C 1
ATOM 2737 O O . ALA A 1 361 ? -1.130 -5.281 10.450 1.00 98.25 361 ALA A O 1
ATOM 2738 N N . LEU A 1 362 ? -1.976 -7.189 11.288 1.00 97.75 362 LEU A N 1
ATOM 2739 C CA . LEU A 1 362 ? -0.781 -8.006 11.037 1.00 97.75 362 LEU A CA 1
ATOM 2740 C C . LEU A 1 362 ? -0.333 -7.930 9.573 1.00 97.75 362 LEU A C 1
ATOM 2742 O O . LEU A 1 362 ? 0.824 -7.635 9.282 1.00 97.75 362 LEU A O 1
ATOM 2746 N N . VAL A 1 363 ? -1.263 -8.148 8.642 1.00 98.75 363 VAL A N 1
ATOM 2747 C CA . VAL A 1 363 ? -0.975 -8.158 7.204 1.00 98.75 363 VAL A CA 1
ATOM 2748 C C . VAL A 1 363 ? -0.501 -6.791 6.711 1.00 98.75 363 VAL A C 1
ATOM 2750 O O . VAL A 1 363 ? 0.502 -6.704 6.000 1.00 98.75 363 VAL A O 1
ATOM 2753 N N . ASN A 1 364 ? -1.206 -5.712 7.060 1.00 98.88 364 ASN A N 1
ATOM 2754 C CA . ASN A 1 364 ? -0.899 -4.393 6.511 1.00 98.88 364 ASN A CA 1
ATOM 2755 C C . ASN A 1 364 ? 0.325 -3.746 7.158 1.00 98.88 364 ASN A C 1
ATOM 2757 O O . ASN A 1 364 ? 1.092 -3.093 6.453 1.00 98.88 364 ASN A O 1
ATOM 2761 N N . VAL A 1 365 ? 0.542 -3.953 8.458 1.00 98.56 365 VAL A N 1
ATOM 2762 C CA . VAL A 1 365 ? 1.749 -3.475 9.144 1.00 98.56 365 VAL A CA 1
ATOM 2763 C C . VAL A 1 365 ? 2.981 -4.209 8.623 1.00 98.56 365 VAL A C 1
ATOM 2765 O O . VAL A 1 365 ? 3.961 -3.564 8.256 1.00 98.56 365 VAL A O 1
ATOM 2768 N N . ALA A 1 366 ? 2.912 -5.535 8.472 1.00 98.19 366 ALA A N 1
ATOM 2769 C CA . ALA A 1 366 ? 4.022 -6.295 7.907 1.00 98.19 366 ALA A CA 1
ATOM 2770 C C . ALA A 1 366 ? 4.335 -5.854 6.467 1.00 98.19 366 ALA A C 1
ATOM 2772 O O . ALA A 1 366 ? 5.501 -5.661 6.125 1.00 98.19 366 ALA A O 1
ATOM 2773 N N . MET A 1 367 ? 3.312 -5.629 5.626 1.00 98.62 367 MET A N 1
ATOM 2774 C CA . MET A 1 367 ? 3.515 -5.060 4.287 1.00 98.62 367 MET A CA 1
ATOM 2775 C C . MET A 1 367 ? 4.143 -3.660 4.333 1.00 98.62 367 MET A C 1
ATOM 2777 O O . MET A 1 367 ? 5.021 -3.377 3.521 1.00 98.62 367 MET A O 1
ATOM 2781 N N . ALA A 1 368 ? 3.714 -2.785 5.248 1.00 98.50 368 ALA A N 1
ATOM 2782 C CA . ALA A 1 368 ? 4.285 -1.447 5.395 1.00 98.50 368 ALA A CA 1
ATOM 2783 C C . ALA A 1 368 ? 5.792 -1.502 5.689 1.00 98.50 368 ALA A C 1
ATOM 2785 O O . ALA A 1 368 ? 6.566 -0.807 5.029 1.00 98.50 368 ALA A O 1
ATOM 2786 N N . ASP A 1 369 ? 6.208 -2.376 6.605 1.00 98.25 369 ASP A N 1
ATOM 2787 C CA . ASP A 1 369 ? 7.607 -2.508 7.008 1.00 98.25 369 ASP A CA 1
ATOM 2788 C C . ASP A 1 369 ? 8.466 -3.100 5.894 1.00 98.25 369 ASP A C 1
ATOM 2790 O O . ASP A 1 369 ? 9.463 -2.494 5.498 1.00 98.25 369 ASP A O 1
ATOM 2794 N N . VAL A 1 370 ? 8.059 -4.223 5.287 1.00 97.56 370 VAL A N 1
ATOM 2795 C CA . VAL A 1 370 ? 8.831 -4.800 4.169 1.00 97.56 370 VAL A CA 1
ATOM 2796 C C . VAL A 1 370 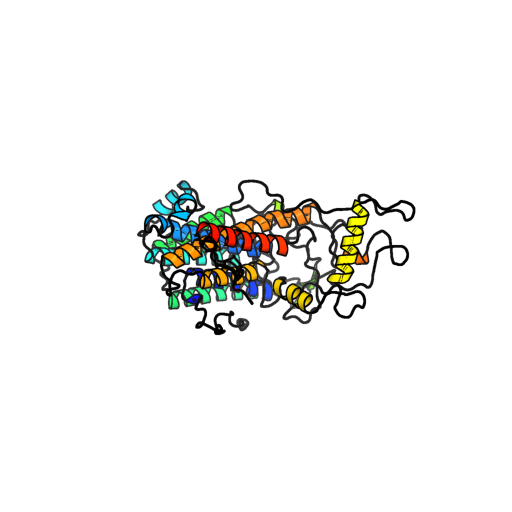? 8.886 -3.874 2.952 1.00 97.56 370 VAL A C 1
ATOM 2798 O O . VAL A 1 370 ? 9.813 -3.979 2.149 1.00 97.56 370 VAL A O 1
ATOM 2801 N N . GLY A 1 371 ? 7.941 -2.937 2.820 1.00 97.69 371 GLY A N 1
ATOM 2802 C CA . GLY A 1 371 ? 8.003 -1.854 1.842 1.00 97.69 371 GLY A CA 1
ATOM 2803 C C . GLY A 1 371 ? 9.223 -0.952 2.036 1.00 97.69 371 GLY A C 1
ATOM 2804 O O . GLY A 1 371 ? 9.872 -0.608 1.046 1.00 97.69 371 GLY A O 1
ATOM 2805 N N . VAL A 1 372 ? 9.578 -0.626 3.285 1.00 97.75 372 VAL A N 1
ATOM 2806 C CA . VAL A 1 372 ? 10.783 0.149 3.642 1.00 97.75 372 VAL A CA 1
ATOM 2807 C C . VAL A 1 372 ? 12.035 -0.612 3.214 1.00 97.75 372 VAL A C 1
ATOM 2809 O O . VAL A 1 372 ? 12.824 -0.111 2.412 1.00 97.75 372 VAL A O 1
ATOM 2812 N N . PHE A 1 373 ? 12.179 -1.858 3.662 1.00 97.56 373 PHE A N 1
ATOM 2813 C CA . PHE A 1 373 ? 13.364 -2.672 3.381 1.00 97.56 373 PHE A CA 1
ATOM 2814 C C . PHE A 1 373 ? 13.504 -3.032 1.895 1.00 97.56 373 PHE A C 1
ATOM 2816 O O . PHE A 1 373 ? 14.605 -3.004 1.349 1.00 97.56 373 PHE A O 1
ATOM 2823 N N . CYS A 1 374 ? 12.397 -3.299 1.194 1.00 97.75 374 CYS A N 1
ATOM 2824 C CA . CYS A 1 374 ? 12.428 -3.567 -0.242 1.00 97.75 374 CYS A CA 1
ATOM 2825 C C . CYS A 1 374 ? 12.889 -2.342 -1.037 1.00 97.75 374 CYS A C 1
ATOM 2827 O O . CYS A 1 374 ? 13.714 -2.480 -1.941 1.00 97.75 374 CYS A O 1
ATOM 2829 N N . TRP A 1 375 ? 12.397 -1.144 -0.702 1.00 97.94 375 TRP A N 1
ATOM 2830 C CA . TRP A 1 375 ? 12.852 0.083 -1.359 1.00 97.94 375 TRP A CA 1
ATOM 2831 C C . TRP A 1 375 ? 14.291 0.440 -1.000 1.00 97.94 375 TRP A C 1
ATOM 2833 O O . TRP A 1 375 ? 15.022 0.922 -1.863 1.00 97.94 375 TRP A O 1
ATOM 2843 N N . ARG A 1 376 ? 14.729 0.139 0.226 1.00 96.56 376 ARG A N 1
ATOM 2844 C CA . ARG A 1 376 ? 16.137 0.262 0.608 1.00 96.56 376 ARG A CA 1
ATOM 2845 C C . ARG A 1 376 ? 17.018 -0.600 -0.285 1.00 96.56 376 ARG A C 1
ATOM 2847 O O . ARG A 1 376 ? 17.962 -0.084 -0.867 1.00 96.56 376 ARG A O 1
ATOM 2854 N N . ASP A 1 377 ? 16.699 -1.883 -0.428 1.00 96.31 377 ASP A N 1
ATOM 2855 C CA . ASP A 1 377 ? 17.513 -2.807 -1.223 1.00 96.31 377 ASP A CA 1
ATOM 2856 C C . ASP A 1 377 ? 17.499 -2.426 -2.713 1.00 96.31 377 ASP A C 1
ATOM 2858 O O . ASP A 1 377 ? 18.552 -2.428 -3.353 1.00 96.31 377 ASP A O 1
ATOM 2862 N N . LYS A 1 378 ? 16.348 -1.973 -3.238 1.00 97.19 378 LYS A N 1
ATOM 2863 C CA . LYS A 1 378 ? 16.232 -1.407 -4.595 1.00 97.19 378 LYS A CA 1
ATOM 2864 C C . LYS A 1 378 ? 17.266 -0.333 -4.869 1.00 97.19 378 LYS A C 1
ATOM 2866 O O . LYS A 1 378 ? 17.990 -0.436 -5.855 1.00 97.19 378 LYS A O 1
ATOM 2871 N N . TYR A 1 379 ? 17.339 0.673 -4.011 1.00 96.44 379 TYR A N 1
ATOM 2872 C CA . TYR A 1 379 ? 18.232 1.809 -4.218 1.00 96.44 379 TYR A CA 1
ATOM 2873 C C . TYR A 1 379 ? 19.639 1.603 -3.650 1.00 96.44 379 TYR A C 1
ATOM 2875 O O . TYR A 1 379 ? 20.541 2.352 -3.996 1.00 96.44 379 TYR A O 1
ATOM 2883 N N . LYS A 1 380 ? 19.858 0.562 -2.839 1.00 94.88 380 LYS A N 1
ATOM 2884 C CA . LYS A 1 380 ? 21.194 0.116 -2.426 1.00 94.88 380 LYS A CA 1
ATOM 2885 C C . LYS A 1 380 ? 21.935 -0.584 -3.563 1.00 94.88 380 LYS A C 1
ATOM 2887 O O . LYS A 1 380 ? 23.122 -0.343 -3.744 1.00 94.88 380 LYS A O 1
ATOM 2892 N N . TYR A 1 381 ? 21.266 -1.500 -4.267 1.00 94.00 381 TYR A N 1
ATOM 2893 C CA . TYR A 1 381 ? 21.899 -2.291 -5.329 1.00 94.00 381 TYR A CA 1
ATOM 2894 C C . TYR A 1 381 ? 21.710 -1.693 -6.717 1.00 94.00 381 TYR A C 1
ATOM 2896 O O . TYR A 1 381 ? 22.481 -2.009 -7.614 1.00 94.00 381 TYR A O 1
ATOM 2904 N N . GLU A 1 382 ? 20.661 -0.889 -6.904 1.00 94.88 382 GLU A N 1
ATOM 2905 C CA . GLU A 1 382 ? 20.356 -0.201 -8.157 1.00 94.88 382 GLU A CA 1
ATOM 2906 C C . GLU A 1 382 ? 20.381 -1.133 -9.376 1.00 94.88 382 GLU A C 1
ATOM 2908 O O . GLU A 1 382 ? 20.788 -0.728 -10.453 1.00 94.88 382 GLU A O 1
ATOM 2913 N N . LEU A 1 383 ? 19.949 -2.392 -9.239 1.00 94.75 383 LEU A N 1
ATOM 2914 C CA . LEU A 1 383 ? 19.992 -3.340 -10.354 1.00 94.75 383 LEU A CA 1
ATOM 2915 C C . LEU A 1 383 ? 19.073 -2.875 -11.491 1.00 94.75 383 LEU A C 1
ATOM 2917 O O . LEU A 1 383 ? 17.892 -2.561 -11.270 1.00 94.75 383 LEU A O 1
ATOM 2921 N N . TRP A 1 384 ? 19.589 -2.905 -12.720 1.00 94.31 384 TRP A N 1
ATOM 2922 C CA . TRP A 1 384 ? 18.811 -2.592 -13.908 1.00 94.31 384 TRP A CA 1
ATOM 2923 C C . TRP A 1 384 ? 17.611 -3.507 -14.101 1.00 94.31 384 TRP A C 1
ATOM 2925 O O . TRP A 1 384 ? 17.484 -4.602 -13.551 1.00 94.31 384 TRP A O 1
ATOM 2935 N N . ARG A 1 385 ? 16.687 -3.035 -14.924 1.00 95.81 385 ARG A N 1
ATOM 2936 C CA . ARG A 1 385 ? 15.494 -3.792 -15.271 1.00 95.81 385 ARG A CA 1
ATOM 2937 C C . ARG A 1 385 ? 15.759 -4.691 -16.475 1.00 95.81 385 ARG A C 1
ATOM 2939 O O . ARG A 1 385 ? 16.529 -4.298 -17.349 1.00 95.81 385 ARG A O 1
ATOM 2946 N N . PRO A 1 386 ? 15.038 -5.822 -16.573 1.00 94.81 386 PRO A N 1
ATOM 2947 C CA . PRO A 1 386 ? 15.027 -6.721 -17.722 1.00 94.81 386 PRO A CA 1
ATOM 2948 C C . PRO A 1 386 ? 15.175 -6.077 -19.101 1.00 94.81 386 PRO A C 1
ATOM 2950 O O . PRO A 1 386 ? 16.040 -6.481 -19.866 1.00 94.81 386 PRO A O 1
ATOM 2953 N N . LEU A 1 387 ? 14.356 -5.065 -19.413 1.00 94.94 387 LEU A N 1
ATOM 2954 C CA . LEU A 1 387 ? 14.389 -4.389 -20.712 1.00 94.94 387 LEU A CA 1
ATOM 2955 C C . LEU A 1 387 ? 15.761 -3.772 -20.999 1.00 94.94 387 LEU A C 1
ATOM 2957 O O . LEU A 1 387 ? 16.357 -4.070 -22.029 1.00 94.94 387 LEU A O 1
ATOM 2961 N N . THR A 1 388 ? 16.276 -2.976 -20.062 1.00 93.62 388 THR A N 1
ATOM 2962 C CA . THR A 1 388 ? 17.593 -2.343 -20.173 1.00 93.62 388 THR A CA 1
ATOM 2963 C C . THR A 1 388 ? 18.700 -3.391 -20.267 1.00 93.62 388 THR A C 1
ATOM 2965 O O . THR A 1 388 ? 19.549 -3.281 -21.142 1.00 93.62 388 THR A O 1
ATOM 2968 N N . GLY A 1 389 ? 18.661 -4.439 -19.436 1.00 92.56 389 GLY A N 1
ATOM 2969 C CA . GLY A 1 389 ? 19.674 -5.497 -19.465 1.00 92.56 389 GLY A CA 1
ATOM 2970 C C . GLY A 1 389 ? 19.709 -6.268 -20.781 1.00 92.56 389 GLY A C 1
ATOM 2971 O O . GLY A 1 389 ? 20.771 -6.457 -21.360 1.00 92.56 389 GLY A O 1
ATOM 2972 N N . VAL A 1 390 ? 18.544 -6.645 -21.316 1.00 95.06 390 VAL A N 1
ATOM 2973 C CA . VAL A 1 390 ? 18.468 -7.324 -22.618 1.00 95.06 390 VAL A CA 1
ATOM 2974 C C . VAL A 1 390 ? 18.910 -6.391 -23.748 1.00 95.06 390 VAL A C 1
ATOM 2976 O O . VAL A 1 390 ? 19.543 -6.846 -24.695 1.00 95.06 390 VAL A O 1
ATOM 2979 N N . HIS A 1 391 ? 18.616 -5.091 -23.679 1.00 94.25 391 HIS A N 1
ATOM 2980 C CA . HIS A 1 391 ? 19.045 -4.119 -24.694 1.00 94.25 391 HIS A CA 1
ATOM 2981 C C . HIS A 1 391 ? 20.541 -3.826 -24.660 1.00 94.25 391 HIS A C 1
ATOM 2983 O O . HIS A 1 391 ? 21.152 -3.693 -25.717 1.00 94.25 391 HIS A O 1
ATOM 2989 N N . ALA A 1 392 ? 21.118 -3.703 -23.471 1.00 91.50 392 ALA A N 1
ATOM 2990 C CA . ALA A 1 392 ? 22.421 -3.084 -23.260 1.00 91.50 392 ALA A CA 1
ATOM 2991 C C . ALA A 1 392 ? 23.436 -4.021 -22.592 1.00 91.50 392 ALA A C 1
ATOM 2993 O O . ALA A 1 392 ? 24.395 -3.545 -21.986 1.00 91.50 392 ALA A O 1
ATOM 2994 N N . ASP A 1 393 ? 23.235 -5.339 -22.694 1.00 90.88 393 ASP A N 1
ATOM 2995 C CA . ASP A 1 393 ? 24.215 -6.313 -22.220 1.00 90.88 393 ASP A CA 1
ATOM 2996 C C . ASP A 1 393 ? 25.621 -5.988 -22.768 1.00 90.88 393 ASP A C 1
ATOM 2998 O O . ASP A 1 393 ? 25.782 -5.796 -23.983 1.00 90.88 393 ASP A O 1
ATOM 3002 N N . PRO A 1 394 ? 26.644 -5.914 -21.899 1.00 88.69 394 PRO A N 1
ATOM 3003 C CA . PRO A 1 394 ? 27.942 -5.385 -22.286 1.00 88.69 394 PRO A CA 1
ATOM 3004 C C . PRO A 1 394 ? 28.771 -6.344 -23.149 1.00 88.69 394 PRO A C 1
ATOM 3006 O O . PRO A 1 394 ? 29.783 -5.914 -23.697 1.00 88.69 394 PRO A O 1
ATOM 3009 N N . SER A 1 395 ? 28.351 -7.605 -23.333 1.00 85.88 395 SER A N 1
ATOM 3010 C CA . SER A 1 395 ? 28.981 -8.501 -24.318 1.00 85.88 395 SER A CA 1
ATOM 3011 C C . SER A 1 395 ? 28.665 -8.117 -25.773 1.00 85.88 395 SER A C 1
ATOM 3013 O O . SER A 1 395 ? 29.282 -8.641 -26.699 1.00 85.88 395 SER A O 1
ATOM 3015 N N . GLY A 1 396 ? 27.735 -7.180 -26.000 1.00 88.69 396 GLY A N 1
ATOM 3016 C CA . GLY A 1 396 ? 27.368 -6.693 -27.330 1.00 88.69 396 GLY A CA 1
ATOM 3017 C C . GLY A 1 396 ? 26.276 -7.525 -28.019 1.00 88.69 396 GLY A C 1
ATOM 3018 O O . GLY A 1 396 ? 25.708 -8.441 -27.421 1.00 88.69 396 GLY A O 1
ATOM 3019 N N . PRO A 1 397 ? 25.892 -7.178 -29.263 1.00 91.06 397 PRO A N 1
ATOM 3020 C CA . PRO A 1 397 ? 24.765 -7.806 -29.954 1.00 91.06 397 PRO A CA 1
ATOM 3021 C C . PRO A 1 397 ? 25.084 -9.215 -30.481 1.00 91.06 397 PRO A C 1
ATOM 3023 O O . PRO A 1 397 ? 26.229 -9.561 -30.774 1.00 91.06 397 PRO A O 1
ATOM 3026 N N . VAL A 1 398 ? 24.042 -10.027 -30.687 1.00 85.38 398 VAL A N 1
ATOM 3027 C CA . VAL A 1 398 ? 24.163 -11.317 -31.396 1.00 85.38 398 VAL A CA 1
ATOM 3028 C C . VAL A 1 398 ? 24.714 -11.182 -32.822 1.00 85.38 398 VAL A C 1
ATOM 3030 O O . VAL A 1 398 ? 24.425 -10.188 -33.489 1.00 85.38 398 VAL A O 1
ATOM 3033 N N . PRO A 1 399 ? 25.423 -12.213 -33.335 1.00 85.75 399 PRO A N 1
ATOM 3034 C CA . PRO A 1 399 ? 25.705 -13.503 -32.685 1.00 85.75 399 PRO A CA 1
ATOM 3035 C C . PRO A 1 399 ? 26.909 -13.488 -31.726 1.00 85.75 399 PRO A C 1
ATOM 3037 O O . PRO A 1 399 ? 27.149 -14.495 -31.073 1.00 85.75 399 PRO A O 1
ATOM 3040 N N . GLY A 1 400 ? 27.655 -12.380 -31.645 1.00 80.56 400 GLY A N 1
ATOM 3041 C CA . GLY A 1 400 ? 28.891 -12.276 -30.854 1.00 80.56 400 GLY A CA 1
ATOM 3042 C C . GLY A 1 400 ? 28.694 -12.017 -29.357 1.00 80.56 400 GLY A C 1
ATOM 3043 O O . GLY A 1 400 ? 29.628 -12.226 -28.594 1.00 80.56 400 GLY A O 1
ATOM 3044 N N . GLY A 1 401 ? 27.497 -11.598 -28.938 1.00 87.81 401 GLY A N 1
ATOM 3045 C CA . GLY A 1 401 ? 27.143 -11.370 -27.537 1.00 87.81 401 GLY A CA 1
ATOM 3046 C C . GLY A 1 401 ? 25.660 -11.615 -27.242 1.00 87.81 401 GLY A C 1
ATOM 3047 O O . GLY A 1 401 ? 24.946 -12.266 -28.013 1.00 87.81 401 GLY A O 1
ATOM 3048 N N . SER A 1 402 ? 25.181 -11.090 -26.115 1.00 90.62 402 SER A N 1
ATOM 3049 C CA . SER A 1 402 ? 23.856 -11.383 -25.551 1.00 90.62 402 SER A CA 1
ATOM 3050 C C . SER A 1 402 ? 22.840 -10.242 -25.654 1.00 90.62 402 SER A C 1
ATOM 3052 O O . SER A 1 402 ? 21.654 -10.470 -25.409 1.00 90.62 402 SER A O 1
ATOM 3054 N N . SER A 1 403 ? 23.233 -9.056 -26.119 1.00 92.81 403 SER A N 1
ATOM 3055 C CA . SER A 1 403 ? 22.309 -7.932 -26.309 1.00 92.81 403 SER A CA 1
ATOM 3056 C C . SER A 1 403 ? 21.291 -8.193 -27.437 1.00 92.81 403 SER A C 1
ATOM 3058 O O . SER A 1 403 ? 21.569 -8.855 -28.448 1.00 92.81 403 SER A O 1
ATOM 3060 N N . ARG A 1 404 ? 20.068 -7.680 -27.255 1.00 95.12 404 ARG A N 1
ATOM 3061 C CA . ARG A 1 404 ? 18.958 -7.616 -28.220 1.00 95.12 404 ARG A CA 1
ATOM 3062 C C . ARG A 1 404 ? 18.336 -6.208 -28.195 1.00 95.12 404 ARG A C 1
ATOM 3064 O O . ARG A 1 404 ? 17.291 -6.023 -27.568 1.00 95.12 404 ARG A O 1
ATOM 3071 N N . PRO A 1 405 ? 18.909 -5.222 -28.911 1.00 93.31 405 PRO A N 1
ATOM 3072 C CA . PRO A 1 405 ? 18.471 -3.820 -28.837 1.00 93.31 405 PRO A CA 1
ATOM 3073 C C . PRO A 1 405 ? 17.018 -3.560 -29.269 1.00 93.31 405 PRO A C 1
ATOM 3075 O O . PRO A 1 405 ? 16.443 -2.533 -28.935 1.00 93.31 405 PRO A O 1
ATOM 3078 N N . THR A 1 406 ? 16.411 -4.479 -30.026 1.00 92.62 406 THR A N 1
ATOM 3079 C CA . THR A 1 406 ? 15.028 -4.369 -30.522 1.00 92.62 406 THR A CA 1
ATOM 3080 C C . THR A 1 406 ? 14.031 -5.237 -29.750 1.00 92.62 406 THR A C 1
ATOM 3082 O O . THR A 1 406 ? 12.856 -5.301 -30.119 1.00 92.62 406 THR A O 1
ATOM 3085 N N . TRP A 1 407 ? 14.466 -5.934 -28.692 1.00 95.56 407 TRP A N 1
ATOM 3086 C CA . TRP A 1 407 ? 13.568 -6.768 -27.894 1.00 95.56 407 TRP A CA 1
ATOM 3087 C C . TRP A 1 407 ? 12.512 -5.909 -27.194 1.00 95.56 407 TRP A C 1
ATOM 3089 O O . TRP A 1 407 ? 12.804 -4.826 -26.695 1.00 95.56 407 TRP A O 1
ATOM 3099 N N . ARG A 1 408 ? 11.274 -6.396 -27.142 1.00 94.56 408 ARG A N 1
ATOM 3100 C CA . ARG A 1 408 ? 10.182 -5.747 -26.414 1.00 94.56 408 ARG A CA 1
ATOM 3101 C C . ARG A 1 408 ? 9.708 -6.665 -25.304 1.00 94.56 408 ARG A C 1
ATOM 3103 O O . ARG A 1 408 ? 9.639 -7.880 -25.476 1.00 94.56 408 ARG A O 1
ATOM 3110 N N . VAL A 1 409 ? 9.367 -6.063 -24.179 1.00 94.56 409 VAL A N 1
ATOM 3111 C CA . VAL A 1 409 ? 8.848 -6.721 -22.979 1.00 94.56 409 VAL A CA 1
ATOM 3112 C C . VAL A 1 409 ? 7.317 -6.671 -22.996 1.00 94.56 409 VAL A C 1
ATOM 3114 O O . VAL A 1 409 ? 6.753 -5.729 -23.546 1.00 94.56 409 VAL A O 1
ATOM 3117 N N . LEU A 1 410 ? 6.640 -7.669 -22.409 1.00 95.12 410 LEU A N 1
ATOM 3118 C CA . LEU A 1 410 ? 5.185 -7.619 -22.174 1.00 95.12 410 LEU A CA 1
ATOM 3119 C C . LEU A 1 410 ? 4.805 -6.344 -21.398 1.00 95.12 410 LEU A C 1
ATOM 3121 O O . LEU A 1 410 ? 3.829 -5.679 -21.724 1.00 95.12 410 LEU A O 1
ATOM 3125 N N . GLY A 1 411 ? 5.637 -5.995 -20.415 1.00 93.88 411 GLY A N 1
ATOM 3126 C CA . GLY A 1 411 ? 5.544 -4.771 -19.625 1.00 93.88 411 GLY A CA 1
ATOM 3127 C C . GLY A 1 411 ? 4.565 -4.887 -18.462 1.00 93.88 411 GLY A C 1
ATOM 3128 O O . GLY A 1 411 ? 3.748 -5.805 -18.399 1.00 93.88 411 GLY A O 1
ATOM 3129 N N . ALA A 1 412 ? 4.662 -3.939 -17.532 1.00 96.25 412 ALA A N 1
ATOM 3130 C CA . ALA A 1 412 ? 3.565 -3.651 -16.622 1.00 96.25 412 ALA A CA 1
ATOM 3131 C C . ALA A 1 412 ? 2.375 -3.147 -17.461 1.00 96.25 412 ALA A C 1
ATOM 3133 O O . ALA A 1 412 ? 2.571 -2.255 -18.295 1.00 96.25 412 ALA A O 1
ATOM 3134 N N . PRO A 1 413 ? 1.167 -3.716 -17.310 1.00 95.38 413 PRO A N 1
ATOM 3135 C CA . PRO A 1 413 ? 0.024 -3.335 -18.125 1.00 95.38 413 PRO A CA 1
ATOM 3136 C C . PRO A 1 413 ? -0.459 -1.932 -17.750 1.00 9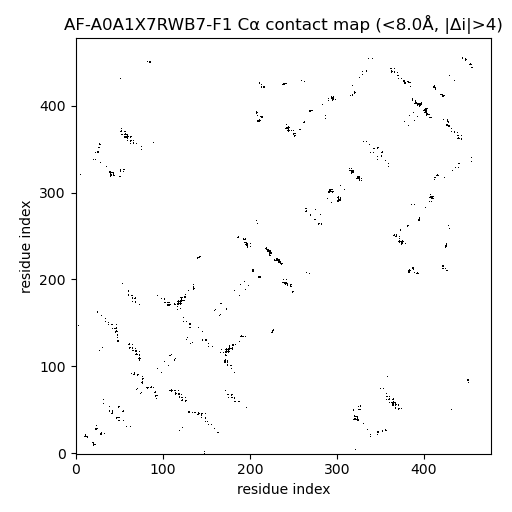5.38 413 PRO A C 1
ATOM 3138 O O . PRO A 1 413 ? -0.791 -1.673 -16.595 1.00 95.38 413 PRO A O 1
ATOM 3141 N N . ALA A 1 414 ? -0.577 -1.044 -18.736 1.00 92.94 414 ALA A N 1
ATOM 3142 C CA . ALA A 1 414 ? -1.165 0.287 -18.579 1.00 92.94 414 ALA A CA 1
ATOM 3143 C C . ALA A 1 414 ? -2.705 0.237 -18.687 1.00 92.94 414 ALA A C 1
ATOM 3145 O O . ALA A 1 414 ? -3.329 0.885 -19.523 1.00 92.94 414 ALA A O 1
ATOM 3146 N N . THR A 1 415 ? -3.343 -0.611 -17.877 1.00 94.19 415 THR A N 1
ATOM 3147 C CA . THR A 1 415 ? -4.793 -0.845 -17.955 1.00 94.19 415 THR A CA 1
ATOM 3148 C C . THR A 1 415 ? -5.588 0.442 -17.707 1.00 94.19 415 THR A C 1
ATOM 3150 O O . THR A 1 415 ? -5.232 1.245 -16.844 1.00 94.19 415 THR A O 1
ATOM 3153 N N . ASN A 1 416 ? -6.703 0.617 -18.428 1.00 94.12 416 ASN A N 1
ATOM 3154 C CA . ASN A 1 416 ? -7.538 1.828 -18.405 1.00 94.12 416 ASN A CA 1
ATOM 3155 C C . ASN A 1 416 ? -6.795 3.106 -18.852 1.00 94.12 416 ASN A C 1
ATOM 3157 O O . ASN A 1 416 ? -7.137 4.217 -18.432 1.00 94.12 416 ASN A O 1
ATOM 3161 N N . SER A 1 417 ? -5.789 2.958 -19.710 1.00 89.19 417 SER A N 1
ATOM 3162 C CA . SER A 1 417 ? -5.184 4.046 -20.471 1.00 89.19 417 SER A CA 1
ATOM 3163 C C . SER A 1 417 ? -4.978 3.617 -21.931 1.00 89.19 417 SER A C 1
ATOM 3165 O O . SER A 1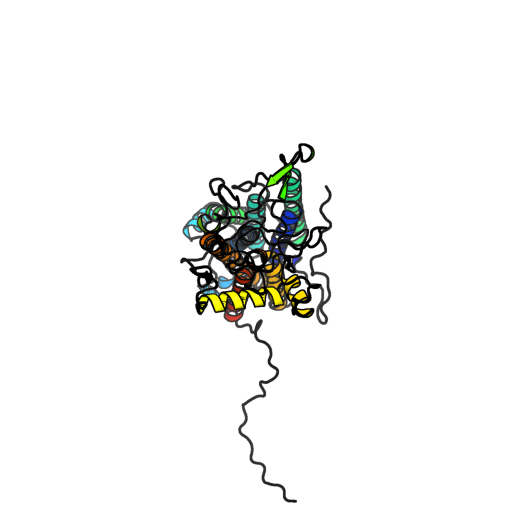 417 ? -5.201 2.462 -22.293 1.00 89.19 417 SER A O 1
ATOM 3167 N N . ASN A 1 418 ? -4.582 4.570 -22.777 1.00 87.06 418 ASN A N 1
ATOM 3168 C CA . ASN A 1 418 ? -4.162 4.303 -24.157 1.00 87.06 418 ASN A CA 1
ATOM 3169 C C . ASN A 1 418 ? -2.633 4.153 -24.267 1.00 87.06 418 ASN A C 1
ATOM 3171 O O . ASN A 1 418 ? -2.080 4.253 -25.362 1.00 87.06 418 ASN A O 1
ATOM 3175 N N . GLU A 1 419 ? -1.942 3.992 -23.137 1.00 80.19 419 GLU A N 1
ATOM 3176 C CA . GLU A 1 419 ? -0.489 3.853 -23.091 1.00 80.19 419 GLU A CA 1
ATOM 3177 C C . GLU A 1 419 ? -0.081 2.391 -23.328 1.00 80.19 419 GLU A C 1
ATOM 3179 O O . GLU A 1 419 ? -0.850 1.455 -23.101 1.00 80.19 419 GLU A O 1
ATOM 3184 N N . GLY A 1 420 ? 1.139 2.187 -23.826 1.00 79.81 420 GLY A N 1
ATOM 3185 C CA . GLY A 1 420 ? 1.717 0.851 -23.958 1.00 79.81 420 GLY A CA 1
ATOM 3186 C C . GLY A 1 420 ? 2.166 0.287 -22.608 1.00 79.81 420 GLY A C 1
ATOM 3187 O O . GLY A 1 420 ? 2.236 1.000 -21.609 1.00 79.81 420 GLY A O 1
ATOM 3188 N N . GLY A 1 421 ? 2.512 -1.003 -22.579 1.00 85.44 421 GLY A N 1
ATOM 3189 C CA . GLY A 1 421 ? 3.148 -1.596 -21.402 1.00 85.44 421 GLY A CA 1
ATOM 3190 C C . GLY A 1 421 ? 4.445 -0.862 -21.041 1.00 85.44 421 GLY A C 1
ATOM 3191 O O . GLY A 1 421 ? 5.199 -0.460 -21.926 1.00 85.44 421 GLY A O 1
ATOM 3192 N N . PHE A 1 422 ? 4.706 -0.692 -19.746 1.00 92.12 422 PHE A N 1
ATOM 3193 C CA . PHE A 1 422 ? 5.800 0.146 -19.241 1.00 92.12 422 PHE A CA 1
ATOM 3194 C C . PHE A 1 422 ? 6.700 -0.602 -18.250 1.00 92.12 422 PHE A C 1
ATOM 3196 O O . PHE A 1 422 ? 6.414 -1.726 -17.825 1.00 92.12 422 PHE A O 1
ATOM 3203 N N . LYS A 1 423 ? 7.811 0.023 -17.854 1.00 93.50 423 LYS A N 1
ATOM 3204 C CA . LYS A 1 423 ? 8.662 -0.425 -16.746 1.00 93.50 423 LYS A CA 1
ATOM 3205 C C . LYS A 1 423 ? 8.412 0.461 -15.523 1.00 93.50 423 LYS A C 1
ATOM 3207 O O . LYS A 1 423 ? 8.615 1.672 -15.608 1.00 93.50 423 LYS A O 1
ATOM 3212 N N . PRO A 1 424 ? 8.068 -0.097 -14.350 1.00 95.88 424 PRO A N 1
ATOM 3213 C CA . PRO A 1 424 ? 7.906 0.735 -13.166 1.00 95.88 424 PRO A CA 1
ATOM 3214 C C . PRO A 1 424 ? 9.203 1.509 -12.811 1.00 95.88 424 PRO A C 1
ATOM 3216 O O . PRO A 1 424 ? 10.300 0.941 -12.923 1.00 95.88 424 PRO A O 1
ATOM 3219 N N . PRO A 1 425 ? 9.101 2.785 -12.381 1.00 95.75 425 PRO A N 1
ATOM 3220 C CA . PRO A 1 425 ? 10.204 3.759 -12.334 1.00 95.75 425 PRO A CA 1
ATOM 3221 C C . PRO A 1 425 ? 11.114 3.615 -11.099 1.00 95.75 425 PRO A C 1
ATOM 3223 O O . PRO A 1 425 ? 11.315 4.546 -10.321 1.00 95.75 425 PRO A O 1
ATOM 3226 N N . PHE A 1 426 ? 11.624 2.408 -10.874 1.00 97.06 426 PHE A N 1
ATOM 3227 C CA . PHE A 1 426 ? 12.509 2.066 -9.757 1.00 97.06 426 PHE A CA 1
ATOM 3228 C C . PHE A 1 426 ? 13.349 0.815 -10.083 1.00 97.06 426 PHE A C 1
ATOM 3230 O O . PHE A 1 426 ? 12.928 0.020 -10.943 1.00 97.06 426 PHE A O 1
ATOM 3237 N N . PRO A 1 427 ? 14.493 0.592 -9.402 1.00 97.31 427 PRO A N 1
ATOM 3238 C CA . PRO A 1 427 ? 15.363 -0.567 -9.621 1.00 97.31 427 PRO A CA 1
ATOM 3239 C C . PRO A 1 427 ? 14.658 -1.924 -9.489 1.00 97.31 427 PRO A C 1
ATOM 3241 O O . PRO A 1 427 ? 13.599 -2.057 -8.858 1.00 97.31 427 PRO A O 1
ATOM 3244 N N . ALA A 1 428 ? 15.229 -2.951 -10.118 1.00 96.31 428 ALA A N 1
ATOM 3245 C CA . ALA A 1 428 ? 14.592 -4.260 -10.243 1.00 96.31 428 ALA A CA 1
ATOM 3246 C C . ALA A 1 428 ? 14.630 -5.083 -8.950 1.00 96.31 428 ALA A C 1
ATOM 3248 O O . ALA A 1 428 ? 13.620 -5.691 -8.592 1.00 96.31 428 ALA A O 1
ATOM 3249 N N . HIS A 1 429 ? 15.767 -5.084 -8.255 1.00 95.06 429 HIS A N 1
ATOM 3250 C CA . HIS A 1 429 ? 16.034 -6.001 -7.153 1.00 95.06 429 HIS A CA 1
ATOM 3251 C C . HIS A 1 429 ? 15.874 -5.322 -5.788 1.00 95.06 429 HIS A C 1
ATOM 3253 O O . HIS A 1 429 ? 16.559 -4.351 -5.530 1.00 95.06 429 HIS A O 1
ATOM 3259 N N . SER A 1 430 ? 15.039 -5.807 -4.877 1.00 94.69 430 SER A N 1
ATOM 3260 C CA . SER A 1 430 ? 14.173 -6.997 -4.986 1.00 94.69 430 SER A CA 1
ATOM 3261 C C . SER A 1 430 ? 12.831 -6.666 -5.634 1.00 94.69 430 SER A C 1
ATOM 3263 O O . SER A 1 430 ? 12.438 -5.502 -5.691 1.00 94.69 430 SER A O 1
ATOM 3265 N N . SER A 1 431 ? 12.083 -7.665 -6.106 1.00 97.12 431 SER A N 1
ATOM 3266 C CA . SER A 1 431 ? 10.727 -7.433 -6.623 1.00 97.12 431 SER A CA 1
ATOM 3267 C C . SER A 1 431 ? 9.780 -7.013 -5.495 1.00 97.12 431 SER A C 1
ATOM 3269 O O . SER A 1 431 ? 9.530 -7.793 -4.584 1.00 97.12 431 SER A O 1
ATOM 3271 N N . GLY A 1 432 ? 9.195 -5.813 -5.592 1.00 96.88 432 GLY A N 1
ATOM 3272 C CA . GLY A 1 432 ? 8.209 -5.343 -4.613 1.00 96.88 432 GLY A CA 1
ATOM 3273 C C . GLY A 1 432 ? 6.978 -6.248 -4.553 1.00 96.88 432 GLY A C 1
ATOM 3274 O O . GLY A 1 432 ? 6.511 -6.564 -3.468 1.00 96.88 432 GLY A O 1
ATOM 3275 N N . ASN A 1 433 ? 6.499 -6.734 -5.705 1.00 97.38 433 ASN A N 1
ATOM 3276 C CA . ASN A 1 433 ? 5.379 -7.675 -5.763 1.00 97.38 433 ASN A CA 1
ATOM 3277 C C . ASN A 1 433 ? 5.679 -8.978 -5.015 1.00 97.38 433 ASN A C 1
ATOM 3279 O O . ASN A 1 433 ? 4.863 -9.417 -4.210 1.00 97.38 433 ASN A O 1
ATOM 3283 N N . ALA A 1 434 ? 6.866 -9.556 -5.228 1.00 97.38 434 ALA A N 1
ATOM 3284 C CA . ALA A 1 434 ? 7.262 -10.774 -4.527 1.00 97.38 434 ALA A CA 1
ATOM 3285 C C . ALA A 1 434 ? 7.333 -10.542 -3.012 1.00 97.38 434 ALA A C 1
ATOM 3287 O O . ALA A 1 434 ? 6.777 -11.331 -2.255 1.00 97.38 434 ALA A O 1
ATOM 3288 N N . THR A 1 435 ? 7.945 -9.434 -2.581 1.00 97.81 435 THR A N 1
ATOM 3289 C CA . THR A 1 435 ? 8.071 -9.096 -1.161 1.00 97.81 435 THR A CA 1
ATOM 3290 C C . THR A 1 435 ? 6.710 -8.862 -0.502 1.00 97.81 435 THR A C 1
ATOM 3292 O O . THR A 1 435 ? 6.403 -9.497 0.500 1.00 97.81 435 THR A O 1
ATOM 3295 N N . PHE A 1 436 ? 5.863 -7.990 -1.062 1.00 98.38 436 PHE A N 1
ATOM 3296 C CA . PHE A 1 436 ? 4.549 -7.697 -0.481 1.00 98.38 436 PHE A CA 1
ATOM 3297 C C . PHE A 1 436 ? 3.636 -8.924 -0.472 1.00 98.38 436 PHE A C 1
ATOM 3299 O O . PHE A 1 436 ? 3.004 -9.193 0.546 1.00 98.38 436 PHE A O 1
ATOM 3306 N N . GLY A 1 437 ? 3.584 -9.677 -1.576 1.00 97.56 437 GLY A N 1
ATOM 3307 C CA . GLY A 1 437 ? 2.757 -10.877 -1.679 1.00 97.56 437 GLY A CA 1
ATOM 3308 C C . GLY A 1 437 ? 3.191 -11.955 -0.689 1.00 97.56 437 GLY A C 1
ATOM 3309 O O . GLY A 1 437 ? 2.360 -12.456 0.067 1.00 97.56 437 GLY A O 1
ATOM 3310 N N . ALA A 1 438 ? 4.492 -12.268 -0.632 1.00 96.94 438 ALA A N 1
ATOM 3311 C CA . ALA A 1 438 ? 5.025 -13.240 0.322 1.00 96.94 438 ALA A CA 1
ATOM 3312 C C . ALA A 1 438 ? 4.698 -12.841 1.765 1.00 96.94 438 ALA A C 1
ATOM 3314 O O . ALA A 1 438 ? 4.188 -13.663 2.521 1.00 96.94 438 ALA A O 1
ATOM 3315 N N . THR A 1 439 ? 4.904 -11.573 2.126 1.00 97.88 439 THR A N 1
ATOM 3316 C CA . THR A 1 439 ? 4.593 -11.069 3.466 1.00 97.88 439 THR A CA 1
ATOM 3317 C C . THR A 1 439 ? 3.104 -11.141 3.780 1.00 97.88 439 THR A C 1
ATOM 3319 O O . THR A 1 439 ? 2.738 -11.685 4.818 1.00 97.88 439 THR A O 1
ATOM 3322 N N . ALA A 1 440 ? 2.234 -10.648 2.894 1.00 98.25 440 ALA A N 1
ATOM 3323 C CA . ALA A 1 440 ? 0.790 -10.643 3.125 1.00 98.25 440 ALA A CA 1
ATOM 3324 C C . ALA A 1 440 ? 0.243 -12.059 3.333 1.00 98.25 440 ALA A C 1
ATOM 3326 O O . ALA A 1 440 ? -0.491 -12.317 4.289 1.00 98.25 440 ALA A O 1
ATOM 3327 N N . PHE A 1 441 ? 0.628 -12.992 2.460 1.00 97.06 441 PHE A N 1
ATOM 3328 C CA . PHE A 1 441 ? 0.128 -14.360 2.521 1.00 97.06 441 PHE A CA 1
ATOM 3329 C C . PHE A 1 441 ? 0.791 -15.180 3.625 1.00 97.06 441 PHE A C 1
ATOM 3331 O O . PHE A 1 441 ? 0.113 -16.009 4.225 1.00 97.06 441 PHE A O 1
ATOM 3338 N N . GLN A 1 442 ? 2.061 -14.935 3.958 1.00 97.12 442 GLN A N 1
ATOM 3339 C CA . GLN A 1 442 ? 2.689 -15.586 5.106 1.00 97.12 442 GLN A CA 1
ATOM 3340 C C . GLN A 1 442 ? 2.068 -15.119 6.427 1.00 97.12 442 GLN A C 1
ATOM 3342 O O . GLN A 1 442 ? 1.853 -15.944 7.307 1.00 97.12 442 GLN A O 1
ATOM 3347 N N . MET A 1 443 ? 1.708 -13.839 6.559 1.00 97.00 443 MET A N 1
ATOM 3348 C CA . MET A 1 443 ? 1.052 -13.331 7.771 1.00 97.00 443 MET A CA 1
ATOM 3349 C C . MET A 1 443 ? -0.361 -13.882 7.910 1.00 97.00 443 MET A C 1
ATOM 3351 O O . MET A 1 443 ? -0.748 -14.284 9.002 1.00 97.00 443 MET A O 1
ATOM 3355 N N . ALA A 1 444 ? -1.105 -13.988 6.804 1.00 95.69 444 ALA A N 1
ATOM 3356 C CA . ALA A 1 444 ? -2.384 -14.687 6.816 1.00 95.69 444 ALA A CA 1
ATOM 3357 C C . ALA A 1 444 ? -2.208 -16.166 7.210 1.00 95.69 444 ALA A C 1
ATOM 3359 O O . ALA A 1 444 ? -2.924 -16.647 8.080 1.00 95.69 444 ALA A O 1
ATOM 3360 N N . ARG A 1 445 ? -1.228 -16.880 6.633 1.00 94.50 445 ARG A N 1
ATOM 3361 C CA . ARG A 1 445 ? -0.927 -18.279 6.991 1.00 94.50 445 ARG A CA 1
ATOM 3362 C C . ARG A 1 445 ? -0.648 -18.447 8.479 1.00 94.50 445 ARG A C 1
ATOM 3364 O O . ARG A 1 445 ? -1.278 -19.295 9.092 1.00 94.50 445 ARG A O 1
ATOM 3371 N N . LEU A 1 446 ? 0.244 -17.634 9.044 1.00 93.38 446 LEU A N 1
ATOM 3372 C CA . LEU A 1 446 ? 0.586 -17.684 10.469 1.00 93.38 446 LEU A CA 1
ATOM 3373 C C . LEU A 1 446 ? -0.624 -17.381 11.358 1.00 93.38 446 LEU A C 1
ATOM 3375 O O . LEU A 1 446 ? -0.838 -18.075 12.344 1.00 93.38 446 LEU A O 1
ATOM 3379 N N . PHE A 1 447 ? -1.445 -16.396 10.986 1.00 93.06 447 PHE A N 1
ATOM 3380 C CA . PHE A 1 447 ? -2.661 -16.070 11.729 1.00 93.06 447 PHE A CA 1
ATOM 3381 C C . PHE A 1 447 ? -3.643 -17.251 11.784 1.00 93.06 447 PHE A C 1
ATOM 3383 O O . PHE A 1 447 ? -4.136 -17.589 12.856 1.00 93.06 447 PHE A O 1
ATOM 3390 N N . TYR A 1 448 ? -3.923 -17.896 10.648 1.00 91.12 448 TYR A N 1
ATOM 3391 C CA . TYR A 1 448 ? -4.864 -19.022 10.610 1.00 91.12 448 TYR A CA 1
ATOM 3392 C C . TYR A 1 448 ? -4.293 -20.310 11.203 1.00 91.12 448 TYR A C 1
ATOM 3394 O O . TYR A 1 448 ? -5.044 -21.067 11.809 1.00 91.12 448 TYR A O 1
ATOM 3402 N N . ASP A 1 449 ? -2.982 -20.526 11.090 1.00 90.00 449 ASP A N 1
ATOM 3403 C CA . ASP A 1 449 ? -2.289 -21.619 11.776 1.00 90.00 449 ASP A CA 1
ATOM 3404 C C . ASP A 1 449 ? -2.411 -21.464 13.300 1.00 90.00 449 ASP A C 1
ATOM 3406 O O . ASP A 1 449 ? -2.854 -22.389 13.977 1.00 90.00 449 ASP A O 1
ATOM 3410 N N . GLN A 1 450 ? -2.157 -20.258 13.828 1.00 88.56 450 GLN A N 1
ATOM 3411 C CA . GLN A 1 450 ? -2.350 -19.947 15.248 1.00 88.56 450 GLN A CA 1
ATOM 3412 C C . GLN A 1 450 ? -3.813 -20.099 15.684 1.00 88.56 450 GLN A C 1
ATOM 3414 O O . GLN A 1 450 ? -4.062 -20.552 16.797 1.00 88.56 450 GLN A O 1
ATOM 3419 N N . ARG A 1 451 ? -4.787 -19.778 14.815 1.00 86.31 451 ARG A N 1
ATOM 3420 C CA . ARG A 1 451 ? -6.217 -19.995 15.102 1.00 86.31 451 ARG A CA 1
ATOM 3421 C C . ARG A 1 451 ? -6.587 -21.480 15.214 1.00 86.31 451 ARG A C 1
ATOM 3423 O O . ARG A 1 451 ? -7.576 -21.786 15.873 1.00 86.31 451 ARG A O 1
ATOM 3430 N N . GLY A 1 452 ? -5.795 -22.371 14.610 1.00 84.44 452 GLY A N 1
ATOM 3431 C CA . GLY A 1 452 ? -6.070 -23.805 14.495 1.00 84.44 452 GLY A CA 1
ATOM 3432 C C . GLY A 1 452 ? -6.801 -24.197 13.206 1.00 84.44 452 GLY A C 1
ATOM 3433 O O . GLY A 1 452 ? -7.296 -25.319 13.091 1.00 84.44 452 GLY A O 1
ATOM 3434 N N . ASP A 1 453 ? -6.876 -23.300 12.224 1.00 81.19 453 ASP A N 1
ATOM 3435 C CA . ASP A 1 453 ? -7.632 -23.514 10.999 1.00 81.19 453 ASP A CA 1
ATOM 3436 C C . ASP A 1 453 ? -6.776 -24.038 9.849 1.00 81.19 453 ASP A C 1
ATOM 3438 O O . ASP A 1 453 ? -5.718 -23.510 9.510 1.00 81.19 453 ASP A O 1
ATOM 3442 N N . SER A 1 454 ? -7.324 -25.002 9.114 1.00 74.81 454 SER A N 1
ATOM 3443 C CA . SER A 1 454 ? -6.713 -25.538 7.893 1.00 74.81 454 SER A CA 1
ATOM 3444 C C . SER A 1 454 ? -7.060 -24.725 6.633 1.00 74.81 454 SER A C 1
ATOM 3446 O O . SER A 1 454 ? -7.243 -25.298 5.564 1.00 74.81 454 SER A O 1
ATOM 3448 N N . VAL A 1 455 ? -7.131 -23.387 6.721 1.00 78.12 455 VAL A N 1
ATOM 3449 C CA . VAL A 1 455 ? -7.539 -22.504 5.595 1.00 78.12 455 VAL A CA 1
ATOM 3450 C C . VAL A 1 455 ? -6.645 -22.662 4.358 1.00 78.12 455 VAL A C 1
ATOM 3452 O O . VAL A 1 455 ? -7.103 -22.508 3.228 1.00 78.12 455 VAL A O 1
ATOM 3455 N N . PHE A 1 456 ? -5.362 -22.974 4.559 1.00 74.19 456 PHE A N 1
ATOM 3456 C CA . PHE A 1 456 ? -4.368 -23.097 3.484 1.00 74.19 456 PHE A CA 1
ATOM 3457 C C . PHE A 1 456 ? -3.897 -24.531 3.226 1.00 74.19 456 PHE A C 1
ATOM 3459 O O . PHE A 1 456 ? -2.932 -24.725 2.482 1.00 74.19 456 PHE A O 1
ATOM 3466 N N . VAL A 1 457 ? -4.533 -25.529 3.842 1.00 60.53 457 VAL A N 1
ATOM 3467 C CA . VAL A 1 457 ? -4.243 -26.936 3.556 1.00 60.53 457 VAL A CA 1
ATOM 3468 C C . VAL A 1 457 ? -5.057 -27.316 2.325 1.00 60.53 457 VAL A C 1
ATOM 3470 O O . VAL A 1 457 ? -6.278 -27.194 2.320 1.00 60.53 457 VAL A O 1
ATOM 3473 N N . GLN A 1 458 ? -4.384 -27.736 1.251 1.00 49.88 458 GLN A N 1
ATOM 3474 C CA . GLN A 1 458 ? -5.090 -28.431 0.179 1.00 49.88 458 GLN A CA 1
ATOM 3475 C C . GLN A 1 458 ? -5.612 -29.735 0.768 1.00 49.88 458 GLN A C 1
ATOM 3477 O O . GLN A 1 458 ? -4.818 -30.521 1.279 1.00 49.88 458 GLN A O 1
ATOM 3482 N N . ASP A 1 459 ? -6.923 -29.940 0.693 1.00 42.06 459 ASP A N 1
ATOM 3483 C CA . ASP A 1 459 ? -7.546 -31.240 0.905 1.00 42.06 459 ASP A CA 1
ATOM 3484 C C . ASP A 1 459 ? -7.029 -32.153 -0.221 1.00 42.06 459 ASP A C 1
ATOM 3486 O O . ASP A 1 459 ? -7.580 -32.215 -1.324 1.00 42.06 459 ASP A O 1
ATOM 3490 N N . ASP A 1 460 ? -5.862 -32.765 -0.013 1.00 39.28 460 ASP A N 1
ATOM 3491 C CA . ASP A 1 460 ? -5.437 -33.874 -0.838 1.00 39.28 460 ASP A CA 1
ATOM 3492 C C . ASP A 1 460 ? -6.402 -35.000 -0.487 1.00 39.28 460 ASP A C 1
ATOM 3494 O O . ASP A 1 460 ? -6.395 -35.509 0.626 1.00 39.28 460 ASP A O 1
ATOM 3498 N N . GLY A 1 461 ? -7.317 -35.342 -1.395 1.00 40.31 461 GLY A N 1
ATOM 3499 C CA . GLY A 1 461 ? -8.371 -36.343 -1.184 1.00 40.31 461 GLY A CA 1
ATOM 3500 C C . GLY A 1 461 ? -7.873 -37.781 -0.938 1.00 40.31 461 GLY A C 1
ATOM 3501 O O . GLY A 1 461 ? -8.431 -38.732 -1.478 1.00 40.31 461 GLY A O 1
ATOM 3502 N N . SER A 1 462 ? -6.816 -37.970 -0.152 1.00 38.88 462 SER A N 1
ATOM 3503 C CA . SER A 1 462 ? -6.156 -39.217 0.186 1.00 38.88 462 SER A CA 1
ATOM 3504 C C . SER A 1 462 ? -5.631 -39.210 1.626 1.00 38.88 462 SER A C 1
ATOM 3506 O O . SER A 1 462 ? -4.443 -39.396 1.878 1.00 38.88 462 SER A O 1
ATOM 3508 N N . ARG A 1 463 ? -6.534 -39.137 2.604 1.00 34.94 463 ARG A N 1
ATOM 3509 C CA . ARG A 1 463 ? -6.333 -39.856 3.870 1.00 34.94 463 ARG A CA 1
ATOM 3510 C C . ARG A 1 463 ? -7.476 -40.833 4.083 1.00 34.94 463 ARG A C 1
ATOM 3512 O O . ARG A 1 463 ? -8.370 -40.626 4.891 1.00 34.94 463 ARG A O 1
ATOM 3519 N N . SER A 1 464 ? -7.410 -41.938 3.339 1.00 35.66 464 SER A N 1
ATOM 3520 C CA . SER A 1 464 ? -8.043 -43.175 3.776 1.00 35.66 464 SER A CA 1
ATOM 3521 C C . SER A 1 464 ? -7.454 -43.547 5.134 1.00 35.66 464 SER A C 1
ATOM 3523 O O . SER A 1 464 ? -6.244 -43.755 5.265 1.00 35.66 464 SER A O 1
ATOM 3525 N N . ASP A 1 465 ? -8.342 -43.588 6.111 1.00 34.28 465 ASP A N 1
ATOM 3526 C CA . ASP A 1 465 ? -8.202 -44.121 7.452 1.00 34.28 465 ASP A CA 1
ATOM 3527 C C . ASP A 1 465 ? -7.177 -45.273 7.536 1.00 34.28 465 ASP A C 1
ATOM 3529 O O . ASP A 1 465 ? -7.421 -46.398 7.096 1.00 34.28 465 ASP A O 1
ATOM 3533 N N . LYS A 1 466 ? -5.989 -44.995 8.085 1.00 38.97 466 LYS A N 1
ATOM 3534 C CA . LYS A 1 466 ? -5.052 -46.037 8.528 1.00 38.97 466 LYS A CA 1
ATOM 3535 C C . LYS A 1 466 ? -5.305 -46.314 10.004 1.00 38.97 466 LYS A C 1
ATOM 3537 O O . LYS A 1 466 ? -4.449 -46.062 10.845 1.00 38.97 466 LYS A O 1
ATOM 3542 N N . SER A 1 467 ? -6.480 -46.849 10.312 1.00 36.97 467 SER A N 1
ATOM 3543 C CA . SER A 1 467 ? -6.766 -47.409 11.631 1.00 36.97 467 SER A CA 1
ATOM 3544 C C . SER A 1 467 ? -7.579 -48.704 11.538 1.00 36.97 467 SER A C 1
ATOM 3546 O O . SER A 1 467 ? -8.652 -48.849 12.104 1.00 36.97 467 SER A O 1
ATOM 3548 N N . SER A 1 468 ? -7.053 -49.706 10.828 1.00 31.78 468 SER A N 1
ATOM 3549 C CA . SER A 1 468 ? -7.459 -51.107 11.019 1.00 31.78 468 SER A CA 1
ATOM 3550 C C . SER A 1 468 ? -6.348 -52.054 10.549 1.00 31.78 468 SER A C 1
ATOM 3552 O O . SER A 1 468 ? -5.901 -51.930 9.406 1.00 31.78 468 SER A O 1
ATOM 3554 N N . PRO A 1 469 ? -5.864 -52.991 11.389 1.00 31.95 469 PRO A N 1
ATOM 3555 C CA . PRO A 1 469 ? -4.971 -54.046 10.927 1.00 31.95 469 PRO A CA 1
ATOM 3556 C C . PRO A 1 469 ? -5.758 -55.023 10.033 1.00 31.95 469 PRO A C 1
ATOM 3558 O O . PRO A 1 469 ? -6.946 -55.251 10.278 1.00 31.95 469 PRO A O 1
ATOM 3561 N N . PRO A 1 470 ? -5.135 -55.587 8.985 1.00 32.59 470 PRO A N 1
ATOM 3562 C CA . PRO A 1 470 ? -5.834 -56.435 8.028 1.00 32.59 470 PRO A CA 1
ATOM 3563 C C . PRO A 1 470 ? -6.338 -57.711 8.714 1.00 32.59 470 PRO A C 1
ATOM 3565 O O . PRO A 1 470 ? -5.566 -58.433 9.341 1.00 32.59 470 PRO A O 1
ATOM 3568 N N . GLN A 1 471 ? -7.640 -57.981 8.595 1.00 33.44 471 GLN A N 1
ATOM 3569 C CA . GLN A 1 471 ? -8.200 -59.289 8.924 1.00 33.44 471 GLN A CA 1
ATOM 3570 C C . GLN A 1 471 ? -7.778 -60.299 7.852 1.00 33.44 471 GLN A C 1
ATOM 3572 O O . GLN A 1 471 ? -8.014 -60.082 6.663 1.00 33.44 471 GLN A O 1
ATOM 3577 N N . ASP A 1 472 ? -7.181 -61.404 8.297 1.00 37.50 472 ASP A N 1
ATOM 3578 C CA . ASP A 1 472 ? -6.908 -62.592 7.493 1.00 37.50 472 ASP A CA 1
ATOM 3579 C C . ASP A 1 472 ? -8.188 -63.087 6.803 1.00 37.50 472 ASP A C 1
ATOM 3581 O O . ASP A 1 472 ? -9.152 -63.493 7.459 1.00 37.50 472 ASP A O 1
ATOM 3585 N N . GLN A 1 473 ? -8.186 -63.112 5.469 1.00 34.00 473 GLN A N 1
ATOM 3586 C CA . GLN A 1 473 ? -9.091 -63.963 4.699 1.00 34.00 473 GLN A CA 1
ATOM 3587 C C . GLN A 1 473 ? -8.307 -65.158 4.142 1.00 34.00 473 GLN A C 1
ATOM 3589 O O . GLN A 1 473 ? -7.240 -64.963 3.556 1.00 34.00 473 GLN A O 1
ATOM 3594 N N . PRO A 1 474 ? -8.811 -66.397 4.296 1.00 35.62 474 PRO A N 1
ATOM 3595 C CA . PRO A 1 474 ? -8.147 -67.582 3.771 1.00 35.62 474 PRO A CA 1
ATOM 3596 C C . PRO A 1 474 ? -8.305 -67.662 2.242 1.00 35.62 474 PRO A C 1
ATOM 3598 O O . PRO A 1 474 ? -9.252 -67.093 1.684 1.00 35.62 474 PRO A O 1
ATOM 3601 N N . PRO A 1 475 ? -7.413 -68.389 1.544 1.00 35.84 475 PRO A N 1
ATOM 3602 C CA . PRO A 1 475 ? -7.442 -68.472 0.092 1.00 35.84 475 PRO A CA 1
ATOM 3603 C C . PRO A 1 475 ? -8.684 -69.241 -0.370 1.00 35.84 475 PRO A C 1
ATOM 3605 O O . PRO A 1 475 ? -8.937 -70.360 0.080 1.00 35.84 475 PRO A O 1
ATOM 3608 N N . ARG A 1 476 ? -9.450 -68.656 -1.297 1.00 34.03 476 ARG A N 1
ATOM 3609 C CA . ARG A 1 476 ? -10.440 -69.410 -2.071 1.00 34.03 476 ARG A CA 1
ATOM 3610 C C . ARG A 1 476 ? -9.737 -70.098 -3.233 1.00 34.03 476 ARG A C 1
ATOM 3612 O O . ARG A 1 476 ? -9.154 -69.447 -4.092 1.00 34.03 476 ARG A O 1
ATOM 3619 N N . SER A 1 477 ? -9.808 -71.419 -3.201 1.00 37.50 477 SER A N 1
ATOM 3620 C CA . SER A 1 477 ? -9.598 -72.338 -4.310 1.00 37.50 477 SER A CA 1
ATOM 3621 C C . SER A 1 477 ? -10.642 -72.120 -5.408 1.00 37.50 477 SER A C 1
ATOM 3623 O O . SER A 1 477 ? -11.836 -72.198 -5.116 1.00 37.50 477 SER A O 1
ATOM 3625 N N . GLU A 1 478 ? -10.187 -71.829 -6.624 1.00 36.12 478 GLU A N 1
ATOM 3626 C CA . GLU A 1 478 ? -10.333 -72.599 -7.882 1.00 36.12 478 GLU A CA 1
ATOM 3627 C C . GLU A 1 478 ? -10.024 -71.707 -9.089 1.00 36.12 478 GLU A C 1
ATOM 3629 O O . GLU A 1 478 ? -10.548 -70.570 -9.146 1.00 36.12 478 GLU A O 1
#

Sequence (478 aa):
MAFPILPPVIEALPLNSGGPRNYKDNYIFFWNNVGLDLNRITHTNSGHQSGPPLSARYLGILHLAIHDAYLATFPYSEQSDAMEQFADDFRPFLSASAFGTVQAASNPAANAAEAKLAVAGAAITVLNKLFKAPAKRDPGVSQSTATLVSDFIDASSLAYQQAHGLSPRSSAYAFGAAIANLILDQLEIKGSEPGVDAGGYMPNSNQPYFFDDDPSHPICVRPIDPNAPERGNKIVRPYHAPSYGTSAAVSATTEDIKITDPPLVPSNPPSLETDPTAEHLKYLEALEDVRRMGGAEDLASTKRQPAQTVGAVFWAYDGVNLIGTPPRLYNQVVKQIAFDAKVGDDISSDENNAQFVRLLALVNVAMADVGVFCWRDKYKYELWRPLTGVHADPSGPVPGGSSRPTWRVLGAPATNSNEGGFKPPFPAHSSGNATFGATAFQMARLFYDQRGDSVFVQDDGSRSDKSSPPQDQPPRSE

pLDDT: mean 87.36, std 16.01, range [31.78, 98.88]

Organism: Zymoseptoria tritici (strain ST99CH_3D7) (NCBI:txid1276538)

Foldseek 3Di:
DDPDPQDDQQQQDDDPPDHGNPLCLALLSLLVVLLLQLQQLCLQQVFFLADQLSSLQLLLLLLLLLLQLLCLQEVPCVVDCLCVLCNVPSDRQDDPVLLVVLCVVFPDHRDPLLSSQLSLLLSLLSQCARGQNAQADDQQHAPVSSVSSVVSSVVSSVVCCVNPNYDCPDSSSVSSNSSSVVSCVQFGQHNPFCAFPCPPDDWPPPDAQFAAAWPQDNWDWGAPHNHCSVVDTDIDGDATRLCQLVTGDARPDPDDDDLDPADLDDPDQDDLPDDDDPSVVVVLVVLLVCLQDFFAPPDPSHPHDPVNVVVCLLQQQRSANSRGHNVSVLSSVLVVLLSVPADDDDCHDPSSSSLSSVLSNQLSSQLNRLSSVQSNSQNVNRGYDSLCCQACVPLDDPPRDRHDNPTHGCARDNPPDPDHHTHRNTGPPPPSSVSSNCSNVVSSVVSCVSSVDPSPPPPPVDDDDPPDDDDDDDDDDD

Radius of gyration: 25.57 Å; Cα contacts (8 Å, |Δi|>4): 759; chains: 1; bounding box: 65×100×64 Å

Nearest PDB structures (foldseek):
  1vnf-assembly1_A  TM=8.871E-01  e=9.282E-31  Curvularia inaequalis
  1idu-assembly1_A  TM=8.846E-01  e=5.426E-31  Curvularia inaequalis
  1vnh-assembly1_A  TM=8.908E-01  e=2.716E-30  Curvularia inaequalis
  1vnc-assembly1_A  TM=8.772E-01  e=1.751E-30  Curvularia inaequalis
  1vne-assembly1_A  TM=8.937E-01  e=2.463E-30  Curvularia inaequalis

Mean predicted aligned error: 7.64 Å